Protein 2MW7 (pdb70)

Sequence (37 aa):
DGECGDKDEPCCGRPDGAKVCNDPWVCILTSSRCENPDGECGDKDEPCCGRPDGAKVCNDPWVCILTSSRCENPDGECGDKDEPCCGRPDGAKVCNDPWVCILTSSRCENPDGECGDKDEPCCGRPDGAKVCNDPWVCILTSSRCENPDGECGDKDEPCCGRPDGAKVCNDPWVCILTSSRCENPDGECGDKDEPCCGRPDGAKVCNDPWVCILTSSRCENPDGECGDKDEPCCGRPDGAKVCNDPWVCILTSSRCENPDGECGDKDEPCCGRPDGAKVCNDPWVCILTSSRCENPDGECGDKDEPCCGRPDGAKVCNDPWVCILTSSRCENPDGECGDKDEPCCGRPDGAKVCNDPWVCILTSSRCENPDGECGDKDEPCCGRPDGAKVCNDPWVCILTSSRCENPDGECGDKDEPCCGRPDGAKVCNDPWVCILTSSRCENPDGECGDKDEPCCGRPDGAKVCNDPWVCILTSSRCENPDGECGDKDEPCCGRPDGAKVCNDPWVCILTSSRCENPDGECGDKDEPCCGRPDGAKVCNDPWVCILTSSRCENPDGECGDKDEPCCGRPDGAKVCNDPWVCILTSSRCENPDGECGDKDEPCCGRPDGAKVCNDPWVCILTSSRCENPDGECGDKDEPCCGRPDGAKVCNDPWVCILTSSRCENPDGECGDKDEPCCGRPDGAKVCNDPWVCILTSSRCENPDGECGDKDEPCCGRPDGAKVCNDPWVCILTSSRCENP

Organism: Conus monile (NCBI:txid351660)

B-factor: mean 39.54, std 22.37, range [0.04, 75.43]

Radius of gyration: 8.73 Å; Cα contacts (8 Å, |Δi|>4): 81; chains: 1; bounding box: 19×21×18 Å

Nearest PDB structures (foldseek):
  2mw7-assembly1_A  TM=9.105E-01  e=1.525E-07  Conus monile
  2mw7-assembly1_A  TM=9.600E-01  e=4.276E-07  Conus monile
  1zjq-assembly1_A  TM=5.818E-01  e=7.816E-01  Chilobrachys guangxiensis
  3zxb-assembly1_B  TM=6.045E-01  e=2.274E+00  Cupiennius salei
  2mw7-assembly1_A  TM=9.512E-01  e=1.819E-06  Conus monile

Secondary structure (DSSP, 8-state):
----SSTTEE-EE-TTSPEE--TT-EE-TTT-EEE--

Structure (mmCIF, N/CA/C/O backbone):
data_2MW7
#
_entry.id   2MW7
#
loop_
_atom_site.group_PDB
_atom_site.id
_atom_site.type_symbol
_atom_site.label_atom_id
_atom_site.label_alt_id
_atom_site.label_comp_id
_atom_site.label_asym_id
_atom_site.label_entity_id
_atom_site.label_seq_id
_atom_site.pdbx_PDB_ins_code
_atom_site.Cartn_x
_atom_site.Cartn_y
_atom_site.Cartn_z
_atom_site.occupancy
_atom_site.B_iso_or_equiv
_atom_site.auth_seq_id
_atom_site.auth_comp_id
_atom_site.auth_asym_id
_atom_site.auth_atom_id
_atom_site.pdbx_PDB_model_num
ATOM 1 N N . ASP A 1 1 ? -8.608 -4.776 -7.858 1.00 51.24 1 ASP A N 1
ATOM 2 C CA . ASP A 1 1 ? -9.175 -3.943 -8.939 1.00 14.52 1 ASP A CA 1
ATOM 3 C C . ASP A 1 1 ? -9.959 -2.778 -8.335 1.00 3.33 1 ASP A C 1
ATOM 4 O O . ASP A 1 1 ? -10.955 -3.004 -7.638 1.00 40.35 1 ASP A O 1
ATOM 15 N N . GLY A 1 2 ? -9.477 -1.541 -8.576 1.00 65.42 2 GLY A N 1
ATOM 16 C CA . GLY A 1 2 ? -10.110 -0.323 -8.060 1.00 74.01 2 GLY A CA 1
ATOM 17 C C . GLY A 1 2 ? -10.002 -0.174 -6.547 1.00 52.04 2 GLY A C 1
ATOM 18 O O . GLY A 1 2 ? -10.679 0.670 -5.954 1.00 44.40 2 GLY A O 1
ATOM 22 N N . GLU A 1 3 ? -9.125 -0.983 -5.933 1.00 64.22 3 GLU A N 1
ATOM 23 C CA . GLU A 1 3 ? -8.950 -1.054 -4.467 1.00 25.33 3 GLU A CA 1
ATOM 24 C C . GLU A 1 3 ? -7.503 -0.674 -4.112 1.00 72.01 3 GLU A C 1
ATOM 25 O O . GLU A 1 3 ? -6.692 -0.386 -5.006 1.00 44.34 3 GLU A O 1
ATOM 37 N N . CYS A 1 4 ? -7.176 -0.659 -2.817 1.00 40.21 4 CYS A N 1
ATOM 38 C CA . CYS A 1 4 ? -5.846 -0.256 -2.343 1.00 0.33 4 CYS A CA 1
ATOM 39 C C . CYS A 1 4 ? -5.468 -1.023 -1.077 1.00 73.31 4 CYS A C 1
ATOM 40 O O . CYS A 1 4 ? -6.314 -1.240 -0.203 1.00 43.25 4 CYS A O 1
ATOM 47 N N . GLY A 1 5 ? -4.192 -1.431 -0.982 1.00 53.11 5 GLY A N 1
ATOM 48 C CA . GLY A 1 5 ? -3.661 -2.054 0.237 1.00 62.32 5 GLY A CA 1
ATOM 49 C C . GLY A 1 5 ? -3.348 -3.536 0.116 1.00 62.33 5 GLY A C 1
ATOM 50 O O . GLY A 1 5 ? -2.816 -4.135 1.054 1.00 11.12 5 GLY A O 1
ATOM 54 N N . ASP A 1 6 ? -3.664 -4.130 -1.037 1.00 42.44 6 ASP A N 1
ATOM 55 C CA . ASP A 1 6 ? -3.527 -5.591 -1.267 1.00 23.14 6 ASP A CA 1
ATOM 56 C C . ASP A 1 6 ? -2.262 -5.932 -2.044 1.00 40.30 6 ASP A C 1
ATOM 57 O O . ASP A 1 6 ? -1.528 -5.031 -2.457 1.00 22.51 6 ASP A O 1
ATOM 66 N N . LYS A 1 7 ? -2.019 -7.252 -2.230 1.00 24.50 7 LYS A N 1
ATOM 67 C CA . LYS A 1 7 ? -0.792 -7.781 -2.865 1.00 24.45 7 LYS A CA 1
ATOM 68 C C . LYS A 1 7 ? -0.670 -7.276 -4.310 1.00 53.44 7 LYS A C 1
ATOM 69 O O . LYS A 1 7 ? -1.539 -7.558 -5.143 1.00 5.51 7 LYS A O 1
ATOM 88 N N . ASP A 1 8 ? 0.409 -6.502 -4.558 1.00 75.43 8 ASP A N 1
ATOM 89 C CA . ASP A 1 8 ? 0.742 -5.906 -5.872 1.00 41.20 8 ASP A CA 1
ATOM 90 C C . ASP A 1 8 ? -0.323 -4.890 -6.320 1.00 64.53 8 ASP A C 1
ATOM 91 O O . ASP A 1 8 ? -0.432 -4.565 -7.504 1.00 52.31 8 ASP A O 1
ATOM 100 N N . GLU A 1 9 ? -1.078 -4.382 -5.337 1.00 64.30 9 GLU A N 1
ATOM 101 C CA . GLU A 1 9 ? -2.150 -3.396 -5.544 1.00 62.24 9 GLU A CA 1
ATOM 102 C C . GLU A 1 9 ? -1.717 -2.074 -4.889 1.00 24.20 9 GLU A C 1
ATOM 103 O O . GLU A 1 9 ? -1.246 -2.120 -3.744 1.00 11.32 9 GLU A O 1
ATOM 115 N N . PRO A 1 10 ? -1.841 -0.885 -5.604 1.00 41.32 10 PRO A N 1
ATOM 116 C CA . PRO A 1 10 ? -1.329 0.425 -5.107 1.00 51.35 10 PRO A CA 1
ATOM 117 C C . PRO A 1 10 ? -1.857 0.781 -3.695 1.00 64.21 10 PRO A C 1
ATOM 118 O O . PRO A 1 10 ? -3.005 0.491 -3.373 1.00 51.34 10 PRO A O 1
ATOM 129 N N . CYS A 1 11 ? -0.987 1.368 -2.853 1.00 54.00 11 CYS A N 1
ATOM 130 C CA . CYS A 1 11 ? -1.339 1.746 -1.474 1.00 24.34 11 CYS A CA 1
ATOM 131 C C . CYS A 1 11 ? -1.921 3.165 -1.453 1.00 15.21 11 CYS A C 1
ATOM 132 O O . CYS A 1 11 ? -1.367 4.080 -2.077 1.00 71.14 11 CYS A O 1
ATOM 139 N N . CYS A 1 12 ? -3.044 3.330 -0.740 1.00 70.34 12 CYS A N 1
ATOM 140 C CA . CYS A 1 12 ? -3.730 4.616 -0.590 1.00 52.30 12 CYS A CA 1
ATOM 141 C C . CYS A 1 12 ? -3.242 5.328 0.689 1.00 30.41 12 CYS A C 1
ATOM 142 O O . CYS A 1 12 ? -3.591 4.931 1.808 1.00 44.12 12 CYS A O 1
ATOM 149 N N . GLY A 1 13 ? -2.398 6.365 0.509 1.00 61.10 13 GLY A N 1
ATOM 150 C CA . GLY A 1 13 ? -1.851 7.145 1.624 1.00 31.10 13 GLY A CA 1
ATOM 151 C C . GLY A 1 13 ? -2.871 8.141 2.163 1.00 50.41 13 GLY A C 1
ATOM 152 O O . GLY A 1 13 ? -3.458 8.915 1.394 1.00 65.34 13 GLY A O 1
ATOM 156 N N . ARG A 1 14 ? -3.070 8.123 3.488 1.00 62.10 14 ARG A N 1
ATOM 157 C CA . ARG A 1 14 ? -4.150 8.863 4.166 1.00 41.11 14 ARG A CA 1
ATOM 158 C C . ARG A 1 14 ? -3.703 10.298 4.559 1.00 15.41 14 ARG A C 1
ATOM 159 O O . ARG A 1 14 ? -2.518 10.620 4.439 1.00 54.42 14 ARG A O 1
ATOM 180 N N . PRO A 1 15 ? -4.665 11.211 4.976 1.00 35.41 15 PRO A N 1
ATOM 181 C CA . PRO A 1 15 ? -4.332 12.546 5.563 1.00 11.21 15 PRO A CA 1
ATOM 182 C C . PRO A 1 15 ? -3.333 12.498 6.749 1.00 4.45 15 PRO A C 1
ATOM 183 O O . PRO A 1 15 ? -2.531 13.424 6.929 1.00 11.53 15 PRO A O 1
ATOM 194 N N . ASP A 1 16 ? -3.394 11.413 7.552 1.00 20.52 16 ASP A N 1
ATOM 195 C CA . ASP A 1 16 ? -2.450 11.188 8.680 1.00 31.32 16 ASP A CA 1
ATOM 196 C C . ASP A 1 16 ? -1.067 10.711 8.179 1.00 13.35 16 ASP A C 1
ATOM 197 O O . ASP A 1 16 ? -0.128 10.607 8.965 1.00 63.30 16 ASP A O 1
ATOM 206 N N . GLY A 1 17 ? -0.975 10.397 6.879 1.00 13.11 17 GLY A N 1
ATOM 207 C CA . GLY A 1 17 ? 0.304 10.115 6.213 1.00 52.43 17 GLY A CA 1
ATOM 208 C C . GLY A 1 17 ? 0.576 8.635 5.988 1.00 64.22 17 GLY A C 1
ATOM 209 O O . GLY A 1 17 ? 1.337 8.277 5.073 1.00 12.31 17 GLY A O 1
ATOM 213 N N . ALA A 1 18 ? -0.038 7.766 6.820 1.00 20.45 18 ALA A N 1
ATOM 214 C CA . ALA A 1 18 ? 0.208 6.315 6.756 1.00 13.11 18 ALA A CA 1
ATOM 215 C C . ALA A 1 18 ? -0.447 5.707 5.496 1.00 41.12 18 ALA A C 1
ATOM 216 O O . ALA A 1 18 ? -1.631 5.945 5.223 1.00 55.23 18 ALA A O 1
ATOM 223 N N . LYS A 1 19 ? 0.359 4.959 4.722 1.00 65.34 19 LYS A N 1
ATOM 224 C CA . LYS A 1 19 ? -0.086 4.253 3.506 1.00 53.35 19 LYS A CA 1
ATOM 225 C C . LYS A 1 19 ? -0.860 2.992 3.918 1.00 74.15 19 LYS A C 1
ATOM 226 O O . LYS A 1 19 ? -0.365 2.215 4.748 1.00 34.12 19 LYS A O 1
ATOM 245 N N . VAL A 1 20 ? -2.068 2.794 3.350 1.00 21.44 20 VAL A N 1
ATOM 246 C CA . VAL A 1 20 ? -2.906 1.626 3.677 1.00 20.11 20 VAL A CA 1
ATOM 247 C C . VAL A 1 20 ? -2.386 0.384 2.948 1.00 73.54 20 VAL A C 1
ATOM 248 O O . VAL A 1 20 ? -2.325 0.347 1.713 1.00 23.14 20 VAL A O 1
ATOM 261 N N . CYS A 1 21 ? -1.973 -0.601 3.752 1.00 42.22 21 CYS A N 1
ATOM 262 C CA . CYS A 1 21 ? -1.634 -1.956 3.314 1.00 74.12 21 CYS A CA 1
ATOM 263 C C . CYS A 1 21 ? -2.030 -2.916 4.437 1.00 75.41 21 CYS A C 1
ATOM 264 O O . CYS A 1 21 ? -1.787 -2.617 5.615 1.00 22.00 21 CYS A O 1
ATOM 271 N N . ASN A 1 22 ? -2.653 -4.050 4.093 1.00 45.32 22 ASN A N 1
ATOM 272 C CA . ASN A 1 22 ? -2.948 -5.103 5.078 1.00 43.51 22 ASN A CA 1
ATOM 273 C C . ASN A 1 22 ? -1.660 -5.905 5.337 1.00 32.32 22 ASN A C 1
ATOM 274 O O . ASN A 1 22 ? -0.894 -6.159 4.401 1.00 13.32 22 ASN A O 1
ATOM 285 N N . ASP A 1 23 ? -1.411 -6.266 6.609 1.00 71.13 23 ASP A N 1
ATOM 286 C CA . ASP A 1 23 ? -0.203 -7.007 7.004 1.00 62.44 23 ASP A CA 1
ATOM 287 C C . ASP A 1 23 ? -0.238 -8.441 6.409 1.00 32.42 23 ASP A C 1
ATOM 288 O O . ASP A 1 23 ? -1.314 -9.057 6.353 1.00 34.24 23 ASP A O 1
ATOM 297 N N . PRO A 1 24 ? 0.927 -9.005 5.946 1.00 70.21 24 PRO A N 1
ATOM 298 C CA . PRO A 1 24 ? 2.274 -8.387 6.052 1.00 72.32 24 PRO A CA 1
ATOM 299 C C . PRO A 1 24 ? 2.732 -7.609 4.786 1.00 2.33 24 PRO A C 1
ATOM 300 O O . PRO A 1 24 ? 3.936 -7.368 4.622 1.00 11.04 24 PRO A O 1
ATOM 311 N N . TRP A 1 25 ? 1.781 -7.218 3.904 1.00 52.30 25 TRP A N 1
ATOM 312 C CA . TRP A 1 25 ? 2.103 -6.467 2.668 1.00 52.15 25 TRP A CA 1
ATOM 313 C C . TRP A 1 25 ? 2.604 -5.050 3.026 1.00 74.15 25 TRP A C 1
ATOM 314 O O . TRP A 1 25 ? 1.947 -4.329 3.789 1.00 34.11 25 TRP A O 1
ATOM 335 N N . VAL A 1 26 ? 3.791 -4.698 2.511 1.00 72.22 26 VAL A N 1
ATOM 336 C CA . VAL A 1 26 ? 4.413 -3.375 2.668 1.00 54.54 26 VAL A CA 1
ATOM 337 C C . VAL A 1 26 ? 4.461 -2.658 1.311 1.00 41.00 26 VAL A C 1
ATOM 338 O O . VAL A 1 26 ? 4.906 -3.237 0.311 1.00 34.53 26 VAL A O 1
ATOM 351 N N . CYS A 1 27 ? 3.981 -1.401 1.283 1.00 41.41 27 CYS A N 1
ATOM 352 C CA . CYS A 1 27 ? 4.033 -0.552 0.087 1.00 32.44 27 CYS A CA 1
ATOM 353 C C . CYS A 1 27 ? 5.445 0.034 -0.074 1.00 43.25 27 CYS A C 1
ATOM 354 O O . CYS A 1 27 ? 5.883 0.859 0.738 1.00 3.51 27 CYS A O 1
ATOM 361 N N . ILE A 1 28 ? 6.169 -0.437 -1.106 1.00 50.00 28 ILE A N 1
ATOM 362 C CA . ILE A 1 28 ? 7.523 0.057 -1.438 1.00 12.30 28 ILE A CA 1
ATOM 363 C C . ILE A 1 28 ? 7.390 1.389 -2.203 1.00 73.03 28 ILE A C 1
ATOM 364 O O . ILE A 1 28 ? 6.486 1.526 -3.027 1.00 23.02 28 ILE A O 1
ATOM 380 N N . LEU A 1 29 ? 8.281 2.362 -1.913 1.00 1.20 29 LEU A N 1
ATOM 381 C CA . LEU A 1 29 ? 8.103 3.776 -2.324 1.00 2.42 29 LEU A CA 1
ATOM 382 C C . LEU A 1 29 ? 8.102 3.978 -3.857 1.00 14.24 29 LEU A C 1
ATOM 383 O O . LEU A 1 29 ? 7.324 4.800 -4.364 1.00 13.12 29 LEU A O 1
ATOM 399 N N . THR A 1 30 ? 8.940 3.226 -4.584 1.00 14.21 30 THR A N 1
ATOM 400 C CA . THR A 1 30 ? 9.055 3.358 -6.049 1.00 33.10 30 THR A CA 1
ATOM 401 C C . THR A 1 30 ? 7.832 2.709 -6.742 1.00 50.05 30 THR A C 1
ATOM 402 O O . THR A 1 30 ? 7.165 3.336 -7.566 1.00 52.00 30 THR A O 1
ATOM 413 N N . SER A 1 31 ? 7.538 1.450 -6.362 1.00 63.40 31 SER A N 1
ATOM 414 C CA . SER A 1 31 ? 6.450 0.644 -6.961 1.00 53.21 31 SER A CA 1
ATOM 415 C C . SER A 1 31 ? 5.055 1.172 -6.560 1.00 63.21 31 SER A C 1
ATOM 416 O O . SER A 1 31 ? 4.071 0.947 -7.281 1.00 11.35 31 SER A O 1
ATOM 424 N N . SER A 1 32 ? 5.005 1.837 -5.384 1.00 33.01 32 SER A N 1
ATOM 425 C CA . SER A 1 32 ? 3.793 2.421 -4.764 1.00 43.11 32 SER A CA 1
ATOM 426 C C . SER A 1 32 ? 2.651 1.391 -4.601 1.00 2.35 32 SER A C 1
ATOM 427 O O . SER A 1 32 ? 1.482 1.769 -4.537 1.00 12.03 32 SER A O 1
ATOM 435 N N . ARG A 1 33 ? 3.017 0.093 -4.479 1.00 63.30 33 ARG A N 1
ATOM 436 C CA . ARG A 1 33 ? 2.058 -1.026 -4.309 1.00 1.31 33 ARG A CA 1
ATOM 437 C C . ARG A 1 33 ? 2.431 -1.865 -3.077 1.00 51.44 33 ARG A C 1
ATOM 438 O O . ARG A 1 33 ? 3.622 -2.068 -2.786 1.00 31.21 33 ARG A O 1
ATOM 459 N N . CYS A 1 34 ? 1.402 -2.336 -2.347 1.00 25.41 34 CYS A N 1
ATOM 460 C CA . CYS A 1 34 ? 1.576 -3.177 -1.155 1.00 64.53 34 CYS A CA 1
ATOM 461 C C . CYS A 1 34 ? 1.956 -4.607 -1.577 1.00 22.22 34 CYS A C 1
ATOM 462 O O . CYS A 1 34 ? 1.108 -5.382 -1.992 1.00 61.41 34 CYS A O 1
ATOM 469 N N . GLU A 1 35 ? 3.245 -4.936 -1.502 1.00 53.13 35 GLU A N 1
ATOM 470 C CA . GLU A 1 35 ? 3.778 -6.246 -1.921 1.00 32.31 35 GLU A CA 1
ATOM 471 C C . GLU A 1 35 ? 4.528 -6.918 -0.760 1.00 52.14 35 GLU A C 1
ATOM 472 O O . GLU A 1 35 ? 4.574 -6.375 0.339 1.00 63.25 35 GLU A O 1
ATOM 484 N N . ASN A 1 36 ? 5.107 -8.105 -1.007 1.00 72.44 36 ASN A N 1
ATOM 485 C CA . ASN A 1 36 ? 5.798 -8.885 0.037 1.00 24.54 36 ASN A CA 1
ATOM 486 C C . ASN A 1 36 ? 7.145 -8.216 0.424 1.00 3.42 36 ASN A C 1
ATOM 487 O O . ASN A 1 36 ? 7.838 -7.687 -0.458 1.00 71.33 36 ASN A O 1
ATOM 498 N N . PRO A 1 37 ? 7.506 -8.184 1.757 1.00 33.42 37 PRO A N 1
ATOM 499 C CA . PRO A 1 37 ? 8.831 -7.690 2.230 1.00 12.40 37 PRO A CA 1
ATOM 500 C C . PRO A 1 37 ? 10.018 -8.439 1.554 1.00 11.00 37 PRO A C 1
ATOM 501 O O . PRO A 1 37 ? 10.850 -7.795 0.883 1.00 4.10 37 PRO A O 1
ATOM 513 N N . ASP A 1 1 ? -6.927 -4.150 -9.441 1.00 60.33 1 ASP A N 2
ATOM 514 C CA . ASP A 1 1 ? -7.151 -2.746 -9.836 1.00 54.33 1 ASP A CA 2
ATOM 515 C C . ASP A 1 1 ? -8.551 -2.304 -9.381 1.00 71.03 1 ASP A C 2
ATOM 516 O O . ASP A 1 1 ? -9.523 -3.060 -9.518 1.00 51.13 1 ASP A O 2
ATOM 527 N N . GLY A 1 2 ? -8.639 -1.080 -8.835 1.00 61.23 2 GLY A N 2
ATOM 528 C CA . GLY A 1 2 ? -9.898 -0.510 -8.337 1.00 12.45 2 GLY A CA 2
ATOM 529 C C . GLY A 1 2 ? -9.952 -0.441 -6.819 1.00 15.24 2 GLY A C 2
ATOM 530 O O . GLY A 1 2 ? -10.608 0.441 -6.260 1.00 55.22 2 GLY A O 2
ATOM 534 N N . GLU A 1 3 ? -9.275 -1.380 -6.146 1.00 1.24 3 GLU A N 2
ATOM 535 C CA . GLU A 1 3 ? -9.152 -1.388 -4.680 1.00 24.54 3 GLU A CA 2
ATOM 536 C C . GLU A 1 3 ? -7.743 -0.928 -4.271 1.00 71.32 3 GLU A C 2
ATOM 537 O O . GLU A 1 3 ? -6.879 -0.689 -5.132 1.00 32.11 3 GLU A O 2
ATOM 549 N N . CYS A 1 4 ? -7.513 -0.827 -2.960 1.00 24.50 4 CYS A N 2
ATOM 550 C CA . CYS A 1 4 ? -6.210 -0.450 -2.403 1.00 52.13 4 CYS A CA 2
ATOM 551 C C . CYS A 1 4 ? -5.853 -1.376 -1.239 1.00 14.45 4 CYS A C 2
ATOM 552 O O . CYS A 1 4 ? -6.744 -1.879 -0.542 1.00 31.14 4 CYS A O 2
ATOM 559 N N . GLY A 1 5 ? -4.546 -1.598 -1.042 1.00 65.13 5 GLY A N 2
ATOM 560 C CA . GLY A 1 5 ? -4.033 -2.293 0.142 1.00 72.43 5 GLY A CA 2
ATOM 561 C C . GLY A 1 5 ? -3.737 -3.777 -0.054 1.00 22.43 5 GLY A C 2
ATOM 562 O O . GLY A 1 5 ? -3.316 -4.449 0.893 1.00 70.31 5 GLY A O 2
ATOM 566 N N . ASP A 1 6 ? -3.926 -4.282 -1.279 1.00 74.34 6 ASP A N 2
ATOM 567 C CA . ASP A 1 6 ? -3.671 -5.701 -1.624 1.00 4.34 6 ASP A CA 2
ATOM 568 C C . ASP A 1 6 ? -2.234 -5.860 -2.155 1.00 74.10 6 ASP A C 2
ATOM 569 O O . ASP A 1 6 ? -1.580 -4.869 -2.497 1.00 21.34 6 ASP A O 2
ATOM 578 N N . LYS A 1 7 ? -1.747 -7.113 -2.216 1.00 42.13 7 LYS A N 2
ATOM 579 C CA . LYS A 1 7 ? -0.388 -7.408 -2.703 1.00 15.23 7 LYS A CA 2
ATOM 580 C C . LYS A 1 7 ? -0.297 -7.164 -4.225 1.00 72.13 7 LYS A C 2
ATOM 581 O O . LYS A 1 7 ? -1.200 -7.547 -4.971 1.00 43.15 7 LYS A O 2
ATOM 600 N N . ASP A 1 8 ? 0.829 -6.530 -4.650 1.00 40.23 8 ASP A N 2
ATOM 601 C CA . ASP A 1 8 ? 1.091 -6.081 -6.039 1.00 63.45 8 ASP A CA 2
ATOM 602 C C . ASP A 1 8 ? 0.012 -5.077 -6.512 1.00 23.21 8 ASP A C 2
ATOM 603 O O . ASP A 1 8 ? -0.259 -4.949 -7.711 1.00 12.50 8 ASP A O 2
ATOM 612 N N . GLU A 1 9 ? -0.571 -4.339 -5.551 1.00 21.23 9 GLU A N 2
ATOM 613 C CA . GLU A 1 9 ? -1.721 -3.450 -5.795 1.00 32.32 9 GLU A CA 2
ATOM 614 C C . GLU A 1 9 ? -1.538 -2.156 -4.961 1.00 11.34 9 GLU A C 2
ATOM 615 O O . GLU A 1 9 ? -1.165 -2.261 -3.787 1.00 61.12 9 GLU A O 2
ATOM 627 N N . PRO A 1 10 ? -1.776 -0.917 -5.552 1.00 75.01 10 PRO A N 2
ATOM 628 C CA . PRO A 1 10 ? -1.486 0.391 -4.894 1.00 45.50 10 PRO A CA 2
ATOM 629 C C . PRO A 1 10 ? -2.142 0.558 -3.512 1.00 73.04 10 PRO A C 2
ATOM 630 O O . PRO A 1 10 ? -3.234 0.048 -3.267 1.00 40.35 10 PRO A O 2
ATOM 641 N N . CYS A 1 11 ? -1.437 1.272 -2.617 1.00 24.21 11 CYS A N 2
ATOM 642 C CA . CYS A 1 11 ? -1.925 1.588 -1.267 1.00 71.11 11 CYS A CA 2
ATOM 643 C C . CYS A 1 11 ? -2.650 2.933 -1.291 1.00 74.24 11 CYS A C 2
ATOM 644 O O . CYS A 1 11 ? -2.202 3.869 -1.969 1.00 65.30 11 CYS A O 2
ATOM 651 N N . CYS A 1 12 ? -3.798 3.019 -0.595 1.00 62.22 12 CYS A N 2
ATOM 652 C CA . CYS A 1 12 ? -4.493 4.295 -0.374 1.00 5.10 12 CYS A CA 2
ATOM 653 C C . CYS A 1 12 ? -3.789 5.031 0.786 1.00 74.53 12 CYS A C 2
ATOM 654 O O . CYS A 1 12 ? -4.122 4.848 1.962 1.00 13.25 12 CYS A O 2
ATOM 661 N N . GLY A 1 13 ? -2.760 5.821 0.418 1.00 55.33 13 GLY A N 2
ATOM 662 C CA . GLY A 1 13 ? -1.886 6.489 1.376 1.00 34.21 13 GLY A CA 2
ATOM 663 C C . GLY A 1 13 ? -2.535 7.729 1.970 1.00 64.42 13 GLY A C 2
ATOM 664 O O . GLY A 1 13 ? -2.925 8.644 1.233 1.00 34.51 13 GLY A O 2
ATOM 668 N N . ARG A 1 14 ? -2.677 7.733 3.302 1.00 44.12 14 ARG A N 2
ATOM 669 C CA . ARG A 1 14 ? -3.329 8.810 4.058 1.00 52.20 14 ARG A CA 2
ATOM 670 C C . ARG A 1 14 ? -2.426 10.060 4.153 1.00 33.43 14 ARG A C 2
ATOM 671 O O . ARG A 1 14 ? -1.200 9.931 4.123 1.00 30.51 14 ARG A O 2
ATOM 692 N N . PRO A 1 15 ? -3.028 11.298 4.260 1.00 0.54 15 PRO A N 2
ATOM 693 C CA . PRO A 1 15 ? -2.256 12.570 4.352 1.00 5.44 15 PRO A CA 2
ATOM 694 C C . PRO A 1 15 ? -1.385 12.667 5.633 1.00 64.13 15 PRO A C 2
ATOM 695 O O . PRO A 1 15 ? -0.414 13.423 5.670 1.00 22.32 15 PRO A O 2
ATOM 706 N N . ASP A 1 16 ? -1.756 11.902 6.670 1.00 62.30 16 ASP A N 2
ATOM 707 C CA . ASP A 1 16 ? -0.975 11.782 7.922 1.00 20.02 16 ASP A CA 2
ATOM 708 C C . ASP A 1 16 ? 0.223 10.817 7.745 1.00 41.32 16 ASP A C 2
ATOM 709 O O . ASP A 1 16 ? 1.131 10.786 8.576 1.00 14.22 16 ASP A O 2
ATOM 718 N N . GLY A 1 17 ? 0.200 10.017 6.661 1.00 60.21 17 GLY A N 2
ATOM 719 C CA . GLY A 1 17 ? 1.331 9.158 6.281 1.00 13.32 17 GLY A CA 2
ATOM 720 C C . GLY A 1 17 ? 1.041 7.669 6.387 1.00 52.24 17 GLY A C 2
ATOM 721 O O . GLY A 1 17 ? 1.879 6.845 5.985 1.00 20.14 17 GLY A O 2
ATOM 725 N N . ALA A 1 18 ? -0.138 7.318 6.925 1.00 54.23 18 ALA A N 2
ATOM 726 C CA . ALA A 1 18 ? -0.528 5.912 7.115 1.00 30.44 18 ALA A CA 2
ATOM 727 C C . ALA A 1 18 ? -0.919 5.261 5.770 1.00 11.13 18 ALA A C 2
ATOM 728 O O . ALA A 1 18 ? -2.031 5.455 5.266 1.00 74.12 18 ALA A O 2
ATOM 735 N N . LYS A 1 19 ? 0.037 4.523 5.180 1.00 2.42 19 LYS A N 2
ATOM 736 C CA . LYS A 1 19 ? -0.176 3.756 3.943 1.00 41.52 19 LYS A CA 2
ATOM 737 C C . LYS A 1 19 ? -1.066 2.536 4.248 1.00 72.23 19 LYS A C 2
ATOM 738 O O . LYS A 1 19 ? -0.647 1.629 4.982 1.00 5.14 19 LYS A O 2
ATOM 757 N N . VAL A 1 20 ? -2.289 2.532 3.705 1.00 22.15 20 VAL A N 2
ATOM 758 C CA . VAL A 1 20 ? -3.274 1.473 3.970 1.00 30.22 20 VAL A CA 2
ATOM 759 C C . VAL A 1 20 ? -2.961 0.220 3.131 1.00 11.41 20 VAL A C 2
ATOM 760 O O . VAL A 1 20 ? -3.086 0.230 1.898 1.00 42.31 20 VAL A O 2
ATOM 773 N N . CYS A 1 21 ? -2.519 -0.833 3.838 1.00 1.03 21 CYS A N 2
ATOM 774 C CA . CYS A 1 21 ? -2.217 -2.154 3.275 1.00 32.14 21 CYS A CA 2
ATOM 775 C C . CYS A 1 21 ? -2.531 -3.231 4.328 1.00 32.15 21 CYS A C 2
ATOM 776 O O . CYS A 1 21 ? -2.438 -2.955 5.525 1.00 61.43 21 CYS A O 2
ATOM 783 N N . ASN A 1 22 ? -2.899 -4.449 3.893 1.00 74.40 22 ASN A N 2
ATOM 784 C CA . ASN A 1 22 ? -3.089 -5.590 4.811 1.00 41.44 22 ASN A CA 2
ATOM 785 C C . ASN A 1 22 ? -1.719 -6.253 5.070 1.00 51.40 22 ASN A C 2
ATOM 786 O O . ASN A 1 22 ? -0.905 -6.362 4.148 1.00 71.22 22 ASN A O 2
ATOM 797 N N . ASP A 1 23 ? -1.457 -6.644 6.330 1.00 44.32 23 ASP A N 2
ATOM 798 C CA . ASP A 1 23 ? -0.177 -7.270 6.734 1.00 32.23 23 ASP A CA 2
ATOM 799 C C . ASP A 1 23 ? -0.034 -8.689 6.110 1.00 71.33 23 ASP A C 2
ATOM 800 O O . ASP A 1 23 ? -1.041 -9.388 5.956 1.00 32.30 23 ASP A O 2
ATOM 809 N N . PRO A 1 24 ? 1.208 -9.155 5.746 1.00 41.13 24 PRO A N 2
ATOM 810 C CA . PRO A 1 24 ? 2.496 -8.433 5.974 1.00 2.01 24 PRO A CA 2
ATOM 811 C C . PRO A 1 24 ? 2.889 -7.439 4.851 1.00 4.14 24 PRO A C 2
ATOM 812 O O . PRO A 1 24 ? 4.004 -6.915 4.862 1.00 54.41 24 PRO A O 2
ATOM 823 N N . TRP A 1 25 ? 1.968 -7.166 3.914 1.00 32.34 25 TRP A N 2
ATOM 824 C CA . TRP A 1 25 ? 2.265 -6.395 2.692 1.00 30.14 25 TRP A CA 2
ATOM 825 C C . TRP A 1 25 ? 2.452 -4.895 3.015 1.00 30.04 25 TRP A C 2
ATOM 826 O O . TRP A 1 25 ? 1.527 -4.237 3.489 1.00 73.43 25 TRP A O 2
ATOM 847 N N . VAL A 1 26 ? 3.685 -4.403 2.818 1.00 11.43 26 VAL A N 2
ATOM 848 C CA . VAL A 1 26 ? 4.067 -2.998 3.018 1.00 33.15 26 VAL A CA 2
ATOM 849 C C . VAL A 1 26 ? 4.022 -2.250 1.674 1.00 20.11 26 VAL A C 2
ATOM 850 O O . VAL A 1 26 ? 4.543 -2.751 0.667 1.00 21.42 26 VAL A O 2
ATOM 863 N N . CYS A 1 27 ? 3.406 -1.049 1.665 1.00 3.04 27 CYS A N 2
ATOM 864 C CA . CYS A 1 27 ? 3.373 -0.177 0.480 1.00 53.42 27 CYS A CA 2
ATOM 865 C C . CYS A 1 27 ? 4.761 0.416 0.205 1.00 53.03 27 CYS A C 2
ATOM 866 O O . CYS A 1 27 ? 5.236 1.298 0.933 1.00 72.51 27 CYS A O 2
ATOM 873 N N . ILE A 1 28 ? 5.419 -0.120 -0.834 1.00 53.23 28 ILE A N 2
ATOM 874 C CA . ILE A 1 28 ? 6.727 0.347 -1.297 1.00 65.34 28 ILE A CA 2
ATOM 875 C C . ILE A 1 28 ? 6.509 1.617 -2.147 1.00 53.32 28 ILE A C 2
ATOM 876 O O . ILE A 1 28 ? 5.838 1.546 -3.168 1.00 54.42 28 ILE A O 2
ATOM 892 N N . LEU A 1 29 ? 7.078 2.755 -1.707 1.00 53.40 29 LEU A N 2
ATOM 893 C CA . LEU A 1 29 ? 6.820 4.099 -2.296 1.00 2.03 29 LEU A CA 2
ATOM 894 C C . LEU A 1 29 ? 7.264 4.194 -3.776 1.00 35.14 29 LEU A C 2
ATOM 895 O O . LEU A 1 29 ? 6.580 4.829 -4.585 1.00 4.14 29 LEU A O 2
ATOM 911 N N . THR A 1 30 ? 8.388 3.536 -4.114 1.00 23.23 30 THR A N 2
ATOM 912 C CA . THR A 1 30 ? 8.952 3.529 -5.483 1.00 71.23 30 THR A CA 2
ATOM 913 C C . THR A 1 30 ? 7.983 2.879 -6.495 1.00 64.53 30 THR A C 2
ATOM 914 O O . THR A 1 30 ? 7.854 3.350 -7.631 1.00 64.13 30 THR A O 2
ATOM 925 N N . SER A 1 31 ? 7.308 1.808 -6.063 1.00 64.13 31 SER A N 2
ATOM 926 C CA . SER A 1 31 ? 6.323 1.086 -6.887 1.00 31.03 31 SER A CA 2
ATOM 927 C C . SER A 1 31 ? 4.873 1.548 -6.576 1.00 24.44 31 SER A C 2
ATOM 928 O O . SER A 1 31 ? 3.930 1.127 -7.258 1.00 63.32 31 SER A O 2
ATOM 936 N N . SER A 1 32 ? 4.728 2.391 -5.514 1.00 24.42 32 SER A N 2
ATOM 937 C CA . SER A 1 32 ? 3.438 2.930 -4.983 1.00 22.55 32 SER A CA 2
ATOM 938 C C . SER A 1 32 ? 2.406 1.825 -4.621 1.00 52.14 32 SER A C 2
ATOM 939 O O . SER A 1 32 ? 1.210 2.108 -4.503 1.00 11.01 32 SER A O 2
ATOM 947 N N . ARG A 1 33 ? 2.878 0.577 -4.390 1.00 22.43 33 ARG A N 2
ATOM 948 C CA . ARG A 1 33 ? 1.989 -0.595 -4.193 1.00 73.22 33 ARG A CA 2
ATOM 949 C C . ARG A 1 33 ? 2.415 -1.436 -2.976 1.00 55.14 33 ARG A C 2
ATOM 950 O O . ARG A 1 33 ? 3.605 -1.500 -2.640 1.00 74.04 33 ARG A O 2
ATOM 971 N N . CYS A 1 34 ? 1.420 -2.069 -2.324 1.00 13.15 34 CYS A N 2
ATOM 972 C CA . CYS A 1 34 ? 1.654 -2.978 -1.193 1.00 0.43 34 CYS A CA 2
ATOM 973 C C . CYS A 1 34 ? 2.232 -4.310 -1.709 1.00 1.23 34 CYS A C 2
ATOM 974 O O . CYS A 1 34 ? 1.578 -5.000 -2.471 1.00 54.31 34 CYS A O 2
ATOM 981 N N . GLU A 1 35 ? 3.482 -4.621 -1.337 1.00 21.14 35 GLU A N 2
ATOM 982 C CA . GLU A 1 35 ? 4.157 -5.906 -1.650 1.00 61.11 35 GLU A CA 2
ATOM 983 C C . GLU A 1 35 ? 4.826 -6.444 -0.374 1.00 51.42 35 GLU A C 2
ATOM 984 O O . GLU A 1 35 ? 4.617 -5.890 0.693 1.00 15.34 35 GLU A O 2
ATOM 996 N N . ASN A 1 36 ? 5.643 -7.509 -0.490 1.00 63.30 36 ASN A N 2
ATOM 997 C CA . ASN A 1 36 ? 6.368 -8.093 0.669 1.00 32.21 36 ASN A CA 2
ATOM 998 C C . ASN A 1 36 ? 7.352 -7.063 1.299 1.00 33.12 36 ASN A C 2
ATOM 999 O O . ASN A 1 36 ? 7.855 -6.194 0.578 1.00 14.02 36 ASN A O 2
ATOM 1010 N N . PRO A 1 37 ? 7.593 -7.123 2.651 1.00 31.03 37 PRO A N 2
ATOM 1011 C CA . PRO A 1 37 ? 8.666 -6.345 3.327 1.00 25.31 37 PRO A CA 2
ATOM 1012 C C . PRO A 1 37 ? 10.046 -6.504 2.629 1.00 3.02 37 PRO A C 2
ATOM 1013 O O . PRO A 1 37 ? 10.604 -5.492 2.153 1.00 31.14 37 PRO A O 2
ATOM 1025 N N . ASP A 1 1 ? -8.348 -6.245 -7.418 1.00 25.20 1 ASP A N 3
ATOM 1026 C CA . ASP A 1 1 ? -8.283 -5.398 -8.621 1.00 72.02 1 ASP A CA 3
ATOM 1027 C C . ASP A 1 1 ? -9.350 -4.289 -8.526 1.00 33.14 1 ASP A C 3
ATOM 1028 O O . ASP A 1 1 ? -10.548 -4.551 -8.706 1.00 4.34 1 ASP A O 3
ATOM 1039 N N . GLY A 1 2 ? -8.907 -3.054 -8.213 1.00 23.11 2 GLY A N 3
ATOM 1040 C CA . GLY A 1 2 ? -9.799 -1.884 -8.169 1.00 31.21 2 GLY A CA 3
ATOM 1041 C C . GLY A 1 2 ? -9.798 -1.169 -6.822 1.00 51.12 2 GLY A C 3
ATOM 1042 O O . GLY A 1 2 ? -10.155 0.006 -6.756 1.00 74.45 2 GLY A O 3
ATOM 1046 N N . GLU A 1 3 ? -9.410 -1.873 -5.749 1.00 2.13 3 GLU A N 3
ATOM 1047 C CA . GLU A 1 3 ? -9.264 -1.276 -4.397 1.00 41.44 3 GLU A CA 3
ATOM 1048 C C . GLU A 1 3 ? -7.791 -0.912 -4.153 1.00 24.11 3 GLU A C 3
ATOM 1049 O O . GLU A 1 3 ? -7.009 -0.814 -5.105 1.00 31.31 3 GLU A O 3
ATOM 1061 N N . CYS A 1 4 ? -7.430 -0.626 -2.896 1.00 44.51 4 CYS A N 3
ATOM 1062 C CA . CYS A 1 4 ? -6.060 -0.239 -2.533 1.00 53.20 4 CYS A CA 3
ATOM 1063 C C . CYS A 1 4 ? -5.602 -0.989 -1.272 1.00 0.13 4 CYS A C 3
ATOM 1064 O O . CYS A 1 4 ? -6.353 -1.077 -0.296 1.00 11.42 4 CYS A O 3
ATOM 1071 N N . GLY A 1 5 ? -4.370 -1.528 -1.297 1.00 70.50 5 GLY A N 3
ATOM 1072 C CA . GLY A 1 5 ? -3.729 -2.075 -0.090 1.00 21.14 5 GLY A CA 3
ATOM 1073 C C . GLY A 1 5 ? -3.382 -3.559 -0.144 1.00 45.12 5 GLY A C 3
ATOM 1074 O O . GLY A 1 5 ? -2.828 -4.090 0.823 1.00 70.05 5 GLY A O 3
ATOM 1078 N N . ASP A 1 6 ? -3.666 -4.232 -1.264 1.00 1.32 6 ASP A N 3
ATOM 1079 C CA . ASP A 1 6 ? -3.402 -5.692 -1.404 1.00 4.41 6 ASP A CA 3
ATOM 1080 C C . ASP A 1 6 ? -2.020 -5.935 -2.024 1.00 22.20 6 ASP A C 3
ATOM 1081 O O . ASP A 1 6 ? -1.326 -4.986 -2.408 1.00 51.12 6 ASP A O 3
ATOM 1090 N N . LYS A 1 7 ? -1.630 -7.218 -2.098 1.00 50.01 7 LYS A N 3
ATOM 1091 C CA . LYS A 1 7 ? -0.348 -7.6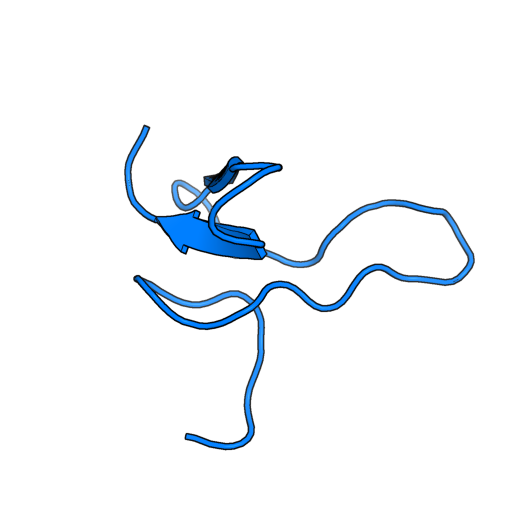40 -2.679 1.00 55.13 7 LYS A CA 3
ATOM 1092 C C . LYS A 1 7 ? -0.378 -7.367 -4.216 1.00 22.21 7 LYS A C 3
ATOM 1093 O O . LYS A 1 7 ? -1.281 -7.837 -4.917 1.00 54.20 7 LYS A O 3
ATOM 1112 N N . ASP A 1 8 ? 0.613 -6.567 -4.677 1.00 10.25 8 ASP A N 3
ATOM 1113 C CA . ASP A 1 8 ? 0.738 -6.043 -6.069 1.00 42.44 8 ASP A CA 3
ATOM 1114 C C . ASP A 1 8 ? -0.393 -5.045 -6.429 1.00 64.05 8 ASP A C 3
ATOM 1115 O O . ASP A 1 8 ? -0.626 -4.771 -7.610 1.00 23.44 8 ASP A O 3
ATOM 1124 N N . GLU A 1 9 ? -1.055 -4.480 -5.404 1.00 73.22 9 GLU A N 3
ATOM 1125 C CA . GLU A 1 9 ? -2.155 -3.501 -5.571 1.00 62.22 9 GLU A CA 3
ATOM 1126 C C . GLU A 1 9 ? -1.694 -2.125 -5.035 1.00 51.12 9 GLU A C 3
ATOM 1127 O O . GLU A 1 9 ? -1.151 -2.077 -3.922 1.00 2.31 9 GLU A O 3
ATOM 1139 N N . PRO A 1 10 ? -1.854 -0.996 -5.835 1.00 62.31 10 PRO A N 3
ATOM 1140 C CA . PRO A 1 10 ? -1.549 0.399 -5.393 1.00 1.50 10 PRO A CA 3
ATOM 1141 C C . PRO A 1 10 ? -2.059 0.705 -3.968 1.00 43.15 10 PRO A C 3
ATOM 1142 O O . PRO A 1 10 ? -3.225 0.466 -3.663 1.00 12.30 10 PRO A O 3
ATOM 1153 N N . CYS A 1 11 ? -1.158 1.193 -3.100 1.00 22.33 11 CYS A N 3
ATOM 1154 C CA . CYS A 1 11 ? -1.483 1.536 -1.711 1.00 31.44 11 CYS A CA 3
ATOM 1155 C C . CYS A 1 11 ? -2.058 2.957 -1.666 1.00 73.52 11 CYS A C 3
ATOM 1156 O O . CYS A 1 11 ? -1.487 3.882 -2.268 1.00 33.30 11 CYS A O 3
ATOM 1163 N N . CYS A 1 12 ? -3.203 3.129 -0.986 1.00 43.41 12 CYS A N 3
ATOM 1164 C CA . CYS A 1 12 ? -3.812 4.459 -0.788 1.00 1.04 12 CYS A CA 3
ATOM 1165 C C . CYS A 1 12 ? -3.102 5.181 0.373 1.00 73.32 12 CYS A C 3
ATOM 1166 O O . CYS A 1 12 ? -2.729 4.552 1.362 1.00 11.43 12 CYS A O 3
ATOM 1173 N N . GLY A 1 13 ? -2.860 6.491 0.221 1.00 31.44 13 GLY A N 3
ATOM 1174 C CA . GLY A 1 13 ? -2.095 7.256 1.200 1.00 1.01 13 GLY A CA 3
ATOM 1175 C C . GLY A 1 13 ? -2.989 7.965 2.205 1.00 65.32 13 GLY A C 3
ATOM 1176 O O . GLY A 1 13 ? -3.757 8.852 1.832 1.00 0.23 13 GLY A O 3
ATOM 1180 N N . ARG A 1 14 ? -2.888 7.552 3.474 1.00 24.13 14 ARG A N 3
ATOM 1181 C CA . ARG A 1 14 ? -3.598 8.173 4.606 1.00 61.21 14 ARG A CA 3
ATOM 1182 C C . ARG A 1 14 ? -3.179 9.658 4.787 1.00 60.32 14 ARG A C 3
ATOM 1183 O O . ARG A 1 14 ? -2.031 10.004 4.500 1.00 43.33 14 ARG A O 3
ATOM 1204 N N . PRO A 1 15 ? -4.100 10.556 5.283 1.00 11.14 15 PRO A N 3
ATOM 1205 C CA . PRO A 1 15 ? -3.811 12.013 5.437 1.00 34.02 15 PRO A CA 3
ATOM 1206 C C . PRO A 1 15 ? -2.744 12.346 6.519 1.00 42.23 15 PRO A C 3
ATOM 1207 O O . PRO A 1 15 ? -2.362 13.511 6.668 1.00 3.23 15 PRO A O 3
ATOM 1218 N N . ASP A 1 16 ? -2.273 11.326 7.271 1.00 74.44 16 ASP A N 3
ATOM 1219 C CA . ASP A 1 16 ? -1.153 11.470 8.246 1.00 22.22 16 ASP A CA 3
ATOM 1220 C C . ASP A 1 16 ? 0.189 10.998 7.645 1.00 70.33 16 ASP A C 3
ATOM 1221 O O . ASP A 1 16 ? 1.220 11.028 8.319 1.00 63.34 16 ASP A O 3
ATOM 1230 N N . GLY A 1 17 ? 0.162 10.586 6.368 1.00 42.43 17 GLY A N 3
ATOM 1231 C CA . GLY A 1 17 ? 1.368 10.181 5.636 1.00 31.50 17 GLY A CA 3
ATOM 1232 C C . GLY A 1 17 ? 1.632 8.680 5.665 1.00 44.24 17 GLY A C 3
ATOM 1233 O O . GLY A 1 17 ? 2.653 8.224 5.139 1.00 52.03 17 GLY A O 3
ATOM 1237 N N . ALA A 1 18 ? 0.707 7.906 6.270 1.00 33.35 18 ALA A N 3
ATOM 1238 C CA . ALA A 1 18 ? 0.857 6.442 6.405 1.00 32.41 18 ALA A CA 3
ATOM 1239 C C . ALA A 1 18 ? 0.288 5.730 5.164 1.00 52.12 18 ALA A C 3
ATOM 1240 O O . ALA A 1 18 ? -0.556 6.283 4.459 1.00 5.01 18 ALA A O 3
ATOM 1247 N N . LYS A 1 19 ? 0.765 4.510 4.885 1.00 21.34 19 LYS A N 3
ATOM 1248 C CA . LYS A 1 19 ? 0.364 3.740 3.691 1.00 12.33 19 LYS A CA 3
ATOM 1249 C C . LYS A 1 19 ? -0.657 2.663 4.083 1.00 12.01 19 LYS A C 3
ATOM 1250 O O . LYS A 1 19 ? -0.409 1.873 5.006 1.00 11.02 19 LYS A O 3
ATOM 1269 N N . VAL A 1 20 ? -1.802 2.639 3.381 1.00 55.02 20 VAL A N 3
ATOM 1270 C CA . VAL A 1 20 ? -2.846 1.623 3.583 1.00 31.41 20 VAL A CA 3
ATOM 1271 C C . VAL A 1 20 ? -2.422 0.330 2.881 1.00 12.42 20 VAL A C 3
ATOM 1272 O O . VAL A 1 20 ? -2.365 0.273 1.640 1.00 42.23 20 VAL A O 3
ATOM 1285 N N . CYS A 1 21 ? -2.091 -0.666 3.699 1.00 34.11 21 CYS A N 3
ATOM 1286 C CA . CYS A 1 21 ? -1.770 -2.023 3.265 1.00 71.14 21 CYS A CA 3
ATOM 1287 C C . CYS A 1 21 ? -2.358 -3.009 4.273 1.00 44.31 21 CYS A C 3
ATOM 1288 O O . CYS A 1 21 ? -2.331 -2.742 5.484 1.00 43.23 21 CYS A O 3
ATOM 1295 N N . ASN A 1 22 ? -2.895 -4.138 3.788 1.00 43.00 22 ASN A N 3
ATOM 1296 C CA . ASN A 1 22 ? -3.325 -5.227 4.667 1.00 73.15 22 ASN A CA 3
ATOM 1297 C C . ASN A 1 22 ? -2.065 -6.008 5.084 1.00 54.44 22 ASN A C 3
ATOM 1298 O O . ASN A 1 22 ? -1.172 -6.243 4.252 1.00 5.32 22 ASN A O 3
ATOM 1309 N N . ASP A 1 23 ? -1.969 -6.332 6.374 1.00 13.31 23 ASP A N 3
ATOM 1310 C CA . ASP A 1 23 ? -0.837 -7.091 6.937 1.00 23.31 23 ASP A CA 3
ATOM 1311 C C . ASP A 1 23 ? -0.805 -8.520 6.339 1.00 3.21 23 ASP A C 3
ATOM 1312 O O . ASP A 1 23 ? -1.868 -9.120 6.151 1.00 3.14 23 ASP A O 3
ATOM 1321 N N . PRO A 1 24 ? 0.398 -9.106 6.040 1.00 40.31 24 PRO A N 3
ATOM 1322 C CA . PRO A 1 24 ? 1.729 -8.526 6.348 1.00 54.42 24 PRO A CA 3
ATOM 1323 C C . PRO A 1 24 ? 2.414 -7.810 5.146 1.00 40.02 24 PRO A C 3
ATOM 1324 O O . PRO A 1 24 ? 3.646 -7.738 5.093 1.00 62.43 24 PRO A O 3
ATOM 1335 N N . TRP A 1 25 ? 1.622 -7.265 4.202 1.00 33.02 25 TRP A N 3
ATOM 1336 C CA . TRP A 1 25 ? 2.161 -6.580 3.001 1.00 43.04 25 TRP A CA 3
ATOM 1337 C C . TRP A 1 25 ? 2.465 -5.122 3.331 1.00 30.42 25 TRP A C 3
ATOM 1338 O O . TRP A 1 25 ? 1.737 -4.505 4.108 1.00 64.25 25 TRP A O 3
ATOM 1359 N N . VAL A 1 26 ? 3.550 -4.580 2.761 1.00 50.10 26 VAL A N 3
ATOM 1360 C CA . VAL A 1 26 ? 3.964 -3.176 2.969 1.00 54.10 26 VAL A CA 3
ATOM 1361 C C . VAL A 1 26 ? 4.131 -2.477 1.613 1.00 34.35 26 VAL A C 3
ATOM 1362 O O . VAL A 1 26 ? 4.613 -3.084 0.648 1.00 43.33 26 VAL A O 3
ATOM 1375 N N . CYS A 1 27 ? 3.706 -1.210 1.542 1.00 54.03 27 CYS A N 3
ATOM 1376 C CA . CYS A 1 27 ? 3.794 -0.394 0.327 1.00 73.13 27 CYS A CA 3
ATOM 1377 C C . CYS A 1 27 ? 5.194 0.186 0.146 1.00 71.02 27 CYS A C 3
ATOM 1378 O O . CYS A 1 27 ? 5.650 1.001 0.956 1.00 64.34 27 CYS A O 3
ATOM 1385 N N . ILE A 1 28 ? 5.851 -0.226 -0.944 1.00 52.03 28 ILE A N 3
ATOM 1386 C CA . ILE A 1 28 ? 7.141 0.331 -1.362 1.00 41.05 28 ILE A CA 3
ATOM 1387 C C . ILE A 1 28 ? 6.848 1.701 -1.996 1.00 70.02 28 ILE A C 3
ATOM 1388 O O . ILE A 1 28 ? 6.052 1.783 -2.925 1.00 50.10 28 ILE A O 3
ATOM 1404 N N . LEU A 1 29 ? 7.485 2.760 -1.469 1.00 53.55 29 LEU A N 3
ATOM 1405 C CA . LEU A 1 29 ? 7.194 4.161 -1.845 1.00 21.14 29 LEU A CA 3
ATOM 1406 C C . LEU A 1 29 ? 7.537 4.434 -3.333 1.00 35.40 29 LEU A C 3
ATOM 1407 O O . LEU A 1 29 ? 6.917 5.292 -3.972 1.00 42.33 29 LEU A O 3
ATOM 1423 N N . THR A 1 30 ? 8.532 3.691 -3.861 1.00 53.23 30 THR A N 3
ATOM 1424 C CA . THR A 1 30 ? 8.987 3.804 -5.263 1.00 65.44 30 THR A CA 3
ATOM 1425 C C . THR A 1 30 ? 7.933 3.231 -6.238 1.00 15.35 30 THR A C 3
ATOM 1426 O O . THR A 1 30 ? 7.737 3.756 -7.338 1.00 52.12 30 THR A O 3
ATOM 1437 N N . SER A 1 31 ? 7.260 2.143 -5.819 1.00 71.34 31 SER A N 3
ATOM 1438 C CA . SER A 1 31 ? 6.225 1.468 -6.627 1.00 2.31 31 SER A CA 3
ATOM 1439 C C . SER A 1 31 ? 4.822 2.027 -6.309 1.00 23.13 31 SER A C 3
ATOM 1440 O O . SER A 1 31 ? 3.894 1.880 -7.116 1.00 11.10 31 SER A O 3
ATOM 1448 N N . SER A 1 32 ? 4.701 2.654 -5.115 1.00 30.10 32 SER A N 3
ATOM 1449 C CA . SER A 1 32 ? 3.441 3.160 -4.526 1.00 52.03 32 SER A CA 3
ATOM 1450 C C . SER A 1 32 ? 2.350 2.058 -4.466 1.00 14.41 32 SER A C 3
ATOM 1451 O O . SER A 1 32 ? 1.155 2.327 -4.650 1.00 3.13 32 SER A O 3
ATOM 1459 N N . ARG A 1 33 ? 2.783 0.810 -4.158 1.00 22.11 33 ARG A N 3
ATOM 1460 C CA . ARG A 1 33 ? 1.881 -0.354 -4.038 1.00 24.51 33 ARG A CA 3
ATOM 1461 C C . ARG A 1 33 ? 2.359 -1.317 -2.937 1.00 71.45 33 ARG A C 3
ATOM 1462 O O . ARG A 1 33 ? 3.570 -1.460 -2.704 1.00 13.52 33 ARG A O 3
ATOM 1483 N N . CYS A 1 34 ? 1.388 -1.969 -2.264 1.00 72.34 34 CYS A N 3
ATOM 1484 C CA . CYS A 1 34 ? 1.661 -2.955 -1.207 1.00 5.30 34 CYS A CA 3
ATOM 1485 C C . CYS A 1 34 ? 2.122 -4.274 -1.839 1.00 2.34 34 CYS A C 3
ATOM 1486 O O . CYS A 1 34 ? 1.443 -4.817 -2.705 1.00 72.22 34 CYS A O 3
ATOM 1493 N N . GLU A 1 35 ? 3.311 -4.742 -1.444 1.00 52.22 35 GLU A N 3
ATOM 1494 C CA . GLU A 1 35 ? 3.931 -5.974 -1.966 1.00 72.44 35 GLU A CA 3
ATOM 1495 C C . GLU A 1 35 ? 4.475 -6.816 -0.795 1.00 63.11 35 GLU A C 3
ATOM 1496 O O . GLU A 1 35 ? 4.317 -6.434 0.377 1.00 62.51 35 GLU A O 3
ATOM 1508 N N . ASN A 1 36 ? 5.119 -7.963 -1.121 1.00 20.23 36 ASN A N 3
ATOM 1509 C CA . ASN A 1 36 ? 5.779 -8.831 -0.126 1.00 10.12 36 ASN A CA 3
ATOM 1510 C C . ASN A 1 36 ? 7.102 -8.172 0.348 1.00 42.10 36 ASN A C 3
ATOM 1511 O O . ASN A 1 36 ? 7.907 -7.755 -0.491 1.00 13.14 36 ASN A O 3
ATOM 1522 N N . PRO A 1 37 ? 7.322 -8.022 1.695 1.00 20.32 37 PRO A N 3
ATOM 1523 C CA . PRO A 1 37 ? 8.573 -7.439 2.253 1.00 33.00 37 PRO A CA 3
ATOM 1524 C C . PRO A 1 37 ? 9.801 -8.363 2.010 1.00 31.45 37 PRO A C 3
ATOM 1525 O O . PRO A 1 37 ? 9.976 -9.361 2.747 1.00 63.12 37 PRO A O 3
ATOM 1537 N N . ASP A 1 1 ? -7.502 -4.394 -8.789 1.00 25.51 1 ASP A N 4
ATOM 1538 C CA . ASP A 1 1 ? -8.081 -3.371 -9.688 1.00 71.33 1 ASP A CA 4
ATOM 1539 C C . ASP A 1 1 ? -9.117 -2.541 -8.918 1.00 12.44 1 ASP A C 4
ATOM 1540 O O . ASP A 1 1 ? -10.100 -3.095 -8.417 1.00 63.33 1 ASP A O 4
ATOM 1551 N N . GLY A 1 2 ? -8.862 -1.224 -8.786 1.00 20.45 2 GLY A N 4
ATOM 1552 C CA . GLY A 1 2 ? -9.797 -0.295 -8.126 1.00 43.32 2 GLY A CA 4
ATOM 1553 C C . GLY A 1 2 ? -9.664 -0.263 -6.605 1.00 23.34 2 GLY A C 4
ATOM 1554 O O . GLY A 1 2 ? -9.905 0.777 -5.974 1.00 14.12 2 GLY A O 4
ATOM 1558 N N . GLU A 1 3 ? -9.288 -1.407 -6.013 1.00 43.32 3 GLU A N 4
ATOM 1559 C CA . GLU A 1 3 ? -9.046 -1.534 -4.567 1.00 15.21 3 GLU A CA 4
ATOM 1560 C C . GLU A 1 3 ? -7.601 -1.122 -4.228 1.00 13.24 3 GLU A C 4
ATOM 1561 O O . GLU A 1 3 ? -6.807 -0.795 -5.125 1.00 71.33 3 GLU A O 4
ATOM 1573 N N . CYS A 1 4 ? -7.265 -1.145 -2.934 1.00 42.11 4 CYS A N 4
ATOM 1574 C CA . CYS A 1 4 ? -5.961 -0.691 -2.448 1.00 42.21 4 CYS A CA 4
ATOM 1575 C C . CYS A 1 4 ? -5.536 -1.487 -1.219 1.00 62.54 4 CYS A C 4
ATOM 1576 O O . CYS A 1 4 ? -6.386 -1.948 -0.443 1.00 51.31 4 CYS A O 4
ATOM 1583 N N . GLY A 1 5 ? -4.212 -1.638 -1.039 1.00 62.01 5 GLY A N 4
ATOM 1584 C CA . GLY A 1 5 ? -3.657 -2.204 0.190 1.00 71.03 5 GLY A CA 4
ATOM 1585 C C . GLY A 1 5 ? -3.258 -3.673 0.098 1.00 44.10 5 GLY A C 4
ATOM 1586 O O . GLY A 1 5 ? -2.650 -4.208 1.031 1.00 33.21 5 GLY A O 4
ATOM 1590 N N . ASP A 1 6 ? -3.581 -4.315 -1.023 1.00 73.03 6 ASP A N 4
ATOM 1591 C CA . ASP A 1 6 ? -3.341 -5.763 -1.235 1.00 61.14 6 ASP A CA 4
ATOM 1592 C C . ASP A 1 6 ? -2.008 -5.997 -1.963 1.00 60.22 6 ASP A C 4
ATOM 1593 O O . ASP A 1 6 ? -1.339 -5.039 -2.372 1.00 73.12 6 ASP A O 4
ATOM 1602 N N . LYS A 1 7 ? -1.641 -7.285 -2.123 1.00 33.33 7 LYS A N 4
ATOM 1603 C CA . LYS A 1 7 ? -0.379 -7.689 -2.777 1.00 25.43 7 LYS A CA 4
ATOM 1604 C C . LYS A 1 7 ? -0.437 -7.313 -4.279 1.00 30.50 7 LYS A C 4
ATOM 1605 O O . LYS A 1 7 ? -1.358 -7.735 -4.993 1.00 35.13 7 LYS A O 4
ATOM 1624 N N . ASP A 1 8 ? 0.559 -6.499 -4.715 1.00 31.35 8 ASP A N 4
ATOM 1625 C CA . ASP A 1 8 ? 0.664 -5.960 -6.097 1.00 40.33 8 ASP A CA 4
ATOM 1626 C C . ASP A 1 8 ? -0.526 -5.045 -6.413 1.00 71.22 8 ASP A C 4
ATOM 1627 O O . ASP A 1 8 ? -0.964 -4.931 -7.568 1.00 62.13 8 ASP A O 4
ATOM 1636 N N . GLU A 1 9 ? -1.028 -4.369 -5.373 1.00 44.42 9 GLU A N 4
ATOM 1637 C CA . GLU A 1 9 ? -2.172 -3.453 -5.472 1.00 10.21 9 GLU A CA 4
ATOM 1638 C C . GLU A 1 9 ? -1.753 -2.093 -4.887 1.00 31.33 9 GLU A C 4
ATOM 1639 O O . GLU A 1 9 ? -1.174 -2.079 -3.786 1.00 52.02 9 GLU A O 4
ATOM 1651 N N . PRO A 1 10 ? -2.011 -0.939 -5.606 1.00 54.31 10 PRO A N 4
ATOM 1652 C CA . PRO A 1 10 ? -1.608 0.422 -5.154 1.00 40.41 10 PRO A CA 4
ATOM 1653 C C . PRO A 1 10 ? -2.058 0.718 -3.710 1.00 1.14 10 PRO A C 4
ATOM 1654 O O . PRO A 1 10 ? -3.208 0.472 -3.364 1.00 21.42 10 PRO A O 4
ATOM 1665 N N . CYS A 1 11 ? -1.136 1.206 -2.865 1.00 74.40 11 CYS A N 4
ATOM 1666 C CA . CYS A 1 11 ? -1.452 1.550 -1.468 1.00 41.11 11 CYS A CA 4
ATOM 1667 C C . CYS A 1 11 ? -2.150 2.916 -1.414 1.00 33.52 11 CYS A C 4
ATOM 1668 O O . CYS A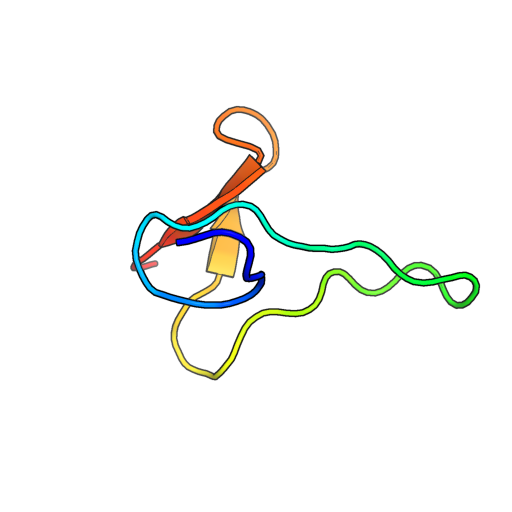 1 11 ? -1.646 3.899 -1.974 1.00 14.22 11 CYS A O 4
ATOM 1675 N N . CYS A 1 12 ? -3.319 2.965 -0.756 1.00 4.35 12 CYS A N 4
ATOM 1676 C CA . CYS A 1 12 ? -4.090 4.202 -0.569 1.00 42.13 12 CYS A CA 4
ATOM 1677 C C . CYS A 1 12 ? -3.480 5.012 0.590 1.00 11.11 12 CYS A C 4
ATOM 1678 O O . CYS A 1 12 ? -3.302 4.492 1.695 1.00 71.50 12 CYS A O 4
ATOM 1685 N N . GLY A 1 13 ? -3.137 6.276 0.305 1.00 65.33 13 GLY A N 4
ATOM 1686 C CA . GLY A 1 13 ? -2.431 7.132 1.249 1.00 13.24 13 GLY A CA 4
ATOM 1687 C C . GLY A 1 13 ? -3.351 7.773 2.292 1.00 3.04 13 GLY A C 4
ATOM 1688 O O . GLY A 1 13 ? -4.412 8.308 1.951 1.00 0.23 13 GLY A O 4
ATOM 1692 N N . ARG A 1 14 ? -2.938 7.688 3.561 1.00 30.25 14 ARG A N 4
ATOM 1693 C CA . ARG A 1 14 ? -3.553 8.403 4.686 1.00 14.44 14 ARG A CA 4
ATOM 1694 C C . ARG A 1 14 ? -3.196 9.903 4.651 1.00 40.21 14 ARG A C 4
ATOM 1695 O O . ARG A 1 14 ? -2.042 10.242 4.367 1.00 24.23 14 ARG A O 4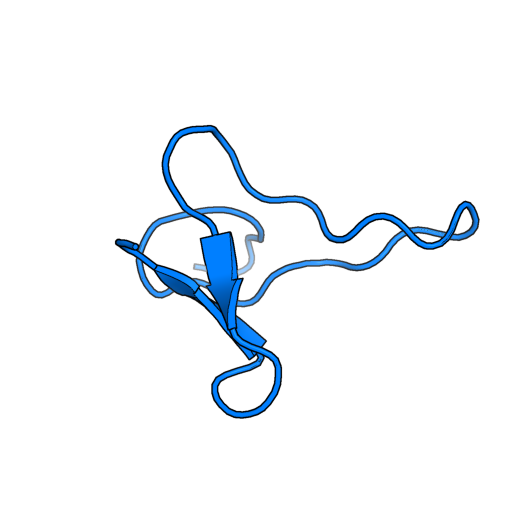
ATOM 1716 N N . PRO A 1 15 ? -4.177 10.815 4.951 1.00 24.34 15 PRO A N 4
ATOM 1717 C CA . PRO A 1 15 ? -3.908 12.264 5.181 1.00 63.14 15 PRO A CA 4
ATOM 1718 C C . PRO A 1 15 ? -2.804 12.538 6.236 1.00 15.23 15 PRO A C 4
ATOM 1719 O O . PRO A 1 15 ? -2.090 13.540 6.137 1.00 41.34 15 PRO A O 4
ATOM 1730 N N . ASP A 1 16 ? -2.684 11.642 7.242 1.00 74.40 16 ASP A N 4
ATOM 1731 C CA . ASP A 1 16 ? -1.628 11.738 8.280 1.00 41.22 16 ASP A CA 4
ATOM 1732 C C . ASP A 1 16 ? -0.236 11.400 7.697 1.00 54.15 16 ASP A C 4
ATOM 1733 O O . ASP A 1 16 ? 0.784 11.903 8.183 1.00 33.30 16 ASP A O 4
ATOM 1742 N N . GLY A 1 17 ? -0.212 10.566 6.638 1.00 4.20 17 GLY A N 4
ATOM 1743 C CA . GLY A 1 17 ? 1.025 10.242 5.909 1.00 44.11 17 GLY A CA 4
ATOM 1744 C C . GLY A 1 17 ? 1.364 8.756 5.882 1.00 72.24 17 GLY A C 4
ATOM 1745 O O . GLY A 1 17 ? 2.390 8.372 5.309 1.00 4.00 17 GLY A O 4
ATOM 1749 N N . ALA A 1 18 ? 0.515 7.910 6.494 1.00 50.34 18 ALA A N 4
ATOM 1750 C CA . ALA A 1 18 ? 0.690 6.440 6.478 1.00 31.34 18 ALA A CA 4
ATOM 1751 C C . ALA A 1 18 ? 0.250 5.856 5.119 1.00 55.04 18 ALA A C 4
ATOM 1752 O O . ALA A 1 18 ? -0.431 6.523 4.340 1.00 63.41 18 ALA A O 4
ATOM 1759 N N . LYS A 1 19 ? 0.670 4.621 4.836 1.00 64.12 19 LYS A N 4
ATOM 1760 C CA . LYS A 1 19 ? 0.267 3.872 3.630 1.00 42.14 19 LYS A CA 4
ATOM 1761 C C . LYS A 1 19 ? -0.589 2.678 4.061 1.00 21.34 19 LYS A C 4
ATOM 1762 O O . LYS A 1 19 ? -0.115 1.801 4.798 1.00 24.32 19 LYS A O 4
ATOM 1781 N N . VAL A 1 20 ? -1.858 2.663 3.610 1.00 2.42 20 VAL A N 4
ATOM 1782 C CA . VAL A 1 20 ? -2.845 1.641 3.999 1.00 21.21 20 VAL A CA 4
ATOM 1783 C C . VAL A 1 20 ? -2.578 0.347 3.222 1.00 12.20 20 VAL A C 4
ATOM 1784 O O . VAL A 1 20 ? -2.746 0.296 1.996 1.00 73.45 20 VAL A O 4
ATOM 1797 N N . CYS A 1 21 ? -2.117 -0.671 3.958 1.00 45.31 21 CYS A N 4
ATOM 1798 C CA . CYS A 1 21 ? -1.850 -2.015 3.442 1.00 34.11 21 CYS A CA 4
ATOM 1799 C C . CYS A 1 21 ? -2.327 -3.048 4.470 1.00 50.11 21 CYS A C 4
ATOM 1800 O O . CYS A 1 21 ? -2.134 -2.847 5.681 1.00 43.13 21 CYS A O 4
ATOM 1807 N N . ASN A 1 22 ? -2.965 -4.138 4.007 1.00 34.21 22 ASN A N 4
ATOM 1808 C CA . ASN A 1 22 ? -3.330 -5.259 4.888 1.00 74.54 22 ASN A CA 4
ATOM 1809 C C . ASN A 1 22 ? -2.083 -6.129 5.118 1.00 70.54 22 ASN A C 4
ATOM 1810 O O . ASN A 1 22 ? -1.266 -6.296 4.202 1.00 70.53 22 ASN A O 4
ATOM 1821 N N . ASP A 1 23 ? -1.929 -6.652 6.344 1.00 14.30 23 ASP A N 4
ATOM 1822 C CA . ASP A 1 23 ? -0.724 -7.402 6.752 1.00 40.54 23 ASP A CA 4
ATOM 1823 C C . ASP A 1 23 ? -0.625 -8.756 5.983 1.00 64.25 23 ASP A C 4
ATOM 1824 O O . ASP A 1 23 ? -1.657 -9.375 5.702 1.00 50.01 23 ASP A O 4
ATOM 1833 N N . PRO A 1 24 ? 0.616 -9.235 5.627 1.00 45.11 24 PRO A N 4
ATOM 1834 C CA . PRO A 1 24 ? 1.910 -8.596 5.997 1.00 4.41 24 PRO A CA 4
ATOM 1835 C C . PRO A 1 24 ? 2.460 -7.609 4.937 1.00 51.45 24 PRO A C 4
ATOM 1836 O O . PRO A 1 24 ? 3.621 -7.211 5.033 1.00 71.51 24 PRO A O 4
ATOM 1847 N N . TRP A 1 25 ? 1.620 -7.192 3.971 1.00 73.00 25 TRP A N 4
ATOM 1848 C CA . TRP A 1 25 ? 2.073 -6.406 2.803 1.00 20.22 25 TRP A CA 4
ATOM 1849 C C . TRP A 1 25 ? 2.508 -4.996 3.226 1.00 15.43 25 TRP A C 4
ATOM 1850 O O . TRP A 1 25 ? 1.811 -4.332 3.997 1.00 5.31 25 TRP A O 4
ATOM 1871 N N . VAL A 1 26 ? 3.684 -4.579 2.740 1.00 4.31 26 VAL A N 4
ATOM 1872 C CA . VAL A 1 26 ? 4.258 -3.248 2.986 1.00 31.25 26 VAL A CA 4
ATOM 1873 C C . VAL A 1 26 ? 4.352 -2.491 1.646 1.00 73.14 26 VAL A C 4
ATOM 1874 O O . VAL A 1 26 ? 4.872 -3.027 0.654 1.00 24.11 26 VAL A O 4
ATOM 1887 N N . CYS A 1 27 ? 3.790 -1.270 1.598 1.00 72.42 27 CYS A N 4
ATOM 1888 C CA . CYS A 1 27 ? 3.848 -0.428 0.403 1.00 25.52 27 CYS A CA 4
ATOM 1889 C C . CYS A 1 27 ? 5.233 0.185 0.234 1.00 61.24 27 CYS A C 4
ATOM 1890 O O . CYS A 1 27 ? 5.662 1.012 1.050 1.00 3.31 27 CYS A O 4
ATOM 1897 N N . ILE A 1 28 ? 5.922 -0.251 -0.823 1.00 74.12 28 ILE A N 4
ATOM 1898 C CA . ILE A 1 28 ? 7.198 0.324 -1.244 1.00 42.40 28 ILE A CA 4
ATOM 1899 C C . ILE A 1 28 ? 6.911 1.626 -2.006 1.00 61.31 28 ILE A C 4
ATOM 1900 O O . ILE A 1 28 ? 6.037 1.637 -2.872 1.00 53.13 28 ILE A O 4
ATOM 1916 N N . LEU A 1 29 ? 7.642 2.705 -1.658 1.00 23.41 29 LEU A N 4
ATOM 1917 C CA . LEU A 1 29 ? 7.399 4.069 -2.185 1.00 73.11 29 LEU A CA 4
ATOM 1918 C C . LEU A 1 29 ? 7.516 4.118 -3.727 1.00 4.42 29 LEU A C 4
ATOM 1919 O O . LEU A 1 29 ? 6.647 4.679 -4.405 1.00 50.43 29 LEU A O 4
ATOM 1935 N N . THR A 1 30 ? 8.592 3.493 -4.248 1.00 62.33 30 THR A N 4
ATOM 1936 C CA . THR A 1 30 ? 8.938 3.522 -5.680 1.00 42.22 30 THR A CA 4
ATOM 1937 C C . THR A 1 30 ? 7.886 2.773 -6.533 1.00 51.10 30 THR A C 4
ATOM 1938 O O . THR A 1 30 ? 7.439 3.285 -7.565 1.00 4.10 30 THR A O 4
ATOM 1949 N N . SER A 1 31 ? 7.479 1.573 -6.082 1.00 45.12 31 SER A N 4
ATOM 1950 C CA . SER A 1 31 ? 6.464 0.750 -6.777 1.00 71.33 31 SER A CA 4
ATOM 1951 C C . SER A 1 31 ? 5.032 1.232 -6.446 1.00 0.50 31 SER A C 4
ATOM 1952 O O . SER A 1 31 ? 4.072 0.855 -7.134 1.00 41.22 31 SER A O 4
ATOM 1960 N N . SER A 1 32 ? 4.918 2.060 -5.374 1.00 73.22 32 SER A N 4
ATOM 1961 C CA . SER A 1 32 ? 3.659 2.686 -4.894 1.00 21.23 32 SER A CA 4
ATOM 1962 C C . SER A 1 32 ? 2.534 1.657 -4.629 1.00 40.32 32 SER A C 4
ATOM 1963 O O . SER A 1 32 ? 1.346 1.997 -4.625 1.00 31.34 32 SER A O 4
ATOM 1971 N N . ARG A 1 33 ? 2.927 0.402 -4.360 1.00 51.40 33 ARG A N 4
ATOM 1972 C CA . ARG A 1 33 ? 1.994 -0.722 -4.169 1.00 4.43 33 ARG A CA 4
ATOM 1973 C C . ARG A 1 33 ? 2.369 -1.476 -2.897 1.00 61.54 33 ARG A C 4
ATOM 1974 O O . ARG A 1 33 ? 3.554 -1.522 -2.523 1.00 32.11 33 ARG A O 4
ATOM 1995 N N . CYS A 1 34 ? 1.362 -2.054 -2.228 1.00 63.33 34 CYS A N 4
ATOM 1996 C CA . CYS A 1 34 ? 1.586 -2.930 -1.081 1.00 65.32 34 CYS A CA 4
ATOM 1997 C C . CYS A 1 34 ? 2.174 -4.258 -1.579 1.00 64.14 34 CYS A C 4
ATOM 1998 O O . CYS A 1 34 ? 1.459 -5.148 -2.053 1.00 61.54 34 CYS A O 4
ATOM 2005 N N . GLU A 1 35 ? 3.504 -4.326 -1.550 1.00 42.02 35 GLU A N 4
ATOM 2006 C CA . GLU A 1 35 ? 4.280 -5.456 -2.062 1.00 3.13 35 GLU A CA 4
ATOM 2007 C C . GLU A 1 35 ? 4.685 -6.361 -0.877 1.00 32.25 35 GLU A C 4
ATOM 2008 O O . GLU A 1 35 ? 4.475 -5.994 0.285 1.00 5.25 35 GLU A O 4
ATOM 2020 N N . ASN A 1 36 ? 5.232 -7.552 -1.172 1.00 74.32 36 ASN A N 4
ATOM 2021 C CA . ASN A 1 36 ? 5.725 -8.482 -0.135 1.00 75.41 36 ASN A CA 4
ATOM 2022 C C . ASN A 1 36 ? 6.998 -7.909 0.538 1.00 24.31 36 ASN A C 4
ATOM 2023 O O . ASN A 1 36 ? 7.836 -7.317 -0.152 1.00 75.42 36 ASN A O 4
ATOM 2034 N N . PRO A 1 37 ? 7.140 -8.038 1.893 1.00 40.11 37 PRO A N 4
ATOM 2035 C CA . PRO A 1 37 ? 8.382 -7.652 2.616 1.00 1.10 37 PRO A CA 4
ATOM 2036 C C . PRO A 1 37 ? 9.610 -8.469 2.139 1.00 12.43 37 PRO A C 4
ATOM 2037 O O . PRO A 1 37 ? 10.630 -7.867 1.745 1.00 25.32 37 PRO A O 4
ATOM 2049 N N . ASP A 1 1 ? -8.372 -4.494 -7.979 1.00 14.13 1 ASP A N 5
ATOM 2050 C CA . ASP A 1 1 ? -8.134 -3.527 -9.079 1.00 71.21 1 ASP A CA 5
ATOM 2051 C C . ASP A 1 1 ? -8.925 -2.237 -8.808 1.00 62.21 1 ASP A C 5
ATOM 2052 O O . ASP A 1 1 ? -10.156 -2.230 -8.914 1.00 45.43 1 ASP A O 5
ATOM 2063 N N . GLY A 1 2 ? -8.211 -1.160 -8.425 1.00 54.34 2 GLY A N 5
ATOM 2064 C CA . GLY A 1 2 ? -8.835 0.133 -8.092 1.00 42.31 2 GLY A CA 5
ATOM 2065 C C . GLY A 1 2 ? -9.029 0.302 -6.594 1.00 24.33 2 GLY A C 5
ATOM 2066 O O . GLY A 1 2 ? -9.133 1.424 -6.086 1.00 52.12 2 GLY A O 5
ATOM 2070 N N . GLU A 1 3 ? -9.125 -0.840 -5.904 1.00 51.31 3 GLU A N 5
ATOM 2071 C CA . GLU A 1 3 ? -9.045 -0.946 -4.433 1.00 34.12 3 GLU A CA 5
ATOM 2072 C C . GLU A 1 3 ? -7.592 -0.679 -3.946 1.00 20.13 3 GLU A C 5
ATOM 2073 O O . GLU A 1 3 ? -6.750 -0.199 -4.720 1.00 43.33 3 GLU A O 5
ATOM 2085 N N . CYS A 1 4 ? -7.293 -0.970 -2.667 1.00 75.41 4 CYS A N 5
ATOM 2086 C CA . CYS A 1 4 ? -5.968 -0.687 -2.097 1.00 21.40 4 CYS A CA 5
ATOM 2087 C C . CYS A 1 4 ? -5.661 -1.606 -0.906 1.00 11.30 4 CYS A C 5
ATOM 2088 O O . CYS A 1 4 ? -6.488 -1.744 0.013 1.00 11.22 4 CYS A O 5
ATOM 2095 N N . GLY A 1 5 ? -4.477 -2.265 -0.941 1.00 22.04 5 GLY A N 5
ATOM 2096 C CA . GLY A 1 5 ? -3.903 -2.905 0.252 1.00 11.12 5 GLY A CA 5
ATOM 2097 C C . GLY A 1 5 ? -3.307 -4.298 0.046 1.00 21.15 5 GLY A C 5
ATOM 2098 O O . GLY A 1 5 ? -2.593 -4.779 0.934 1.00 60.21 5 GLY A O 5
ATOM 2102 N N . ASP A 1 6 ? -3.577 -4.953 -1.095 1.00 13.20 6 ASP A N 5
ATOM 2103 C CA . ASP A 1 6 ? -3.056 -6.323 -1.377 1.00 74.12 6 ASP A CA 5
ATOM 2104 C C . ASP A 1 6 ? -1.751 -6.297 -2.191 1.00 23.03 6 ASP A C 5
ATOM 2105 O O . ASP A 1 6 ? -1.271 -5.231 -2.589 1.00 35.02 6 ASP A O 5
ATOM 2114 N N . LYS A 1 7 ? -1.181 -7.504 -2.401 1.00 43.33 7 LYS A N 5
ATOM 2115 C CA . LYS A 1 7 ? 0.021 -7.717 -3.240 1.00 23.44 7 LYS A CA 5
ATOM 2116 C C . LYS A 1 7 ? -0.253 -7.251 -4.689 1.00 20.24 7 LYS A C 5
ATOM 2117 O O . LYS A 1 7 ? -1.291 -7.611 -5.271 1.00 31.12 7 LYS A O 5
ATOM 2136 N N . ASP A 1 8 ? 0.684 -6.446 -5.244 1.00 60.02 8 ASP A N 5
ATOM 2137 C CA . ASP A 1 8 ? 0.579 -5.829 -6.589 1.00 1.13 8 ASP A CA 5
ATOM 2138 C C . ASP A 1 8 ? -0.674 -4.953 -6.729 1.00 70.02 8 ASP A C 5
ATOM 2139 O O . ASP A 1 8 ? -1.196 -4.758 -7.835 1.00 30.11 8 ASP A O 5
ATOM 2148 N N . GLU A 1 9 ? -1.145 -4.414 -5.595 1.00 32.02 9 GLU A N 5
ATOM 2149 C CA . GLU A 1 9 ? -2.270 -3.467 -5.540 1.00 43.05 9 GLU A CA 5
ATOM 2150 C C . GLU A 1 9 ? -1.770 -2.146 -4.927 1.00 45.23 9 GLU A C 5
ATOM 2151 O O . GLU A 1 9 ? -1.169 -2.188 -3.846 1.00 2.32 9 GLU A O 5
ATOM 2163 N N . PRO A 1 10 ? -1.971 -0.968 -5.619 1.00 1.50 10 PRO A N 5
ATOM 2164 C CA . PRO A 1 10 ? -1.608 0.382 -5.091 1.00 41.25 10 PRO A CA 5
ATOM 2165 C C . PRO A 1 10 ? -2.128 0.619 -3.658 1.00 75.44 10 PRO A C 5
ATOM 2166 O O . PRO A 1 10 ? -3.233 0.190 -3.322 1.00 42.42 10 PRO A O 5
ATOM 2177 N N . CYS A 1 11 ? -1.317 1.276 -2.819 1.00 31.44 11 CYS A N 5
ATOM 2178 C CA . CYS A 1 11 ? -1.709 1.613 -1.442 1.00 3.24 11 CYS A CA 5
ATOM 2179 C C . CYS A 1 11 ? -2.428 2.969 -1.426 1.00 10.32 11 CYS A C 5
ATOM 2180 O O . CYS A 1 11 ? -1.999 3.913 -2.102 1.00 41.13 11 CYS A O 5
ATOM 2187 N N . CYS A 1 12 ? -3.531 3.053 -0.666 1.00 11.31 12 CYS A N 5
ATOM 2188 C CA . CYS A 1 12 ? -4.263 4.310 -0.449 1.00 30.10 12 CYS A CA 5
ATOM 2189 C C . CYS A 1 12 ? -3.608 5.064 0.724 1.00 40.15 12 CYS A C 5
ATOM 2190 O O . CYS A 1 12 ? -3.267 4.463 1.744 1.00 21.44 12 CYS A O 5
ATOM 2197 N N . GLY A 1 13 ? -3.391 6.373 0.546 1.00 65.54 13 GLY A N 5
ATOM 2198 C CA . GLY A 1 13 ? -2.685 7.190 1.529 1.00 22.24 13 GLY A CA 5
ATOM 2199 C C . GLY A 1 13 ? -3.632 7.925 2.465 1.00 44.34 13 GLY A C 5
ATOM 2200 O O . GLY A 1 13 ? -4.676 8.424 2.034 1.00 44.42 13 GLY A O 5
ATOM 2204 N N . ARG A 1 14 ? -3.271 7.949 3.753 1.00 32.21 14 ARG A N 5
ATOM 2205 C CA . ARG A 1 14 ? -3.927 8.761 4.783 1.00 12.43 14 ARG A CA 5
ATOM 2206 C C . ARG A 1 14 ? -3.315 10.184 4.763 1.00 12.43 14 ARG A C 5
ATOM 2207 O O . ARG A 1 14 ? -2.143 10.328 4.384 1.00 20.35 14 ARG A O 5
ATOM 2228 N N . PRO A 1 15 ? -4.087 11.250 5.155 1.00 11.44 15 PRO A N 5
ATOM 2229 C CA . PRO A 1 15 ? -3.571 12.650 5.226 1.00 53.15 15 PRO A CA 5
ATOM 2230 C C . PRO A 1 15 ? -2.295 12.812 6.097 1.00 42.44 15 PRO A C 5
ATOM 2231 O O . PRO A 1 15 ? -1.424 13.632 5.781 1.00 72.11 15 PRO A O 5
ATOM 2242 N N . ASP A 1 16 ? -2.194 12.027 7.190 1.00 3.13 16 ASP A N 5
ATOM 2243 C CA . ASP A 1 16 ? -1.026 12.073 8.114 1.00 2.32 16 ASP A CA 5
ATOM 2244 C C . ASP A 1 16 ? 0.207 11.345 7.521 1.00 73.22 16 ASP A C 5
ATOM 2245 O O . ASP A 1 16 ? 1.323 11.480 8.039 1.00 54.33 16 ASP A O 5
ATOM 2254 N N . GLY A 1 17 ? -0.016 10.564 6.453 1.00 3.43 17 GLY A N 5
ATOM 2255 C CA . GLY A 1 17 ? 1.070 9.934 5.686 1.00 44.22 17 GLY A CA 5
ATOM 2256 C C . GLY A 1 17 ? 1.176 8.429 5.864 1.00 31.54 17 GLY A C 5
ATOM 2257 O O . GLY A 1 17 ? 2.180 7.832 5.447 1.00 13.14 17 GLY A O 5
ATOM 2261 N N . ALA A 1 18 ? 0.151 7.807 6.471 1.00 72.21 18 ALA A N 5
ATOM 2262 C CA . ALA A 1 18 ? 0.105 6.339 6.653 1.00 32.52 18 ALA A CA 5
ATOM 2263 C C . ALA A 1 18 ? -0.293 5.638 5.331 1.00 55.53 18 ALA A C 5
ATOM 2264 O O . ALA A 1 18 ? -1.186 6.109 4.630 1.00 14.35 18 ALA A O 5
ATOM 2271 N N . LYS A 1 19 ? 0.398 4.541 4.984 1.00 34.24 19 LYS A N 5
ATOM 2272 C CA . LYS A 1 19 ? 0.080 3.727 3.790 1.00 21.24 19 LYS A CA 5
ATOM 2273 C C . LYS A 1 19 ? -0.812 2.538 4.196 1.00 51.13 19 LYS A C 5
ATOM 2274 O O . LYS A 1 19 ? -0.374 1.650 4.943 1.00 14.10 19 LYS A O 5
ATOM 2293 N N . VAL A 1 20 ? -2.059 2.537 3.697 1.00 71.34 20 VAL A N 5
ATOM 2294 C CA . VAL A 1 20 ? -3.063 1.512 4.026 1.00 60.44 20 VAL A CA 5
ATOM 2295 C C . VAL A 1 20 ? -2.811 0.234 3.197 1.00 65.01 20 VAL A C 5
ATOM 2296 O O . VAL A 1 20 ? -3.102 0.182 1.992 1.00 40.20 20 VAL A O 5
ATOM 2309 N N . CYS A 1 21 ? -2.205 -0.764 3.857 1.00 14.03 21 CYS A N 5
ATOM 2310 C CA . CYS A 1 21 ? -1.972 -2.113 3.314 1.00 33.41 21 CYS A CA 5
ATOM 2311 C C . CYS A 1 21 ? -2.264 -3.143 4.419 1.00 45.54 21 CYS A C 5
ATOM 2312 O O . CYS A 1 21 ? -1.928 -2.899 5.590 1.00 13.31 21 CYS A O 5
ATOM 2319 N N . ASN A 1 22 ? -2.895 -4.284 4.065 1.00 25.44 22 ASN A N 5
ATOM 2320 C CA . ASN A 1 22 ? -3.185 -5.362 5.040 1.00 4.33 22 ASN A CA 5
ATOM 2321 C C . ASN A 1 22 ? -1.913 -6.203 5.257 1.00 20.15 22 ASN A C 5
ATOM 2322 O O . ASN A 1 22 ? -1.145 -6.403 4.315 1.00 54.03 22 ASN A O 5
ATOM 2333 N N . ASP A 1 23 ? -1.694 -6.680 6.501 1.00 70.13 23 ASP A N 5
ATOM 2334 C CA . ASP A 1 23 ? -0.470 -7.417 6.882 1.00 44.21 23 ASP A CA 5
ATOM 2335 C C . ASP A 1 23 ? -0.384 -8.777 6.130 1.00 34.15 23 ASP A C 5
ATOM 2336 O O . ASP A 1 23 ? -1.405 -9.455 5.987 1.00 20.04 23 ASP A O 5
ATOM 2345 N N . PRO A 1 24 ? 0.827 -9.214 5.647 1.00 20.21 24 PRO A N 5
ATOM 2346 C CA . PRO A 1 24 ? 2.133 -8.553 5.903 1.00 25.20 24 PRO A CA 5
ATOM 2347 C C . PRO A 1 24 ? 2.573 -7.544 4.809 1.00 73.23 24 PRO A C 5
ATOM 2348 O O . PRO A 1 24 ? 3.738 -7.128 4.810 1.00 23.13 24 PRO A O 5
ATOM 2359 N N . TRP A 1 25 ? 1.650 -7.141 3.909 1.00 44.23 25 TRP A N 5
ATOM 2360 C CA . TRP A 1 25 ? 1.983 -6.270 2.761 1.00 14.41 25 TRP A CA 5
ATOM 2361 C C . TRP A 1 25 ? 2.372 -4.848 3.248 1.00 61.43 25 TRP A C 5
ATOM 2362 O O . TRP A 1 25 ? 1.647 -4.235 4.038 1.00 5.12 25 TRP A O 5
ATOM 2383 N N . VAL A 1 26 ? 3.557 -4.382 2.819 1.00 33.11 26 VAL A N 5
ATOM 2384 C CA . VAL A 1 26 ? 4.066 -3.021 3.066 1.00 31.13 26 VAL A CA 5
ATOM 2385 C C . VAL A 1 26 ? 4.123 -2.272 1.722 1.00 31.44 26 VAL A C 5
ATOM 2386 O O . VAL A 1 26 ? 4.687 -2.803 0.755 1.00 54.44 26 VAL A O 5
ATOM 2399 N N . CYS A 1 27 ? 3.552 -1.052 1.659 1.00 34.30 27 CYS A N 5
ATOM 2400 C CA . CYS A 1 27 ? 3.574 -0.237 0.432 1.00 73.31 27 CYS A CA 5
ATOM 2401 C C . CYS A 1 27 ? 4.982 0.314 0.175 1.00 4.44 27 CYS A C 5
ATOM 2402 O O . CYS A 1 27 ? 5.461 1.192 0.904 1.00 43.12 27 CYS A O 5
ATOM 2409 N N . ILE A 1 28 ? 5.642 -0.238 -0.847 1.00 13.31 28 ILE A N 5
ATOM 2410 C CA . ILE A 1 28 ? 6.935 0.256 -1.326 1.00 21.52 28 ILE A CA 5
ATOM 2411 C C . ILE A 1 28 ? 6.669 1.495 -2.207 1.00 22.31 28 ILE A C 5
ATOM 2412 O O . ILE A 1 28 ? 5.947 1.391 -3.201 1.00 53.34 28 ILE A O 5
ATOM 2428 N N . LEU A 1 29 ? 7.235 2.654 -1.817 1.00 33.34 29 LEU A N 5
ATOM 2429 C CA . LEU A 1 29 ? 6.914 3.969 -2.422 1.00 32.30 29 LEU A CA 5
ATOM 2430 C C . LEU A 1 29 ? 7.375 4.069 -3.894 1.00 23.02 29 LEU A C 5
ATOM 2431 O O . LEU A 1 29 ? 6.700 4.714 -4.712 1.00 35.23 29 LEU A O 5
ATOM 2447 N N . THR A 1 30 ? 8.511 3.428 -4.228 1.00 65.44 30 THR A N 5
ATOM 2448 C CA . THR A 1 30 ? 9.097 3.498 -5.582 1.00 63.23 30 THR A CA 5
ATOM 2449 C C . THR A 1 30 ? 8.319 2.600 -6.584 1.00 11.03 30 THR A C 5
ATOM 2450 O O . THR A 1 30 ? 8.334 2.856 -7.793 1.00 44.25 30 THR A O 5
ATOM 2461 N N . SER A 1 31 ? 7.642 1.547 -6.080 1.00 62.31 31 SER A N 5
ATOM 2462 C CA . SER A 1 31 ? 6.734 0.705 -6.899 1.00 52.41 31 SER A CA 5
ATOM 2463 C C . SER A 1 31 ? 5.270 1.186 -6.759 1.00 12.34 31 SER A C 5
ATOM 2464 O O . SER A 1 31 ? 4.403 0.785 -7.545 1.00 64.22 31 SER A O 5
ATOM 2472 N N . SER A 1 32 ? 5.036 2.042 -5.731 1.00 61.42 32 SER A N 5
ATOM 2473 C CA . SER A 1 32 ? 3.730 2.646 -5.376 1.00 64.12 32 SER A CA 5
ATOM 2474 C C . SER A 1 32 ? 2.614 1.592 -5.153 1.00 20.52 32 SER A C 5
ATOM 2475 O O . SER A 1 32 ? 1.437 1.852 -5.428 1.00 75.40 32 SER A O 5
ATOM 2483 N N . ARG A 1 33 ? 2.992 0.417 -4.614 1.00 10.43 33 ARG A N 5
ATOM 2484 C CA . ARG A 1 33 ? 2.055 -0.708 -4.373 1.00 44.31 33 ARG A CA 5
ATOM 2485 C C . ARG A 1 33 ? 2.423 -1.467 -3.087 1.00 44.40 33 ARG A C 5
ATOM 2486 O O . ARG A 1 33 ? 3.598 -1.496 -2.678 1.00 52.34 33 ARG A O 5
ATOM 2507 N N . CYS A 1 34 ? 1.395 -2.056 -2.442 1.00 1.55 34 CYS A N 5
ATOM 2508 C CA . CYS A 1 34 ? 1.579 -2.945 -1.290 1.00 24.22 34 CYS A CA 5
ATOM 2509 C C . CYS A 1 34 ? 2.222 -4.268 -1.765 1.00 61.50 34 CYS A C 5
ATOM 2510 O O . CYS A 1 34 ? 1.688 -4.944 -2.651 1.00 45.31 34 CYS A O 5
ATOM 2517 N N . GLU A 1 35 ? 3.388 -4.596 -1.199 1.00 13.55 35 GLU A N 5
ATOM 2518 C CA . GLU A 1 35 ? 4.222 -5.747 -1.605 1.00 30.24 35 GLU A CA 5
ATOM 2519 C C . GLU A 1 35 ? 4.659 -6.550 -0.380 1.00 55.05 35 GLU A C 5
ATOM 2520 O O . GLU A 1 35 ? 4.431 -6.135 0.750 1.00 74.20 35 GLU A O 5
ATOM 2532 N N . ASN A 1 36 ? 5.315 -7.697 -0.623 1.00 61.32 36 ASN A N 5
ATOM 2533 C CA . ASN A 1 36 ? 5.951 -8.492 0.438 1.00 72.23 36 ASN A CA 5
ATOM 2534 C C . ASN A 1 36 ? 7.268 -7.785 0.876 1.00 73.42 36 ASN A C 5
ATOM 2535 O O . ASN A 1 36 ? 8.084 -7.431 0.010 1.00 52.42 36 ASN A O 5
ATOM 2546 N N . PRO A 1 37 ? 7.461 -7.507 2.217 1.00 64.41 37 PRO A N 5
ATOM 2547 C CA . PRO A 1 37 ? 8.665 -6.798 2.738 1.00 60.14 37 PRO A CA 5
ATOM 2548 C C . PRO A 1 37 ? 9.980 -7.601 2.490 1.00 71.42 37 PRO A C 5
ATOM 2549 O O . PRO A 1 37 ? 10.241 -8.588 3.210 1.00 54.34 37 PRO A O 5
ATOM 2561 N N . ASP A 1 1 ? -7.351 -4.098 -9.693 1.00 10.44 1 ASP A N 6
ATOM 2562 C CA . ASP A 1 1 ? -6.880 -2.932 -10.466 1.00 62.32 1 ASP A CA 6
ATOM 2563 C C . ASP A 1 1 ? -7.510 -1.645 -9.900 1.00 10.35 1 ASP A C 6
ATOM 2564 O O . ASP A 1 1 ? -8.686 -1.357 -10.160 1.00 74.20 1 ASP A O 6
ATOM 2575 N N . GLY A 1 2 ? -6.741 -0.913 -9.065 1.00 4.04 2 GLY A N 6
ATOM 2576 C CA . GLY A 1 2 ? -7.134 0.414 -8.588 1.00 61.43 2 GLY A CA 6
ATOM 2577 C C . GLY A 1 2 ? -7.440 0.460 -7.097 1.00 23.20 2 GLY A C 6
ATOM 2578 O O . GLY A 1 2 ? -7.241 1.499 -6.457 1.00 42.21 2 GLY A O 6
ATOM 2582 N N . GLU A 1 3 ? -7.926 -0.665 -6.535 1.00 1.30 3 GLU A N 6
ATOM 2583 C CA . GLU A 1 3 ? -8.330 -0.736 -5.111 1.00 11.20 3 GLU A CA 6
ATOM 2584 C C . GLU A 1 3 ? -7.115 -1.031 -4.221 1.00 55.25 3 GLU A C 6
ATOM 2585 O O . GLU A 1 3 ? -6.207 -1.763 -4.620 1.00 52.12 3 GLU A O 6
ATOM 2597 N N . CYS A 1 4 ? -7.098 -0.450 -3.012 1.00 22.25 4 CYS A N 6
ATOM 2598 C CA . CYS A 1 4 ? -5.916 -0.462 -2.137 1.00 3.30 4 CYS A CA 6
ATOM 2599 C C . CYS A 1 4 ? -6.022 -1.510 -1.017 1.00 22.15 4 CYS A C 6
ATOM 2600 O O . CYS A 1 4 ? -7.117 -1.797 -0.521 1.00 1.14 4 CYS A O 6
ATOM 2607 N N . GLY A 1 5 ? -4.853 -2.049 -0.622 1.00 32.11 5 GLY A N 6
ATOM 2608 C CA . GLY A 1 5 ? -4.738 -2.983 0.502 1.00 25.31 5 GLY A CA 6
ATOM 2609 C C . GLY A 1 5 ? -4.338 -4.394 0.086 1.00 13.00 5 GLY A C 6
ATOM 2610 O O . GLY A 1 5 ? -4.004 -5.205 0.943 1.00 74.03 5 GLY A O 6
ATOM 2614 N N . ASP A 1 6 ? -4.375 -4.693 -1.225 1.00 42.33 6 ASP A N 6
ATOM 2615 C CA . ASP A 1 6 ? -3.974 -6.019 -1.766 1.00 63.34 6 ASP A CA 6
ATOM 2616 C C . ASP A 1 6 ? -2.523 -5.993 -2.271 1.00 41.40 6 ASP A C 6
ATOM 2617 O O . ASP A 1 6 ? -1.953 -4.932 -2.543 1.00 51.23 6 ASP A O 6
ATOM 2626 N N . LYS A 1 7 ? -1.950 -7.198 -2.410 1.00 32.31 7 LYS A N 6
ATOM 2627 C CA . LYS A 1 7 ? -0.589 -7.406 -2.920 1.00 23.53 7 LYS A CA 6
ATOM 2628 C C . LYS A 1 7 ? -0.580 -7.157 -4.452 1.00 12.42 7 LYS A C 6
ATOM 2629 O O . LYS A 1 7 ? -1.460 -7.651 -5.162 1.00 11.52 7 LYS A O 6
ATOM 2648 N N . ASP A 1 8 ? 0.425 -6.372 -4.917 1.00 45.35 8 ASP A N 6
ATOM 2649 C CA . ASP A 1 8 ? 0.544 -5.843 -6.305 1.00 2.31 8 ASP A CA 6
ATOM 2650 C C . ASP A 1 8 ? -0.633 -4.913 -6.681 1.00 21.23 8 ASP A C 6
ATOM 2651 O O . ASP A 1 8 ? -0.889 -4.650 -7.862 1.00 31.40 8 ASP A O 6
ATOM 2660 N N . GLU A 1 9 ? -1.311 -4.393 -5.655 1.00 63.34 9 GLU A N 6
ATOM 2661 C CA . GLU A 1 9 ? -2.357 -3.361 -5.775 1.00 71.22 9 GLU A CA 6
ATOM 2662 C C . GLU A 1 9 ? -1.910 -2.135 -4.965 1.00 60.04 9 GLU A C 6
ATOM 2663 O O . GLU A 1 9 ? -1.169 -2.309 -3.990 1.00 0.42 9 GLU A O 6
ATOM 2675 N N . PRO A 1 10 ? -2.354 -0.880 -5.344 1.00 10.52 10 PRO A N 6
ATOM 2676 C CA . PRO A 1 10 ? -1.907 0.386 -4.698 1.00 52.15 10 PRO A CA 6
ATOM 2677 C C . PRO A 1 10 ? -2.123 0.401 -3.174 1.00 32.35 10 PRO A C 6
ATOM 2678 O O . PRO A 1 10 ? -2.950 -0.336 -2.648 1.00 60.22 10 PRO A O 6
ATOM 2689 N N . CYS A 1 11 ? -1.313 1.186 -2.471 1.00 43.11 11 CYS A N 6
ATOM 2690 C CA . CYS A 1 11 ? -1.565 1.525 -1.074 1.00 44.45 11 CYS A CA 6
ATOM 2691 C C . CYS A 1 11 ? -2.181 2.928 -1.021 1.00 43.24 11 CYS A C 6
ATOM 2692 O O . CYS A 1 11 ? -1.588 3.874 -1.544 1.00 65.42 11 CYS A O 6
ATOM 2699 N N . CYS A 1 12 ? -3.380 3.058 -0.429 1.00 70.34 12 CYS A N 6
ATOM 2700 C CA . CYS A 1 12 ? -4.047 4.362 -0.279 1.00 21.31 12 CYS A CA 6
ATOM 2701 C C . CYS A 1 12 ? -3.508 5.051 0.980 1.00 62.02 12 CYS A C 6
ATOM 2702 O O . CYS A 1 12 ? -3.802 4.636 2.101 1.00 42.43 12 CYS A O 6
ATOM 2709 N N . GLY A 1 13 ? -2.688 6.091 0.777 1.00 72.45 13 GLY A N 6
ATOM 2710 C CA . GLY A 1 13 ? -2.061 6.795 1.877 1.00 24.00 13 GLY A CA 6
ATOM 2711 C C . GLY A 1 13 ? -3.025 7.760 2.553 1.00 4.43 13 GLY A C 6
ATOM 2712 O O . GLY A 1 13 ? -3.601 8.628 1.890 1.00 12.31 13 GLY A O 6
ATOM 2716 N N . ARG A 1 14 ? -3.223 7.572 3.871 1.00 21.30 14 ARG A N 6
ATOM 2717 C CA . ARG A 1 14 ? -3.975 8.495 4.748 1.00 42.11 14 ARG A CA 6
ATOM 2718 C C . ARG A 1 14 ? -3.341 9.920 4.693 1.00 25.12 14 ARG A C 6
ATOM 2719 O O . ARG A 1 14 ? -2.172 10.036 4.322 1.00 54.52 14 ARG A O 6
ATOM 2740 N N . PRO A 1 15 ? -4.112 11.021 5.016 1.00 33.03 15 PRO A N 6
ATOM 2741 C CA . PRO A 1 15 ? -3.617 12.438 4.942 1.00 44.53 15 PRO A CA 6
ATOM 2742 C C . PRO A 1 15 ? -2.179 12.684 5.483 1.00 75.14 15 PRO A C 6
ATOM 2743 O O . PRO A 1 15 ? -1.415 13.458 4.894 1.00 41.31 15 PRO A O 6
ATOM 2754 N N . ASP A 1 16 ? -1.829 12.007 6.598 1.00 3.44 16 ASP A N 6
ATOM 2755 C CA . ASP A 1 16 ? -0.498 12.112 7.248 1.00 30.04 16 ASP A CA 6
ATOM 2756 C C . ASP A 1 16 ? 0.594 11.396 6.415 1.00 62.01 16 ASP A C 6
ATOM 2757 O O . ASP A 1 16 ? 1.750 11.815 6.404 1.00 20.41 16 ASP A O 6
ATOM 2766 N N . GLY A 1 17 ? 0.189 10.329 5.709 1.00 10.43 17 GLY A N 6
ATOM 2767 C CA . GLY A 1 17 ? 1.088 9.531 4.862 1.00 4.31 17 GLY A CA 6
ATOM 2768 C C . GLY A 1 17 ? 1.141 8.058 5.253 1.00 12.52 17 GLY A C 6
ATOM 2769 O O . GLY A 1 17 ? 2.044 7.330 4.810 1.00 70.21 17 GLY A O 6
ATOM 2773 N N . ALA A 1 18 ? 0.171 7.611 6.079 1.00 34.15 18 ALA A N 6
ATOM 2774 C CA . ALA A 1 18 ? 0.063 6.198 6.508 1.00 24.22 18 ALA A CA 6
ATOM 2775 C C . ALA A 1 18 ? -0.601 5.334 5.409 1.00 65.31 18 ALA A C 6
ATOM 2776 O O . ALA A 1 18 ? -1.815 5.381 5.224 1.00 35.21 18 ALA A O 6
ATOM 2783 N N . LYS A 1 19 ? 0.217 4.560 4.690 1.00 2.24 19 LYS A N 6
ATOM 2784 C CA . LYS A 1 19 ? -0.223 3.735 3.547 1.00 22.41 19 LYS A CA 6
ATOM 2785 C C . LYS A 1 19 ? -1.056 2.531 4.035 1.00 60.02 19 LYS A C 6
ATOM 2786 O O . LYS A 1 19 ? -0.583 1.747 4.875 1.00 10.32 19 LYS A O 6
ATOM 2805 N N . VAL A 1 20 ? -2.292 2.401 3.526 1.00 55.11 20 VAL A N 6
ATOM 2806 C CA . VAL A 1 20 ? -3.195 1.297 3.895 1.00 21.51 20 VAL A CA 6
ATOM 2807 C C . VAL A 1 20 ? -2.810 0.013 3.137 1.00 53.54 20 VAL A C 6
ATOM 2808 O O . VAL A 1 20 ? -3.039 -0.111 1.925 1.00 54.34 20 VAL A O 6
ATOM 2821 N N . CYS A 1 21 ? -2.180 -0.901 3.882 1.00 5.10 21 CYS A N 6
ATOM 2822 C CA . CYS A 1 21 ? -1.798 -2.240 3.413 1.00 43.21 21 CYS A CA 6
ATOM 2823 C C . CYS A 1 21 ? -2.013 -3.243 4.550 1.00 72.33 21 CYS A C 6
ATOM 2824 O O . CYS A 1 21 ? -1.644 -2.965 5.703 1.00 61.04 21 CYS A O 6
ATOM 2831 N N . ASN A 1 22 ? -2.596 -4.406 4.232 1.00 64.44 22 ASN A N 6
ATOM 2832 C CA . ASN A 1 22 ? -2.824 -5.468 5.224 1.00 33.44 22 ASN A CA 6
ATOM 2833 C C . ASN A 1 22 ? -1.517 -6.260 5.444 1.00 40.30 22 ASN A C 6
ATOM 2834 O O . ASN A 1 22 ? -0.714 -6.411 4.519 1.00 23.10 22 ASN A O 6
ATOM 2845 N N . ASP A 1 23 ? -1.307 -6.732 6.676 1.00 1.34 23 ASP A N 6
ATOM 2846 C CA . ASP A 1 23 ? -0.068 -7.430 7.070 1.00 70.22 23 ASP A CA 6
ATOM 2847 C C . ASP A 1 23 ? 0.011 -8.837 6.398 1.00 42.51 23 ASP A C 6
ATOM 2848 O O . ASP A 1 23 ? -1.027 -9.478 6.200 1.00 72.43 23 ASP A O 6
ATOM 2857 N N . PRO A 1 24 ? 1.233 -9.350 6.014 1.00 5.03 24 PRO A N 6
ATOM 2858 C CA . PRO A 1 24 ? 2.540 -8.681 6.247 1.00 32.32 24 PRO A CA 6
ATOM 2859 C C . PRO A 1 24 ? 2.986 -7.755 5.088 1.00 62.15 24 PRO A C 6
ATOM 2860 O O . PRO A 1 24 ? 4.141 -7.319 5.056 1.00 0.44 24 PRO A O 6
ATOM 2871 N N . TRP A 1 25 ? 2.057 -7.447 4.164 1.00 52.23 25 TRP A N 6
ATOM 2872 C CA . TRP A 1 25 ? 2.353 -6.684 2.944 1.00 73.11 25 TRP A CA 6
ATOM 2873 C C . TRP A 1 25 ? 2.645 -5.205 3.280 1.00 4.12 25 TRP A C 6
ATOM 2874 O O . TRP A 1 25 ? 1.801 -4.510 3.863 1.00 34.00 25 TRP A O 6
ATOM 2895 N N . VAL A 1 26 ? 3.868 -4.756 2.952 1.00 70.11 26 VAL A N 6
ATOM 2896 C CA . VAL A 1 26 ? 4.312 -3.364 3.122 1.00 30.54 26 VAL A CA 6
ATOM 2897 C C . VAL A 1 26 ? 4.338 -2.675 1.748 1.00 42.20 26 VAL A C 6
ATOM 2898 O O . VAL A 1 26 ? 4.820 -3.262 0.771 1.00 50.22 26 VAL A O 6
ATOM 2911 N N . CYS A 1 27 ? 3.809 -1.441 1.678 1.00 72.13 27 CYS A N 6
ATOM 2912 C CA . CYS A 1 27 ? 3.822 -0.646 0.448 1.00 64.41 27 CYS A CA 6
ATOM 2913 C C . CYS A 1 27 ? 5.199 -0.006 0.220 1.00 30.22 27 CYS A C 6
ATOM 2914 O O . CYS A 1 27 ? 5.700 0.723 1.085 1.00 63.04 27 CYS A O 6
ATOM 2921 N N . ILE A 1 28 ? 5.804 -0.304 -0.934 1.00 21.20 28 ILE A N 6
ATOM 2922 C CA . ILE A 1 28 ? 7.021 0.376 -1.412 1.00 2.21 28 ILE A CA 6
ATOM 2923 C C . ILE A 1 28 ? 6.604 1.707 -2.059 1.00 34.13 28 ILE A C 6
ATOM 2924 O O . ILE A 1 28 ? 5.627 1.738 -2.799 1.00 11.51 28 ILE A O 6
ATOM 2940 N N . LEU A 1 29 ? 7.348 2.793 -1.773 1.00 12.05 29 LEU A N 6
ATOM 2941 C CA . LEU A 1 29 ? 6.992 4.156 -2.225 1.00 73.24 29 LEU A CA 6
ATOM 2942 C C . LEU A 1 29 ? 7.190 4.294 -3.748 1.00 43.00 29 LEU A C 6
ATOM 2943 O O . LEU A 1 29 ? 6.356 4.897 -4.433 1.00 23.34 29 LEU A O 6
ATOM 2959 N N . THR A 1 30 ? 8.286 3.693 -4.258 1.00 31.11 30 THR A N 6
ATOM 2960 C CA . THR A 1 30 ? 8.666 3.734 -5.687 1.00 54.14 30 THR A CA 6
ATOM 2961 C C . THR A 1 30 ? 7.557 3.141 -6.590 1.00 32.41 30 THR A C 6
ATOM 2962 O O . THR A 1 30 ? 7.297 3.647 -7.685 1.00 55.44 30 THR A O 6
ATOM 2973 N N . SER A 1 31 ? 6.898 2.088 -6.095 1.00 73.21 31 SER A N 6
ATOM 2974 C CA . SER A 1 31 ? 5.798 1.402 -6.802 1.00 11.04 31 SER A CA 6
ATOM 2975 C C . SER A 1 31 ? 4.422 1.959 -6.373 1.00 22.23 31 SER A C 6
ATOM 2976 O O . SER A 1 31 ? 3.449 1.868 -7.130 1.00 0.44 31 SER A O 6
ATOM 2984 N N . SER A 1 32 ? 4.377 2.507 -5.136 1.00 43.53 32 SER A N 6
ATOM 2985 C CA . SER A 1 32 ? 3.151 2.959 -4.431 1.00 2.02 32 SER A CA 6
ATOM 2986 C C . SER A 1 32 ? 2.080 1.843 -4.346 1.00 51.21 32 SER A C 6
ATOM 2987 O O . SER A 1 32 ? 0.878 2.123 -4.317 1.00 15.34 32 SER A O 6
ATOM 2995 N N . ARG A 1 33 ? 2.543 0.578 -4.255 1.00 50.40 33 ARG A N 6
ATOM 2996 C CA . ARG A 1 33 ? 1.671 -0.612 -4.150 1.00 12.41 33 ARG A CA 6
ATOM 2997 C C . ARG A 1 33 ? 2.041 -1.420 -2.891 1.00 63.22 33 ARG A C 6
ATOM 2998 O O . ARG A 1 33 ? 3.223 -1.480 -2.508 1.00 61.54 33 ARG A O 6
ATOM 3019 N N . CYS A 1 34 ? 1.030 -2.023 -2.247 1.00 72.42 34 CYS A N 6
ATOM 3020 C CA . CYS A 1 34 ? 1.239 -2.997 -1.167 1.00 73.13 34 CYS A CA 6
ATOM 3021 C C . CYS A 1 34 ? 1.839 -4.283 -1.766 1.00 1.24 34 CYS A C 6
ATOM 3022 O O . CYS A 1 34 ? 1.306 -4.806 -2.743 1.00 30.32 34 CYS A O 6
ATOM 3029 N N . GLU A 1 35 ? 2.963 -4.757 -1.213 1.00 11.44 35 GLU A N 6
ATOM 3030 C CA . GLU A 1 35 ? 3.667 -5.962 -1.702 1.00 15.44 35 GLU A CA 6
ATOM 3031 C C . GLU A 1 35 ? 4.516 -6.553 -0.563 1.00 22.25 35 GLU A C 6
ATOM 3032 O O . GLU A 1 35 ? 4.333 -6.167 0.581 1.00 74.54 35 GLU A O 6
ATOM 3044 N N . ASN A 1 36 ? 5.418 -7.511 -0.870 1.00 71.21 36 ASN A N 6
ATOM 3045 C CA . ASN A 1 36 ? 6.237 -8.206 0.156 1.00 1.11 36 ASN A CA 6
ATOM 3046 C C . ASN A 1 36 ? 7.113 -7.219 0.974 1.00 0.54 36 ASN A C 6
ATOM 3047 O O . ASN A 1 36 ? 7.431 -6.131 0.484 1.00 23.11 36 ASN A O 6
ATOM 3058 N N . PRO A 1 37 ? 7.491 -7.576 2.244 1.00 45.33 37 PRO A N 6
ATOM 3059 C CA . PRO A 1 37 ? 8.509 -6.824 3.009 1.00 13.42 37 PRO A CA 6
ATOM 3060 C C . PRO A 1 37 ? 9.908 -6.942 2.332 1.00 45.03 37 PRO A C 6
ATOM 3061 O O . PRO A 1 37 ? 10.482 -8.053 2.321 1.00 75.33 37 PRO A O 6
ATOM 3073 N N . ASP A 1 1 ? -11.665 -3.364 -9.431 1.00 31.21 1 ASP A N 7
ATOM 3074 C CA . ASP A 1 1 ? -10.471 -2.747 -10.066 1.00 21.42 1 ASP A CA 7
ATOM 3075 C C . ASP A 1 1 ? -10.262 -1.340 -9.488 1.00 11.42 1 ASP A C 7
ATOM 3076 O O . ASP A 1 1 ? -11.233 -0.589 -9.337 1.00 20.32 1 ASP A O 7
ATOM 3087 N N . GLY A 1 2 ? -9.001 -0.992 -9.156 1.00 10.34 2 GLY A N 7
ATOM 3088 C CA . GLY A 1 2 ? -8.668 0.338 -8.623 1.00 11.35 2 GLY A CA 7
ATOM 3089 C C . GLY A 1 2 ? -8.906 0.447 -7.122 1.00 54.43 2 GLY A C 7
ATOM 3090 O O . GLY A 1 2 ? -9.259 1.514 -6.608 1.00 73.12 2 GLY A O 7
ATOM 3094 N N . GLU A 1 3 ? -8.717 -0.679 -6.425 1.00 54.03 3 GLU A N 7
ATOM 3095 C CA . GLU A 1 3 ? -8.870 -0.783 -4.960 1.00 12.12 3 GLU A CA 7
ATOM 3096 C C . GLU A 1 3 ? -7.483 -0.890 -4.297 1.00 74.51 3 GLU A C 7
ATOM 3097 O O . GLU A 1 3 ? -6.512 -1.268 -4.956 1.00 1.12 3 GLU A O 7
ATOM 3109 N N . CYS A 1 4 ? -7.389 -0.578 -2.989 1.00 22.03 4 CYS A N 7
ATOM 3110 C CA . CYS A 1 4 ? -6.084 -0.445 -2.293 1.00 73.10 4 CYS A CA 7
ATOM 3111 C C . CYS A 1 4 ? -6.065 -1.199 -0.952 1.00 31.11 4 CYS A C 7
ATOM 3112 O O . CYS A 1 4 ? -7.025 -1.114 -0.168 1.00 53.41 4 CYS A O 7
ATOM 3119 N N . GLY A 1 5 ? -4.942 -1.900 -0.674 1.00 12.42 5 GLY A N 7
ATOM 3120 C CA . GLY A 1 5 ? -4.753 -2.605 0.605 1.00 2.22 5 GLY A CA 7
ATOM 3121 C C . GLY A 1 5 ? -4.348 -4.055 0.458 1.00 73.10 5 GLY A C 7
ATOM 3122 O O . GLY A 1 5 ? -4.244 -4.745 1.457 1.00 3.33 5 GLY A O 7
ATOM 3126 N N . ASP A 1 6 ? -4.116 -4.522 -0.782 1.00 21.00 6 ASP A N 7
ATOM 3127 C CA . ASP A 1 6 ? -3.669 -5.913 -1.057 1.00 43.00 6 ASP A CA 7
ATOM 3128 C C . ASP A 1 6 ? -2.305 -5.910 -1.768 1.00 32.35 6 ASP A C 7
ATOM 3129 O O . ASP A 1 6 ? -1.891 -4.882 -2.313 1.00 54.10 6 ASP A O 7
ATOM 3138 N N . LYS A 1 7 ? -1.617 -7.075 -1.769 1.00 32.31 7 LYS A N 7
ATOM 3139 C CA . LYS A 1 7 ? -0.328 -7.252 -2.477 1.00 24.31 7 LYS A CA 7
ATOM 3140 C C . LYS A 1 7 ? -0.519 -7.116 -4.002 1.00 12.31 7 LYS A C 7
ATOM 3141 O O . LYS A 1 7 ? -1.529 -7.568 -4.550 1.00 25.12 7 LYS A O 7
ATOM 3160 N N . ASP A 1 8 ? 0.472 -6.475 -4.652 1.00 0.20 8 ASP A N 7
ATOM 3161 C CA . ASP A 1 8 ? 0.481 -6.110 -6.085 1.00 34.11 8 ASP A CA 7
ATOM 3162 C C . ASP A 1 8 ? -0.742 -5.247 -6.472 1.00 52.31 8 ASP A C 7
ATOM 3163 O O . ASP A 1 8 ? -1.078 -5.130 -7.646 1.00 55.43 8 ASP A O 7
ATOM 3172 N N . GLU A 1 9 ? -1.380 -4.633 -5.456 1.00 31.44 9 GLU A N 7
ATOM 3173 C CA . GLU A 1 9 ? -2.438 -3.619 -5.629 1.00 11.41 9 GLU A CA 7
ATOM 3174 C C . GLU A 1 9 ? -1.897 -2.293 -5.069 1.00 44.02 9 GLU A C 7
ATOM 3175 O O . GLU A 1 9 ? -1.116 -2.330 -4.101 1.00 34.23 9 GLU A O 7
ATOM 3187 N N . PRO A 1 10 ? -2.290 -1.100 -5.660 1.00 25.34 10 PRO A N 7
ATOM 3188 C CA . PRO A 1 10 ? -1.776 0.229 -5.228 1.00 23.05 10 PRO A CA 7
ATOM 3189 C C . PRO A 1 10 ? -2.034 0.487 -3.731 1.00 24.41 10 PRO A C 7
ATOM 3190 O O . PRO A 1 10 ? -3.056 0.060 -3.195 1.00 64.41 10 PRO A O 7
ATOM 3201 N N . CYS A 1 11 ? -1.066 1.121 -3.055 1.00 74.10 11 CYS A N 7
ATOM 3202 C CA . CYS A 1 11 ? -1.219 1.505 -1.647 1.00 52.21 11 CYS A CA 7
ATOM 3203 C C . CYS A 1 11 ? -1.755 2.938 -1.588 1.00 2.31 11 CYS A C 7
ATOM 3204 O O . CYS A 1 11 ? -1.103 3.872 -2.070 1.00 2.32 11 CYS A O 7
ATOM 3211 N N . CYS A 1 12 ? -2.955 3.114 -1.013 1.00 3.40 12 CYS A N 7
ATOM 3212 C CA . CYS A 1 12 ? -3.601 4.436 -0.926 1.00 61.00 12 CYS A CA 7
ATOM 3213 C C . CYS A 1 12 ? -3.143 5.156 0.346 1.00 34.25 12 CYS A C 7
ATOM 3214 O O . CYS A 1 12 ? -3.124 4.569 1.431 1.00 54.30 12 CYS A O 7
ATOM 3221 N N . GLY A 1 13 ? -2.713 6.415 0.195 1.00 33.40 13 GLY A N 7
ATOM 3222 C CA . GLY A 1 13 ? -2.212 7.205 1.309 1.00 4.14 13 GLY A CA 7
ATOM 3223 C C . GLY A 1 13 ? -3.313 7.932 2.061 1.00 45.40 13 GLY A C 7
ATOM 3224 O O . GLY A 1 13 ? -4.295 8.382 1.458 1.00 73.42 13 GLY A O 7
ATOM 3228 N N . ARG A 1 14 ? -3.140 8.052 3.386 1.00 2.13 14 ARG A N 7
ATOM 3229 C CA . ARG A 1 14 ? -4.054 8.803 4.262 1.00 73.31 14 ARG A CA 7
ATOM 3230 C C . ARG A 1 14 ? -3.394 10.150 4.649 1.00 44.31 14 ARG A C 7
ATOM 3231 O O . ARG A 1 14 ? -2.162 10.247 4.615 1.00 44.20 14 ARG A O 7
ATOM 3252 N N . PRO A 1 15 ? -4.194 11.213 5.037 1.00 11.24 15 PRO A N 7
ATOM 3253 C CA . PRO A 1 15 ? -3.645 12.573 5.346 1.00 14.30 15 PRO A CA 7
ATOM 3254 C C . PRO A 1 15 ? -2.655 12.609 6.539 1.00 75.34 15 PRO A C 7
ATOM 3255 O O . PRO A 1 15 ? -1.862 13.550 6.652 1.00 34.41 15 PRO A O 7
ATOM 3266 N N . ASP A 1 16 ? -2.716 11.589 7.421 1.00 11.33 16 ASP A N 7
ATOM 3267 C CA . ASP A 1 16 ? -1.808 11.472 8.588 1.00 2.03 16 ASP A CA 7
ATOM 3268 C C . ASP A 1 16 ? -0.392 11.045 8.138 1.00 51.43 16 ASP A C 7
ATOM 3269 O O . ASP A 1 16 ? 0.600 11.304 8.835 1.00 51.43 16 ASP A O 7
ATOM 3278 N N . GLY A 1 17 ? -0.331 10.370 6.973 1.00 74.15 17 GLY A N 7
ATOM 3279 C CA . GLY A 1 17 ? 0.923 9.955 6.355 1.00 32.03 17 GLY A CA 7
ATOM 3280 C C . GLY A 1 17 ? 1.193 8.468 6.511 1.00 23.25 17 GLY A C 7
ATOM 3281 O O . GLY A 1 17 ? 2.341 8.055 6.716 1.00 74.12 17 GLY A O 7
ATOM 3285 N N . ALA A 1 18 ? 0.123 7.654 6.409 1.00 23.41 18 ALA A N 7
ATOM 3286 C CA . ALA A 1 18 ? 0.220 6.181 6.493 1.00 4.32 18 ALA A CA 7
ATOM 3287 C C . ALA A 1 18 ? -0.231 5.520 5.175 1.00 43.32 18 ALA A C 7
ATOM 3288 O O . ALA A 1 18 ? -1.188 5.972 4.533 1.00 31.33 18 ALA A O 7
ATOM 3295 N N . LYS A 1 19 ? 0.482 4.452 4.779 1.00 13.31 19 LYS A N 7
ATOM 3296 C CA . LYS A 1 19 ? 0.162 3.649 3.588 1.00 21.15 19 LYS A CA 7
ATOM 3297 C C . LYS A 1 19 ? -0.828 2.531 3.955 1.00 3.32 19 LYS A C 7
ATOM 3298 O O . LYS A 1 19 ? -0.536 1.716 4.842 1.00 61.35 19 LYS A O 7
ATOM 3317 N N . VAL A 1 20 ? -1.984 2.491 3.272 1.00 74.42 20 VAL A N 7
ATOM 3318 C CA . VAL A 1 20 ? -2.998 1.436 3.470 1.00 72.35 20 VAL A CA 7
ATOM 3319 C C . VAL A 1 20 ? -2.559 0.147 2.750 1.00 41.02 20 VAL A C 7
ATOM 3320 O O . VAL A 1 20 ? -2.650 0.032 1.519 1.00 44.02 20 VAL A O 7
ATOM 3333 N N . CYS A 1 21 ? -2.035 -0.785 3.558 1.00 42.11 21 CYS A N 7
ATOM 3334 C CA . CYS A 1 21 ? -1.607 -2.125 3.134 1.00 14.24 21 CYS A CA 7
ATOM 3335 C C . CYS A 1 21 ? -1.889 -3.097 4.286 1.00 42.41 21 CYS A C 7
ATOM 3336 O O . CYS A 1 21 ? -1.615 -2.765 5.447 1.00 24.41 21 CYS A O 7
ATOM 3343 N N . ASN A 1 22 ? -2.446 -4.266 3.974 1.00 2.11 22 ASN A N 7
ATOM 3344 C CA . ASN A 1 22 ? -2.759 -5.288 4.988 1.00 2.43 22 ASN A CA 7
ATOM 3345 C C . ASN A 1 22 ? -1.481 -6.063 5.363 1.00 22.22 22 ASN A C 7
ATOM 3346 O O . ASN A 1 22 ? -0.639 -6.313 4.501 1.00 2.24 22 ASN A O 7
ATOM 3357 N N . ASP A 1 23 ? -1.334 -6.410 6.652 1.00 14.13 23 ASP A N 7
ATOM 3358 C CA . ASP A 1 23 ? -0.174 -7.179 7.144 1.00 43.23 23 ASP A CA 7
ATOM 3359 C C . ASP A 1 23 ? -0.209 -8.618 6.564 1.00 73.25 23 ASP A C 7
ATOM 3360 O O . ASP A 1 23 ? -1.299 -9.177 6.396 1.00 62.02 23 ASP A O 7
ATOM 3369 N N . PRO A 1 24 ? 0.967 -9.250 6.234 1.00 13.14 24 PRO A N 7
ATOM 3370 C CA . PRO A 1 24 ? 2.324 -8.688 6.450 1.00 13.03 24 PRO A CA 7
ATOM 3371 C C . PRO A 1 24 ? 2.888 -7.909 5.231 1.00 60.30 24 PRO A C 7
ATOM 3372 O O . PRO A 1 24 ? 4.100 -7.690 5.147 1.00 3.24 24 PRO A O 7
ATOM 3383 N N . TRP A 1 25 ? 2.004 -7.475 4.316 1.00 43.51 25 TRP A N 7
ATOM 3384 C CA . TRP A 1 25 ? 2.399 -6.788 3.071 1.00 54.54 25 TRP A CA 7
ATOM 3385 C C . TRP A 1 25 ? 2.575 -5.276 3.347 1.00 4.20 25 TRP A C 7
ATOM 3386 O O . TRP A 1 25 ? 1.707 -4.649 3.964 1.00 4.24 25 TRP A O 7
ATOM 3407 N N . VAL A 1 26 ? 3.716 -4.712 2.913 1.00 12.25 26 VAL A N 7
ATOM 3408 C CA . VAL A 1 26 ? 4.067 -3.285 3.115 1.00 43.35 26 VAL A CA 7
ATOM 3409 C C . VAL A 1 26 ? 4.245 -2.599 1.746 1.00 2.51 26 VAL A C 7
ATOM 3410 O O . VAL A 1 26 ? 4.666 -3.248 0.781 1.00 53.03 26 VAL A O 7
ATOM 3423 N N . CYS A 1 27 ? 3.925 -1.290 1.662 1.00 34.42 27 CYS A N 7
ATOM 3424 C CA . CYS A 1 27 ? 4.038 -0.534 0.399 1.00 62.24 27 CYS A CA 7
ATOM 3425 C C . CYS A 1 27 ? 5.458 -0.009 0.191 1.00 44.22 27 CYS A C 7
ATOM 3426 O O . CYS A 1 27 ? 6.064 0.563 1.108 1.00 54.33 27 CYS A O 7
ATOM 3433 N N . ILE A 1 28 ? 5.977 -0.237 -1.022 1.00 14.01 28 ILE A N 7
ATOM 3434 C CA . ILE A 1 28 ? 7.227 0.356 -1.502 1.00 31.23 28 ILE A CA 7
ATOM 3435 C C . ILE A 1 28 ? 6.847 1.620 -2.299 1.00 11.12 28 ILE A C 7
ATOM 3436 O O . ILE A 1 28 ? 6.071 1.532 -3.258 1.00 44.21 28 ILE A O 7
ATOM 3452 N N . LEU A 1 29 ? 7.380 2.787 -1.883 1.00 63.31 29 LEU A N 7
ATOM 3453 C CA . LEU A 1 29 ? 7.005 4.107 -2.448 1.00 23.13 29 LEU A CA 7
ATOM 3454 C C . LEU A 1 29 ? 7.384 4.216 -3.947 1.00 70.43 29 LEU A C 7
ATOM 3455 O O . LEU A 1 29 ? 6.688 4.895 -4.716 1.00 1.23 29 LEU A O 7
ATOM 3471 N N . THR A 1 30 ? 8.488 3.543 -4.337 1.00 41.44 30 THR A N 7
ATOM 3472 C CA . THR A 1 30 ? 8.963 3.474 -5.730 1.00 44.11 30 THR A CA 7
ATOM 3473 C C . THR A 1 30 ? 7.909 2.813 -6.649 1.00 51.44 30 THR A C 7
ATOM 3474 O O . THR A 1 30 ? 7.655 3.282 -7.768 1.00 21.10 30 THR A O 7
ATOM 3485 N N . SER A 1 31 ? 7.288 1.733 -6.147 1.00 44.12 31 SER A N 7
ATOM 3486 C CA . SER A 1 31 ? 6.286 0.950 -6.895 1.00 15.43 31 SER A CA 7
ATOM 3487 C C . SER A 1 31 ? 4.856 1.481 -6.655 1.00 1.40 31 SER A C 7
ATOM 3488 O O . SER A 1 31 ? 3.928 1.118 -7.398 1.00 14.34 31 SER A O 7
ATOM 3496 N N . SER A 1 32 ? 4.696 2.319 -5.597 1.00 42.13 32 SER A N 7
ATOM 3497 C CA . SER A 1 32 ? 3.401 2.892 -5.144 1.00 10.13 32 SER A CA 7
ATOM 3498 C C . SER A 1 32 ? 2.332 1.797 -4.876 1.00 12.43 32 SER A C 7
ATOM 3499 O O . SER A 1 32 ? 1.128 2.074 -4.933 1.00 3.22 32 SER A O 7
ATOM 3507 N N . ARG A 1 33 ? 2.777 0.570 -4.535 1.00 53.33 33 ARG A N 7
ATOM 3508 C CA . ARG A 1 33 ? 1.880 -0.588 -4.329 1.00 32.52 33 ARG A CA 7
ATOM 3509 C C . ARG A 1 33 ? 2.340 -1.414 -3.119 1.00 11.12 33 ARG A C 7
ATOM 3510 O O . ARG A 1 33 ? 3.535 -1.424 -2.772 1.00 44.20 33 ARG A O 7
ATOM 3531 N N . CYS A 1 34 ? 1.378 -2.073 -2.456 1.00 74.53 34 CYS A N 7
ATOM 3532 C CA . CYS A 1 34 ? 1.659 -3.003 -1.353 1.00 43.51 34 CYS A CA 7
ATOM 3533 C C . CYS A 1 34 ? 2.276 -4.295 -1.919 1.00 20.33 34 CYS A C 7
ATOM 3534 O O . CYS A 1 34 ? 1.769 -4.826 -2.897 1.00 34.03 34 CYS A O 7
ATOM 3541 N N . GLU A 1 35 ? 3.375 -4.777 -1.312 1.00 73.23 35 GLU A N 7
ATOM 3542 C CA . GLU A 1 35 ? 4.121 -5.977 -1.772 1.00 25.54 35 GLU A CA 7
ATOM 3543 C C . GLU A 1 35 ? 4.677 -6.757 -0.564 1.00 2.10 35 GLU A C 7
ATOM 3544 O O . GLU A 1 35 ? 4.400 -6.411 0.584 1.00 3.04 35 GLU A O 7
ATOM 3556 N N . ASN A 1 36 ? 5.470 -7.821 -0.852 1.00 63.33 36 ASN A N 7
ATOM 3557 C CA . ASN A 1 36 ? 6.168 -8.624 0.178 1.00 22.23 36 ASN A CA 7
ATOM 3558 C C . ASN A 1 36 ? 7.325 -7.806 0.810 1.00 45.55 36 ASN A C 7
ATOM 3559 O O . ASN A 1 36 ? 8.020 -7.084 0.089 1.00 11.43 36 ASN A O 7
ATOM 3570 N N . PRO A 1 37 ? 7.518 -7.870 2.165 1.00 53.21 37 PRO A N 7
ATOM 3571 C CA . PRO A 1 37 ? 8.691 -7.252 2.824 1.00 3.22 37 PRO A CA 7
ATOM 3572 C C . PRO A 1 37 ? 10.017 -7.997 2.463 1.00 42.01 37 PRO A C 7
ATOM 3573 O O . PRO A 1 37 ? 10.798 -7.473 1.639 1.00 11.25 37 PRO A O 7
ATOM 3585 N N . ASP A 1 1 ? -8.721 -5.590 -8.309 1.00 45.42 1 ASP A N 8
ATOM 3586 C CA . ASP A 1 1 ? -7.991 -4.582 -9.116 1.00 63.10 1 ASP A CA 8
ATOM 3587 C C . ASP A 1 1 ? -8.604 -3.191 -8.902 1.00 23.03 1 ASP A C 8
ATOM 3588 O O . ASP A 1 1 ? -9.792 -3.085 -8.584 1.00 33.11 1 ASP A O 8
ATOM 3599 N N . GLY A 1 2 ? -7.781 -2.134 -9.070 1.00 75.31 2 GLY A N 8
ATOM 3600 C CA . GLY A 1 2 ? -8.256 -0.743 -8.987 1.00 44.41 2 GLY A CA 8
ATOM 3601 C C . GLY A 1 2 ? -8.721 -0.337 -7.591 1.00 1.43 2 GLY A C 8
ATOM 3602 O O . GLY A 1 2 ? -9.515 0.593 -7.439 1.00 53.44 2 GLY A O 8
ATOM 3606 N N . GLU A 1 3 ? -8.204 -1.033 -6.573 1.00 2.05 3 GLU A N 8
ATOM 3607 C CA . GLU A 1 3 ? -8.521 -0.799 -5.149 1.00 1.10 3 GLU A CA 8
ATOM 3608 C C . GLU A 1 3 ? -7.217 -0.446 -4.409 1.00 54.00 3 GLU A C 8
ATOM 3609 O O . GLU A 1 3 ? -6.223 -0.106 -5.067 1.00 55.11 3 GLU A O 8
ATOM 3621 N N . CYS A 1 4 ? -7.207 -0.459 -3.061 1.00 21.31 4 CYS A N 8
ATOM 3622 C CA . CYS A 1 4 ? -5.984 -0.109 -2.304 1.00 55.12 4 CYS A CA 8
ATOM 3623 C C . CYS A 1 4 ? -5.895 -0.871 -0.977 1.00 31.12 4 CYS A C 8
ATOM 3624 O O . CYS A 1 4 ? -6.908 -1.080 -0.302 1.00 74.10 4 CYS A O 8
ATOM 3631 N N . GLY A 1 5 ? -4.658 -1.271 -0.611 1.00 12.11 5 GLY A N 8
ATOM 3632 C CA . GLY A 1 5 ? -4.396 -1.958 0.660 1.00 21.31 5 GLY A CA 8
ATOM 3633 C C . GLY A 1 5 ? -4.507 -3.467 0.569 1.00 13.01 5 GLY A C 8
ATOM 3634 O O . GLY A 1 5 ? -4.914 -4.118 1.534 1.00 20.33 5 GLY A O 8
ATOM 3638 N N . ASP A 1 6 ? -4.144 -4.014 -0.605 1.00 14.02 6 ASP A N 8
ATOM 3639 C CA . ASP A 1 6 ? -4.170 -5.474 -0.889 1.00 25.24 6 ASP A CA 8
ATOM 3640 C C . ASP A 1 6 ? -2.842 -5.896 -1.561 1.00 4.42 6 ASP A C 8
ATOM 3641 O O . ASP A 1 6 ? -1.985 -5.047 -1.847 1.00 51.12 6 ASP A O 8
ATOM 3650 N N . LYS A 1 7 ? -2.692 -7.208 -1.837 1.00 63.34 7 LYS A N 8
ATOM 3651 C CA . LYS A 1 7 ? -1.446 -7.794 -2.396 1.00 74.03 7 LYS A CA 8
ATOM 3652 C C . LYS A 1 7 ? -1.285 -7.358 -3.874 1.00 64.32 7 LYS A C 8
ATOM 3653 O O . LYS A 1 7 ? -2.226 -7.508 -4.661 1.00 35.13 7 LYS A O 8
ATOM 3672 N N . ASP A 1 8 ? -0.088 -6.813 -4.218 1.00 55.40 8 ASP A N 8
ATOM 3673 C CA . ASP A 1 8 ? 0.246 -6.259 -5.564 1.00 0.54 8 ASP A CA 8
ATOM 3674 C C . ASP A 1 8 ? -0.669 -5.080 -5.968 1.00 23.45 8 ASP A C 8
ATOM 3675 O O . ASP A 1 8 ? -0.760 -4.742 -7.153 1.00 31.42 8 ASP A O 8
ATOM 3684 N N . GLU A 1 9 ? -1.324 -4.445 -4.981 1.00 14.10 9 GLU A N 8
ATOM 3685 C CA . GLU A 1 9 ? -2.347 -3.414 -5.221 1.00 10.42 9 GLU A CA 8
ATOM 3686 C C . GLU A 1 9 ? -1.876 -2.074 -4.626 1.00 14.32 9 GLU A C 8
ATOM 3687 O O . GLU A 1 9 ? -1.384 -2.073 -3.490 1.00 53.13 9 GLU A O 8
ATOM 3699 N N . PRO A 1 10 ? -1.978 -0.919 -5.398 1.00 41.22 10 PRO A N 8
ATOM 3700 C CA . PRO A 1 10 ? -1.500 0.423 -4.960 1.00 73.35 10 PRO A CA 8
ATOM 3701 C C . PRO A 1 10 ? -1.962 0.809 -3.545 1.00 1.34 10 PRO A C 8
ATOM 3702 O O . PRO A 1 10 ? -3.119 0.622 -3.203 1.00 62.53 10 PRO A O 8
ATOM 3713 N N . CYS A 1 11 ? -1.029 1.317 -2.727 1.00 61.03 11 CYS A N 8
ATOM 3714 C CA . CYS A 1 11 ? -1.323 1.766 -1.364 1.00 63.14 11 CYS A CA 8
ATOM 3715 C C . CYS A 1 11 ? -1.941 3.172 -1.407 1.00 41.23 11 CYS A C 8
ATOM 3716 O O . CYS A 1 11 ? -1.341 4.099 -1.974 1.00 24.54 11 CYS A O 8
ATOM 3723 N N . CYS A 1 12 ? -3.152 3.330 -0.835 1.00 23.52 12 CYS A N 8
ATOM 3724 C CA . CYS A 1 12 ? -3.795 4.649 -0.717 1.00 4.15 12 CYS A CA 8
ATOM 3725 C C . CYS A 1 12 ? -3.200 5.401 0.481 1.00 5.51 12 CYS A C 8
ATOM 3726 O O . CYS A 1 12 ? -3.053 4.839 1.568 1.00 1.55 12 CYS A O 8
ATOM 3733 N N . GLY A 1 13 ? -2.815 6.661 0.255 1.00 0.33 13 GLY A N 8
ATOM 3734 C CA . GLY A 1 13 ? -2.176 7.470 1.274 1.00 61.03 13 GLY A CA 8
ATOM 3735 C C . GLY A 1 13 ? -3.181 8.035 2.270 1.00 11.50 13 GLY A C 8
ATOM 3736 O O . GLY A 1 13 ? -4.119 8.735 1.881 1.00 32.04 13 GLY A O 8
ATOM 3740 N N . ARG A 1 14 ? -3.004 7.670 3.547 1.00 11.12 14 ARG A N 8
ATOM 3741 C CA . ARG A 1 14 ? -3.741 8.241 4.684 1.00 42.41 14 ARG A CA 8
ATOM 3742 C C . ARG A 1 14 ? -3.526 9.772 4.792 1.00 12.31 14 ARG A C 8
ATOM 3743 O O . ARG A 1 14 ? -2.427 10.257 4.493 1.00 64.53 14 ARG A O 8
ATOM 3764 N N . PRO A 1 15 ? -4.567 10.553 5.233 1.00 11.34 15 PRO A N 8
ATOM 3765 C CA . PRO A 1 15 ? -4.415 12.005 5.513 1.00 12.45 15 PRO A CA 8
ATOM 3766 C C . PRO A 1 15 ? -3.389 12.289 6.638 1.00 3.42 15 PRO A C 8
ATOM 3767 O O . PRO A 1 15 ? -2.772 13.360 6.671 1.00 3.11 15 PRO A O 8
ATOM 3778 N N . ASP A 1 16 ? -3.228 11.313 7.558 1.00 24.43 16 ASP A N 8
ATOM 3779 C CA . ASP A 1 16 ? -2.220 11.375 8.642 1.00 14.21 16 ASP A CA 8
ATOM 3780 C C . ASP A 1 16 ? -0.792 11.134 8.103 1.00 72.52 16 ASP A C 8
ATOM 3781 O O . ASP A 1 16 ? 0.186 11.572 8.716 1.00 14.05 16 ASP A O 8
ATOM 3790 N N . GLY A 1 17 ? -0.692 10.438 6.955 1.00 62.32 17 GLY A N 8
ATOM 3791 C CA . GLY A 1 17 ? 0.590 10.251 6.249 1.00 2.44 17 GLY A CA 8
ATOM 3792 C C . GLY A 1 17 ? 1.090 8.813 6.226 1.00 73.40 17 GLY A C 8
ATOM 3793 O O . GLY A 1 17 ? 2.246 8.572 5.857 1.00 63.42 17 GLY A O 8
ATOM 3797 N N . ALA A 1 18 ? 0.240 7.859 6.634 1.00 74.34 18 ALA A N 8
ATOM 3798 C CA . ALA A 1 18 ? 0.551 6.415 6.542 1.00 15.05 18 ALA A CA 8
ATOM 3799 C C . ALA A 1 18 ? 0.182 5.861 5.155 1.00 44.01 18 ALA A C 8
ATOM 3800 O O . ALA A 1 18 ? -0.551 6.497 4.396 1.00 54.14 18 ALA A O 8
ATOM 3807 N N . LYS A 1 19 ? 0.730 4.690 4.815 1.00 44.03 19 LYS A N 8
ATOM 3808 C CA . LYS A 1 19 ? 0.358 3.950 3.593 1.00 51.21 19 LYS A CA 8
ATOM 3809 C C . LYS A 1 19 ? -0.611 2.814 3.969 1.00 32.23 19 LYS A C 8
ATOM 3810 O O . LYS A 1 19 ? -0.302 2.010 4.860 1.00 13.12 19 LYS A O 8
ATOM 3829 N N . VAL A 1 20 ? -1.785 2.758 3.304 1.00 4.42 20 VAL A N 8
ATOM 3830 C CA . VAL A 1 20 ? -2.784 1.698 3.542 1.00 4.40 20 VAL A CA 8
ATOM 3831 C C . VAL A 1 20 ? -2.342 0.412 2.833 1.00 31.20 20 VAL A C 8
ATOM 3832 O O . VAL A 1 20 ? -2.337 0.341 1.596 1.00 61.44 20 VAL A O 8
ATOM 3845 N N . CYS A 1 21 ? -1.936 -0.571 3.645 1.00 62.25 21 CYS A N 8
ATOM 3846 C CA . CYS A 1 21 ? -1.516 -1.902 3.193 1.00 15.01 21 CYS A CA 8
ATOM 3847 C C . CYS A 1 21 ? -1.948 -2.949 4.227 1.00 65.33 21 CYS A C 8
ATOM 3848 O O . CYS A 1 21 ? -1.862 -2.711 5.436 1.00 63.02 21 CYS A O 8
ATOM 3855 N N . ASN A 1 22 ? -2.425 -4.098 3.738 1.00 64.14 22 ASN A N 8
ATOM 3856 C CA . ASN A 1 22 ? -2.788 -5.250 4.586 1.00 5.43 22 ASN A CA 8
ATOM 3857 C C . ASN A 1 22 ? -1.513 -6.006 5.010 1.00 1.11 22 ASN A C 8
ATOM 3858 O O . ASN A 1 22 ? -0.563 -6.089 4.234 1.00 62.23 22 ASN A O 8
ATOM 3869 N N . ASP A 1 23 ? -1.484 -6.532 6.250 1.00 61.14 23 ASP A N 8
ATOM 3870 C CA . ASP A 1 23 ? -0.290 -7.216 6.793 1.00 71.13 23 ASP A CA 8
ATOM 3871 C C . ASP A 1 23 ? -0.121 -8.608 6.123 1.00 33.12 23 ASP A C 8
ATOM 3872 O O . ASP A 1 23 ? -1.125 -9.249 5.796 1.00 21.12 23 ASP A O 8
ATOM 3881 N N . PRO A 1 24 ? 1.143 -9.096 5.880 1.00 3.10 24 PRO A N 8
ATOM 3882 C CA . PRO A 1 24 ? 2.408 -8.383 6.191 1.00 50.51 24 PRO A CA 8
ATOM 3883 C C . PRO A 1 24 ? 2.968 -7.578 4.990 1.00 3.43 24 PRO A C 8
ATOM 3884 O O . PRO A 1 24 ? 4.146 -7.215 4.981 1.00 61.21 24 PRO A O 8
ATOM 3895 N N . TRP A 1 25 ? 2.103 -7.280 4.006 1.00 60.31 25 TRP A N 8
ATOM 3896 C CA . TRP A 1 25 ? 2.494 -6.617 2.749 1.00 61.33 25 TRP A CA 8
ATOM 3897 C C . TRP A 1 25 ? 2.765 -5.117 3.000 1.00 44.10 25 TRP A C 8
ATOM 3898 O O . TRP A 1 25 ? 1.941 -4.423 3.607 1.00 31.32 25 TRP A O 8
ATOM 3919 N N . VAL A 1 26 ? 3.937 -4.646 2.559 1.00 51.20 26 VAL A N 8
ATOM 3920 C CA . VAL A 1 26 ? 4.397 -3.254 2.732 1.00 23.43 26 VAL A CA 8
ATOM 3921 C C . VAL A 1 26 ? 4.326 -2.516 1.385 1.00 73.01 26 VAL A C 8
ATOM 3922 O O . VAL A 1 26 ? 4.600 -3.121 0.345 1.00 12.20 26 VAL A O 8
ATOM 3935 N N . CYS A 1 27 ? 3.955 -1.217 1.402 1.00 41.15 27 CYS A N 8
ATOM 3936 C CA . CYS A 1 27 ? 3.989 -0.378 0.192 1.00 51.23 27 CYS A CA 8
ATOM 3937 C C . CYS A 1 27 ? 5.424 0.085 -0.087 1.00 20.24 27 CYS A C 8
ATOM 3938 O O . CYS A 1 27 ? 6.006 0.837 0.710 1.00 1.04 27 CYS A O 8
ATOM 3945 N N . ILE A 1 28 ? 5.994 -0.388 -1.203 1.00 45.30 28 ILE A N 8
ATOM 3946 C CA . ILE A 1 28 ? 7.300 0.070 -1.691 1.00 41.05 28 ILE A CA 8
ATOM 3947 C C . ILE A 1 28 ? 7.087 1.424 -2.395 1.00 11.34 28 ILE A C 8
ATOM 3948 O O . ILE A 1 28 ? 6.308 1.495 -3.336 1.00 23.21 28 ILE A O 8
ATOM 3964 N N . LEU A 1 29 ? 7.768 2.488 -1.916 1.00 42.00 29 LEU A N 8
ATOM 3965 C CA . LEU A 1 29 ? 7.552 3.881 -2.382 1.00 1.42 29 LEU A CA 8
ATOM 3966 C C . LEU A 1 29 ? 7.820 4.061 -3.901 1.00 52.43 29 LEU A C 8
ATOM 3967 O O . LEU A 1 29 ? 7.249 4.964 -4.525 1.00 22.44 29 LEU A O 8
ATOM 3983 N N . THR A 1 30 ? 8.685 3.203 -4.478 1.00 3.33 30 THR A N 8
ATOM 3984 C CA . THR A 1 30 ? 8.959 3.175 -5.925 1.00 51.31 30 THR A CA 8
ATOM 3985 C C . THR A 1 30 ? 7.721 2.681 -6.722 1.00 15.11 30 THR A C 8
ATOM 3986 O O . THR A 1 30 ? 7.268 3.335 -7.666 1.00 25.31 30 THR A O 8
ATOM 3997 N N . SER A 1 31 ? 7.169 1.533 -6.299 1.00 42.04 31 SER A N 8
ATOM 3998 C CA . SER A 1 31 ? 6.062 0.848 -7.001 1.00 62.04 31 SER A CA 8
ATOM 3999 C C . SER A 1 31 ? 4.684 1.393 -6.570 1.00 42.13 31 SER A C 8
ATOM 4000 O O . SER A 1 31 ? 3.667 1.114 -7.230 1.00 20.33 31 SER A O 8
ATOM 4008 N N . SER A 1 32 ? 4.678 2.146 -5.444 1.00 21.04 32 SER A N 8
ATOM 4009 C CA . SER A 1 32 ? 3.481 2.717 -4.803 1.00 44.54 32 SER A CA 8
ATOM 4010 C C . SER A 1 32 ? 2.399 1.648 -4.527 1.00 13.22 32 SER A C 8
ATOM 4011 O O . SER A 1 32 ? 1.213 1.964 -4.548 1.00 12.24 32 SER A O 8
ATOM 4019 N N . ARG A 1 33 ? 2.813 0.385 -4.239 1.00 42.34 33 ARG A N 8
ATOM 4020 C CA . ARG A 1 33 ? 1.865 -0.734 -4.022 1.00 33.33 33 ARG A CA 8
ATOM 4021 C C . ARG A 1 33 ? 2.353 -1.725 -2.956 1.00 72.45 33 ARG A C 8
ATOM 4022 O O . ARG A 1 33 ? 3.562 -1.906 -2.744 1.00 32.24 33 ARG A O 8
ATOM 4043 N N . CYS A 1 34 ? 1.372 -2.353 -2.281 1.00 70.02 34 CYS A N 8
ATOM 4044 C CA . CYS A 1 34 ? 1.599 -3.243 -1.142 1.00 12.51 34 CYS A CA 8
ATOM 4045 C C . CYS A 1 34 ? 2.030 -4.646 -1.614 1.00 31.23 34 CYS A C 8
ATOM 4046 O O . CYS A 1 34 ? 1.198 -5.481 -1.993 1.00 22.10 34 CYS A O 8
ATOM 4053 N N . GLU A 1 35 ? 3.349 -4.879 -1.620 1.00 12.43 35 GLU A N 8
ATOM 4054 C CA . GLU A 1 35 ? 3.958 -6.158 -2.037 1.00 13.20 35 GLU A CA 8
ATOM 4055 C C . GLU A 1 35 ? 4.697 -6.804 -0.853 1.00 11.22 35 GLU A C 8
ATOM 4056 O O . GLU A 1 35 ? 4.608 -6.311 0.273 1.00 21.25 35 GLU A O 8
ATOM 4068 N N . ASN A 1 36 ? 5.427 -7.915 -1.115 1.00 61.02 36 ASN A N 8
ATOM 4069 C CA . ASN A 1 36 ? 6.154 -8.663 -0.069 1.00 21.44 36 ASN A CA 8
ATOM 4070 C C . ASN A 1 36 ? 7.331 -7.822 0.494 1.00 62.03 36 ASN A C 8
ATOM 4071 O O . ASN A 1 36 ? 8.079 -7.218 -0.286 1.00 55.51 36 ASN A O 8
ATOM 4082 N N . PRO A 1 37 ? 7.482 -7.726 1.855 1.00 64.14 37 PRO A N 8
ATOM 4083 C CA . PRO A 1 37 ? 8.675 -7.106 2.486 1.00 75.11 37 PRO A CA 8
ATOM 4084 C C . PRO A 1 37 ? 9.963 -7.950 2.250 1.00 21.41 37 PRO A C 8
ATOM 4085 O O . PRO A 1 37 ? 9.960 -9.162 2.569 1.00 14.12 37 PRO A O 8
ATOM 4097 N N . ASP A 1 1 ? -10.197 -6.890 -6.859 1.00 71.22 1 ASP A N 9
ATOM 4098 C CA . ASP A 1 1 ? -10.038 -6.012 -8.035 1.00 40.13 1 ASP A CA 9
ATOM 4099 C C . ASP A 1 1 ? -10.451 -4.569 -7.693 1.00 72.30 1 ASP A C 9
ATOM 4100 O O . ASP A 1 1 ? -11.425 -4.352 -6.969 1.00 60.22 1 ASP A O 9
ATOM 4111 N N . GLY A 1 2 ? -9.656 -3.595 -8.173 1.00 42.33 2 GLY A N 9
ATOM 4112 C CA . GLY A 1 2 ? -10.014 -2.173 -8.125 1.00 43.23 2 GLY A CA 9
ATOM 4113 C C . GLY A 1 2 ? -10.013 -1.556 -6.724 1.00 74.34 2 GLY A C 9
ATOM 4114 O O . GLY A 1 2 ? -10.726 -0.577 -6.483 1.00 75.13 2 GLY A O 9
ATOM 4118 N N . GLU A 1 3 ? -9.210 -2.114 -5.804 1.00 34.21 3 GLU A N 9
ATOM 4119 C CA . GLU A 1 3 ? -9.080 -1.594 -4.421 1.00 24.33 3 GLU A CA 9
ATOM 4120 C C . GLU A 1 3 ? -7.688 -0.974 -4.214 1.00 72.52 3 GLU A C 9
ATOM 4121 O O . GLU A 1 3 ? -6.943 -0.773 -5.177 1.00 65.14 3 GLU A O 9
ATOM 4133 N N . CYS A 1 4 ? -7.356 -0.639 -2.958 1.00 55.20 4 CYS A N 9
ATOM 4134 C CA . CYS A 1 4 ? -6.024 -0.142 -2.578 1.00 61.35 4 CYS A CA 9
ATOM 4135 C C . CYS A 1 4 ? -5.536 -0.893 -1.332 1.00 32.50 4 CYS A C 9
ATOM 4136 O O . CYS A 1 4 ? -6.342 -1.271 -0.468 1.00 12.34 4 CYS A O 9
ATOM 4143 N N . GLY A 1 5 ? -4.216 -1.097 -1.239 1.00 11.25 5 GLY A N 9
ATOM 4144 C CA . GLY A 1 5 ? -3.596 -1.631 -0.027 1.00 60.42 5 GLY A CA 9
ATOM 4145 C C . GLY A 1 5 ? -3.383 -3.142 -0.020 1.00 52.44 5 GLY A C 9
ATOM 4146 O O . GLY A 1 5 ? -3.030 -3.709 1.019 1.00 14.40 5 GLY A O 9
ATOM 4150 N N . ASP A 1 6 ? -3.557 -3.799 -1.172 1.00 13.51 6 ASP A N 9
ATOM 4151 C CA . ASP A 1 6 ? -3.442 -5.277 -1.293 1.00 5.11 6 ASP A CA 9
ATOM 4152 C C . ASP A 1 6 ? -2.234 -5.660 -2.141 1.00 2.11 6 ASP A C 9
ATOM 4153 O O . ASP A 1 6 ? -1.511 -4.784 -2.617 1.00 42.24 6 ASP A O 9
ATOM 4162 N N . LYS A 1 7 ? -2.028 -6.984 -2.322 1.00 14.44 7 LYS A N 9
ATOM 4163 C CA . LYS A 1 7 ? -0.856 -7.535 -3.031 1.00 15.55 7 LYS A CA 9
ATOM 4164 C C . LYS A 1 7 ? -0.799 -7.027 -4.487 1.00 13.14 7 LYS A C 9
ATOM 4165 O O . LYS A 1 7 ? -1.732 -7.254 -5.265 1.00 53.43 7 LYS A O 9
ATOM 4184 N N . ASP A 1 8 ? 0.295 -6.306 -4.793 1.00 54.15 8 ASP A N 9
ATOM 4185 C CA . ASP A 1 8 ? 0.592 -5.724 -6.121 1.00 70.13 8 ASP A CA 9
ATOM 4186 C C . ASP A 1 8 ? -0.406 -4.606 -6.490 1.00 33.41 8 ASP A C 9
ATOM 4187 O O . ASP A 1 8 ? -0.542 -4.234 -7.664 1.00 60.02 8 ASP A O 9
ATOM 4196 N N . GLU A 1 9 ? -1.069 -4.062 -5.463 1.00 63.10 9 GLU A N 9
ATOM 4197 C CA . GLU A 1 9 ? -2.124 -3.040 -5.607 1.00 4.51 9 GLU A CA 9
ATOM 4198 C C . GLU A 1 9 ? -1.660 -1.758 -4.868 1.00 15.14 9 GLU A C 9
ATOM 4199 O O . GLU A 1 9 ? -1.226 -1.867 -3.714 1.00 51.40 9 GLU A O 9
ATOM 4211 N N . PRO A 1 10 ? -1.730 -0.538 -5.526 1.00 44.54 10 PRO A N 9
ATOM 4212 C CA . PRO A 1 10 ? -1.234 0.749 -4.946 1.00 44.10 10 PRO A CA 9
ATOM 4213 C C . PRO A 1 10 ? -1.815 1.052 -3.548 1.00 14.55 10 PRO A C 9
ATOM 4214 O O . PRO A 1 10 ? -3.003 0.817 -3.298 1.00 12.13 10 PRO A O 9
ATOM 4225 N N . CYS A 1 11 ? -0.953 1.551 -2.646 1.00 74.32 11 CYS A N 9
ATOM 4226 C CA . CYS A 1 11 ? -1.348 1.908 -1.274 1.00 13.34 11 CYS A CA 9
ATOM 4227 C C . CYS A 1 11 ? -2.042 3.279 -1.264 1.00 20.34 11 CYS A C 9
ATOM 4228 O O . CYS A 1 11 ? -1.506 4.251 -1.819 1.00 23.43 11 CYS A O 9
ATOM 4235 N N . CYS A 1 12 ? -3.238 3.340 -0.660 1.00 52.21 12 CYS A N 9
ATOM 4236 C CA . CYS A 1 12 ? -3.971 4.605 -0.441 1.00 3.32 12 CYS A CA 9
ATOM 4237 C C . CYS A 1 12 ? -3.385 5.328 0.786 1.00 40.30 12 CYS A C 9
ATOM 4238 O O . CYS A 1 12 ? -2.930 4.686 1.715 1.00 24.24 12 CYS A O 9
ATOM 4245 N N . GLY A 1 13 ? -3.365 6.664 0.760 1.00 31.20 13 GLY A N 9
ATOM 4246 C CA . GLY A 1 13 ? -2.715 7.467 1.796 1.00 60.31 13 GLY A CA 9
ATOM 4247 C C . GLY A 1 13 ? -3.707 8.062 2.778 1.00 33.31 13 GLY A C 9
ATOM 4248 O O . GLY A 1 13 ? -4.675 8.716 2.362 1.00 23.50 13 GLY A O 9
ATOM 4252 N N . ARG A 1 14 ? -3.495 7.803 4.079 1.00 22.51 14 ARG A N 9
ATOM 4253 C CA . ARG A 1 14 ? -4.222 8.472 5.173 1.00 5.12 14 ARG A CA 9
ATOM 4254 C C . ARG A 1 14 ? -3.856 9.979 5.202 1.00 22.41 14 ARG A C 9
ATOM 4255 O O . ARG A 1 14 ? -2.754 10.339 4.780 1.00 53.45 14 ARG A O 9
ATOM 4276 N N . PRO A 1 15 ? -4.772 10.875 5.705 1.00 61.13 15 PRO A N 9
ATOM 4277 C CA . PRO A 1 15 ? -4.507 12.343 5.785 1.00 44.02 15 PRO A CA 9
ATOM 4278 C C . PRO A 1 15 ? -3.262 12.688 6.643 1.00 11.55 15 PRO A C 9
ATOM 4279 O O . PRO A 1 15 ? -2.565 13.669 6.373 1.00 73.01 15 PRO A O 9
ATOM 4290 N N . ASP A 1 16 ? -3.000 11.850 7.667 1.00 51.33 16 ASP A N 9
ATOM 4291 C CA . ASP A 1 16 ? -1.799 11.956 8.528 1.00 21.32 16 ASP A CA 9
ATOM 4292 C C . ASP A 1 16 ? -0.524 11.495 7.777 1.00 10.03 16 ASP A C 9
ATOM 4293 O O . ASP A 1 16 ? 0.584 11.929 8.106 1.00 64.20 16 ASP A O 9
ATOM 4302 N N . GLY A 1 17 ? -0.696 10.590 6.793 1.00 44.20 17 GLY A N 9
ATOM 4303 C CA . GLY A 1 17 ? 0.405 10.155 5.919 1.00 73.25 17 GLY A CA 9
ATOM 4304 C C . GLY A 1 17 ? 0.699 8.660 5.957 1.00 13.01 17 GLY A C 9
ATOM 4305 O O . GLY A 1 17 ? 1.635 8.203 5.285 1.00 5.11 17 GLY A O 9
ATOM 4309 N N . ALA A 1 18 ? -0.084 7.894 6.743 1.00 20.10 18 ALA A N 9
ATOM 4310 C CA . ALA A 1 18 ? 0.092 6.429 6.855 1.00 25.00 18 ALA A CA 9
ATOM 4311 C C . ALA A 1 18 ? -0.343 5.715 5.555 1.00 42.32 18 ALA A C 9
ATOM 4312 O O . ALA A 1 18 ? -1.499 5.822 5.140 1.00 73.35 18 ALA A O 9
ATOM 4319 N N . LYS A 1 19 ? 0.605 5.012 4.912 1.00 53.34 19 LYS A N 9
ATOM 4320 C CA . LYS A 1 19 ? 0.341 4.210 3.701 1.00 40.31 19 LYS A CA 9
ATOM 4321 C C . LYS A 1 19 ? -0.477 2.965 4.091 1.00 55.10 19 LYS A C 9
ATOM 4322 O O . LYS A 1 19 ? 0.017 2.094 4.824 1.00 63.02 19 LYS A O 9
ATOM 4341 N N . VAL A 1 20 ? -1.709 2.901 3.599 1.00 61.41 20 VAL A N 9
ATOM 4342 C CA . VAL A 1 20 ? -2.666 1.836 3.916 1.00 21.04 20 VAL A CA 9
ATOM 4343 C C . VAL A 1 20 ? -2.326 0.568 3.120 1.00 51.54 20 VAL A C 9
ATOM 4344 O O . VAL A 1 20 ? -2.360 0.569 1.882 1.00 64.54 20 VAL A O 9
ATOM 4357 N N . CYS A 1 21 ? -1.968 -0.479 3.867 1.00 13.22 21 CYS A N 9
ATOM 4358 C CA . CYS A 1 21 ? -1.714 -1.821 3.339 1.00 51.25 21 CYS A CA 9
ATOM 4359 C C . CYS A 1 21 ? -2.122 -2.845 4.409 1.00 23.42 21 CYS A C 9
ATOM 4360 O O . CYS A 1 21 ? -1.905 -2.597 5.600 1.00 33.52 21 CYS A O 9
ATOM 4367 N N . ASN A 1 22 ? -2.729 -3.972 4.000 1.00 4.13 22 ASN A N 9
ATOM 4368 C CA . ASN A 1 22 ? -3.021 -5.084 4.924 1.00 10.33 22 ASN A CA 9
ATOM 4369 C C . ASN A 1 22 ? -1.752 -5.934 5.083 1.00 50.11 22 ASN A C 9
ATOM 4370 O O . ASN A 1 22 ? -1.049 -6.185 4.100 1.00 32.42 22 ASN A O 9
ATOM 4381 N N . ASP A 1 23 ? -1.451 -6.340 6.324 1.00 53.32 23 ASP A N 9
ATOM 4382 C CA . ASP A 1 23 ? -0.226 -7.089 6.651 1.00 25.13 23 ASP A CA 9
ATOM 4383 C C . ASP A 1 23 ? -0.250 -8.504 6.009 1.00 35.31 23 ASP A C 9
ATOM 4384 O O . ASP A 1 23 ? -1.314 -9.127 5.940 1.00 42.41 23 ASP A O 9
ATOM 4393 N N . PRO A 1 24 ? 0.918 -9.054 5.527 1.00 71.40 24 PRO A N 9
ATOM 4394 C CA . PRO A 1 24 ? 2.265 -8.446 5.660 1.00 72.25 24 PRO A CA 9
ATOM 4395 C C . PRO A 1 24 ? 2.703 -7.577 4.451 1.00 22.22 24 PRO A C 9
ATOM 4396 O O . PRO A 1 24 ? 3.898 -7.284 4.306 1.00 13.10 24 PRO A O 9
ATOM 4407 N N . TRP A 1 25 ? 1.742 -7.170 3.597 1.00 54.45 25 TRP A N 9
ATOM 4408 C CA . TRP A 1 25 ? 2.028 -6.340 2.404 1.00 41.40 25 TRP A CA 9
ATOM 4409 C C . TRP A 1 25 ? 2.426 -4.930 2.851 1.00 0.53 25 TRP A C 9
ATOM 4410 O O . TRP A 1 25 ? 1.679 -4.275 3.569 1.00 62.33 25 TRP A O 9
ATOM 4431 N N . VAL A 1 26 ? 3.639 -4.512 2.480 1.00 4.05 26 VAL A N 9
ATOM 4432 C CA . VAL A 1 26 ? 4.180 -3.175 2.773 1.00 22.11 26 VAL A CA 9
ATOM 4433 C C . VAL A 1 26 ? 4.213 -2.364 1.475 1.00 72.30 26 VAL A C 9
ATOM 4434 O O . VAL A 1 26 ? 4.630 -2.895 0.437 1.00 1.30 26 VAL A O 9
ATOM 4447 N N . CYS A 1 27 ? 3.767 -1.089 1.528 1.00 11.23 27 CYS A N 9
ATOM 4448 C CA . CYS A 1 27 ? 3.811 -0.199 0.361 1.00 71.11 27 CYS A CA 9
ATOM 4449 C C . CYS A 1 27 ? 5.268 0.165 0.044 1.00 3.52 27 CYS A C 9
ATOM 4450 O O . CYS A 1 27 ? 5.867 1.045 0.686 1.00 75.23 27 CYS A O 9
ATOM 4457 N N . ILE A 1 28 ? 5.829 -0.576 -0.921 1.00 73.53 28 ILE A N 9
ATOM 4458 C CA . ILE A 1 28 ? 7.191 -0.377 -1.408 1.00 64.33 28 ILE A CA 9
ATOM 4459 C C . ILE A 1 28 ? 7.169 0.841 -2.334 1.00 43.12 28 ILE A C 9
ATOM 4460 O O . ILE A 1 28 ? 6.575 0.776 -3.399 1.00 13.44 28 ILE A O 9
ATOM 4476 N N . LEU A 1 29 ? 7.806 1.953 -1.891 1.00 73.24 29 LEU A N 9
ATOM 4477 C CA . LEU A 1 29 ? 7.746 3.286 -2.559 1.00 22.03 29 LEU A CA 9
ATOM 4478 C C . LEU A 1 29 ? 8.266 3.213 -4.006 1.00 52.33 29 LEU A C 9
ATOM 4479 O O . LEU A 1 29 ? 7.798 3.950 -4.883 1.00 53.43 29 LEU A O 9
ATOM 4495 N N . THR A 1 30 ? 9.236 2.310 -4.219 1.00 52.01 30 THR A N 9
ATOM 4496 C CA . THR A 1 30 ? 9.858 2.048 -5.523 1.00 72.10 30 THR A CA 9
ATOM 4497 C C . THR A 1 30 ? 8.800 1.652 -6.575 1.00 22.11 30 THR A C 9
ATOM 4498 O O . THR A 1 30 ? 8.760 2.204 -7.681 1.00 23.12 30 THR A O 9
ATOM 4509 N N . SER A 1 31 ? 7.931 0.707 -6.194 1.00 20.34 31 SER A N 9
ATOM 4510 C CA . SER A 1 31 ? 6.838 0.209 -7.052 1.00 50.32 31 SER A CA 9
ATOM 4511 C C . SER A 1 31 ? 5.488 0.916 -6.738 1.00 31.12 31 SER A C 9
ATOM 4512 O O . SER A 1 31 ? 4.487 0.690 -7.438 1.00 5.13 31 SER A O 9
ATOM 4520 N N . SER A 1 32 ? 5.476 1.733 -5.656 1.00 31.14 32 SER A N 9
ATOM 4521 C CA . SER A 1 32 ? 4.305 2.507 -5.154 1.00 72.13 32 SER A CA 9
ATOM 4522 C C . SER A 1 32 ? 3.055 1.607 -4.914 1.00 30.31 32 SER A C 9
ATOM 4523 O O . SER A 1 32 ? 1.911 2.043 -5.114 1.00 71.10 32 SER A O 9
ATOM 4531 N N . ARG A 1 33 ? 3.294 0.369 -4.441 1.00 52.10 33 ARG A N 9
ATOM 4532 C CA . ARG A 1 33 ? 2.236 -0.649 -4.228 1.00 2.51 33 ARG A CA 9
ATOM 4533 C C . ARG A 1 33 ? 2.509 -1.459 -2.957 1.00 4.42 33 ARG A C 9
ATOM 4534 O O . ARG A 1 33 ? 3.671 -1.631 -2.562 1.00 53.34 33 ARG A O 9
ATOM 4555 N N . CYS A 1 34 ? 1.434 -1.951 -2.327 1.00 53.30 34 CYS A N 9
ATOM 4556 C CA . CYS A 1 34 ? 1.529 -2.869 -1.189 1.00 42.34 34 CYS A CA 9
ATOM 4557 C C . CYS A 1 34 ? 1.957 -4.258 -1.698 1.00 73.45 34 CYS A C 9
ATOM 4558 O O . CYS A 1 34 ? 1.158 -5.034 -2.224 1.00 75.24 34 CYS A O 9
ATOM 4565 N N . GLU A 1 35 ? 3.245 -4.523 -1.569 1.00 34.12 35 GLU A N 9
ATOM 4566 C CA . GLU A 1 35 ? 3.904 -5.719 -2.094 1.00 43.55 35 GLU A CA 9
ATOM 4567 C C . GLU A 1 35 ? 4.597 -6.453 -0.934 1.00 12.42 35 GLU A C 9
ATOM 4568 O O . GLU A 1 35 ? 4.752 -5.886 0.155 1.00 14.13 35 GLU A O 9
ATOM 4580 N N . ASN A 1 36 ? 4.986 -7.728 -1.155 1.00 32.30 36 ASN A N 9
ATOM 4581 C CA . ASN A 1 36 ? 5.709 -8.541 -0.151 1.00 14.41 36 ASN A CA 9
ATOM 4582 C C . ASN A 1 36 ? 7.045 -7.860 0.255 1.00 33.13 36 ASN A C 9
ATOM 4583 O O . ASN A 1 36 ? 7.647 -7.173 -0.577 1.00 4.33 36 ASN A O 9
ATOM 4594 N N . PRO A 1 37 ? 7.501 -8.020 1.540 1.00 62.02 37 PRO A N 9
ATOM 4595 C CA . PRO A 1 37 ? 8.849 -7.564 1.991 1.00 22.00 37 PRO A CA 9
ATOM 4596 C C . PRO A 1 37 ? 9.998 -8.179 1.136 1.00 11.25 37 PRO A C 9
ATOM 4597 O O . PRO A 1 37 ? 10.000 -9.412 0.926 1.00 32.42 37 PRO A O 9
ATOM 4609 N N . ASP A 1 1 ? -6.686 -3.179 -9.325 1.00 73.23 1 ASP A N 10
ATOM 4610 C CA . ASP A 1 1 ? -7.162 -1.848 -9.770 1.00 43.24 1 ASP A CA 10
ATOM 4611 C C . ASP A 1 1 ? -8.499 -1.531 -9.074 1.00 61.23 1 ASP A C 10
ATOM 4612 O O . ASP A 1 1 ? -9.208 -2.451 -8.642 1.00 13.13 1 ASP A O 10
ATOM 4623 N N . GLY A 1 2 ? -8.811 -0.229 -8.926 1.00 61.42 2 GLY A N 10
ATOM 4624 C CA . GLY A 1 2 ? -10.074 0.226 -8.329 1.00 23.44 2 GLY A CA 10
ATOM 4625 C C . GLY A 1 2 ? -10.034 0.301 -6.802 1.00 71.33 2 GLY A C 10
ATOM 4626 O O . GLY A 1 2 ? -10.739 1.120 -6.201 1.00 13.51 2 GLY A O 10
ATOM 4630 N N . GLU A 1 3 ? -9.221 -0.558 -6.178 1.00 20.34 3 GLU A N 10
ATOM 4631 C CA . GLU A 1 3 ? -9.078 -0.651 -4.710 1.00 60.44 3 GLU A CA 10
ATOM 4632 C C . GLU A 1 3 ? -7.612 -0.407 -4.307 1.00 35.23 3 GLU A C 10
ATOM 4633 O O . GLU A 1 3 ? -6.789 -0.013 -5.135 1.00 43.41 3 GLU A O 10
ATOM 4645 N N . CYS A 1 4 ? -7.283 -0.655 -3.035 1.00 35.50 4 CYS A N 10
ATOM 4646 C CA . CYS A 1 4 ? -5.944 -0.379 -2.508 1.00 64.53 4 CYS A CA 10
ATOM 4647 C C . CYS A 1 4 ? -5.618 -1.284 -1.319 1.00 41.42 4 CYS A C 10
ATOM 4648 O O . CYS A 1 4 ? -6.512 -1.689 -0.567 1.00 72.44 4 CYS A O 10
ATOM 4655 N N . GLY A 1 5 ? -4.325 -1.602 -1.159 1.00 35.30 5 GLY A N 10
ATOM 4656 C CA . GLY A 1 5 ? -3.811 -2.161 0.093 1.00 10.12 5 GLY A CA 10
ATOM 4657 C C . GLY A 1 5 ? -3.601 -3.670 0.115 1.00 72.14 5 GLY A C 10
ATOM 4658 O O . GLY A 1 5 ? -3.605 -4.270 1.191 1.00 62.41 5 GLY A O 10
ATOM 4662 N N . ASP A 1 6 ? -3.388 -4.283 -1.057 1.00 72.43 6 ASP A N 10
ATOM 4663 C CA . ASP A 1 6 ? -3.044 -5.728 -1.181 1.00 4.40 6 ASP A CA 10
ATOM 4664 C C . ASP A 1 6 ? -1.717 -5.879 -1.938 1.00 44.32 6 ASP A C 10
ATOM 4665 O O . ASP A 1 6 ? -1.173 -4.896 -2.452 1.00 45.13 6 ASP A O 10
ATOM 4674 N N . LYS A 1 7 ? -1.199 -7.113 -1.994 1.00 75.02 7 LYS A N 10
ATOM 4675 C CA . LYS A 1 7 ? 0.044 -7.436 -2.719 1.00 1.40 7 LYS A CA 10
ATOM 4676 C C . LYS A 1 7 ? -0.180 -7.198 -4.242 1.00 34.54 7 LYS A C 10
ATOM 4677 O O . LYS A 1 7 ? -1.119 -7.757 -4.811 1.00 32.21 7 LYS A O 10
ATOM 4696 N N . ASP A 1 8 ? 0.695 -6.363 -4.857 1.00 45.25 8 ASP A N 10
ATOM 4697 C CA . ASP A 1 8 ? 0.592 -5.883 -6.267 1.00 21.30 8 ASP A CA 10
ATOM 4698 C C . ASP A 1 8 ? -0.620 -4.959 -6.493 1.00 42.44 8 ASP A C 10
ATOM 4699 O O . ASP A 1 8 ? -1.029 -4.718 -7.643 1.00 13.30 8 ASP A O 10
ATOM 4708 N N . GLU A 1 9 ? -1.164 -4.412 -5.398 1.00 44.00 9 GLU A N 10
ATOM 4709 C CA . GLU A 1 9 ? -2.291 -3.469 -5.434 1.00 63.22 9 GLU A CA 10
ATOM 4710 C C . GLU A 1 9 ? -1.823 -2.124 -4.834 1.00 70.10 9 GLU A C 10
ATOM 4711 O O . GLU A 1 9 ? -1.412 -2.101 -3.661 1.00 22.14 9 GLU A O 10
ATOM 4723 N N . PRO A 1 10 ? -1.848 -0.993 -5.644 1.00 5.34 10 PRO A N 10
ATOM 4724 C CA . PRO A 1 10 ? -1.426 0.368 -5.211 1.00 63.35 10 PRO A CA 10
ATOM 4725 C C . PRO A 1 10 ? -1.978 0.767 -3.829 1.00 74.51 10 PRO A C 10
ATOM 4726 O O . PRO A 1 10 ? -3.187 0.743 -3.621 1.00 44.01 10 PRO A O 10
ATOM 4737 N N . CYS A 1 11 ? -1.075 1.135 -2.902 1.00 15.10 11 CYS A N 10
ATOM 4738 C CA . CYS A 1 11 ? -1.449 1.500 -1.530 1.00 0.41 11 CYS A CA 10
ATOM 4739 C C . CYS A 1 11 ? -2.059 2.910 -1.511 1.00 54.14 11 CYS A C 10
ATOM 4740 O O . CYS A 1 11 ? -1.485 3.843 -2.090 1.00 74.41 11 CYS A O 10
ATOM 4747 N N . CYS A 1 12 ? -3.228 3.055 -0.872 1.00 41.20 12 CYS A N 10
ATOM 4748 C CA . CYS A 1 12 ? -3.885 4.357 -0.677 1.00 73.30 12 CYS A CA 10
ATOM 4749 C C . CYS A 1 12 ? -3.295 5.028 0.579 1.00 23.42 12 CYS A C 10
ATOM 4750 O O . CYS A 1 12 ? -3.551 4.596 1.703 1.00 51.04 12 CYS A O 10
ATOM 4757 N N . GLY A 1 13 ? -2.453 6.052 0.363 1.00 13.35 13 GLY A N 10
ATOM 4758 C CA . GLY A 1 13 ? -1.814 6.781 1.453 1.00 51.24 13 GLY A CA 10
ATOM 4759 C C . GLY A 1 13 ? -2.775 7.778 2.089 1.00 54.21 13 GLY A C 10
ATOM 4760 O O . GLY A 1 13 ? -3.344 8.618 1.385 1.00 14.24 13 GLY A O 10
ATOM 4764 N N . ARG A 1 14 ? -2.987 7.646 3.406 1.00 32.35 14 ARG A N 10
ATOM 4765 C CA . ARG A 1 14 ? -3.843 8.555 4.193 1.00 63.23 14 ARG A CA 10
ATOM 4766 C C . ARG A 1 14 ? -3.162 9.936 4.360 1.00 24.02 14 ARG A C 10
ATOM 4767 O O . ARG A 1 14 ? -1.927 10.021 4.289 1.00 50.11 14 ARG A O 10
ATOM 4788 N N . PRO A 1 15 ? -3.956 11.036 4.602 1.00 61.35 15 PRO A N 10
ATOM 4789 C CA . PRO A 1 15 ? -3.407 12.413 4.730 1.00 43.14 15 PRO A CA 10
ATOM 4790 C C . PRO A 1 15 ? -2.411 12.569 5.903 1.00 64.35 15 PRO A C 10
ATOM 4791 O O . PRO A 1 15 ? -1.498 13.401 5.836 1.00 10.10 15 PRO A O 10
ATOM 4802 N N . ASP A 1 16 ? -2.592 11.745 6.962 1.00 71.43 16 ASP A N 10
ATOM 4803 C CA . ASP A 1 16 ? -1.707 11.757 8.145 1.00 3.02 16 ASP A CA 10
ATOM 4804 C C . ASP A 1 16 ? -0.341 11.125 7.790 1.00 3.32 16 ASP A C 10
ATOM 4805 O O . ASP A 1 16 ? 0.679 11.476 8.376 1.00 73.43 16 ASP A O 10
ATOM 4814 N N . GLY A 1 17 ? -0.352 10.199 6.807 1.00 21.24 17 GLY A N 10
ATOM 4815 C CA . GLY A 1 1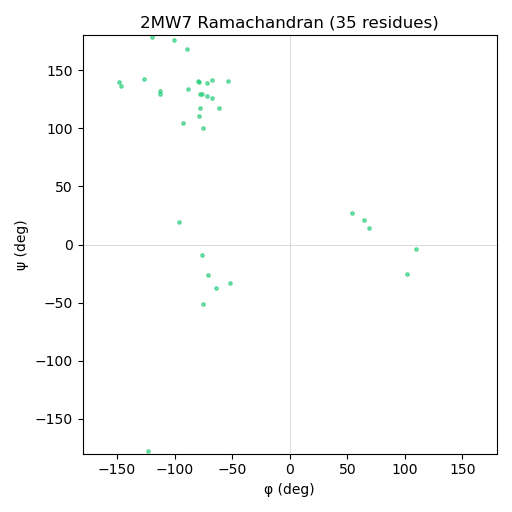7 ? 0.867 9.531 6.312 1.00 10.42 17 GLY A CA 10
ATOM 4816 C C . GLY A 1 17 ? 0.828 8.015 6.446 1.00 31.53 17 GLY A C 10
ATOM 4817 O O . GLY A 1 17 ? 1.799 7.340 6.084 1.00 4.21 17 GLY A O 10
ATOM 4821 N N . ALA A 1 18 ? -0.290 7.476 6.960 1.00 45.20 18 ALA A N 10
ATOM 4822 C CA . ALA A 1 18 ? -0.467 6.024 7.140 1.00 62.24 18 ALA A CA 10
ATOM 4823 C C . ALA A 1 18 ? -0.830 5.350 5.798 1.00 70.23 18 ALA A C 10
ATOM 4824 O O . ALA A 1 18 ? -1.933 5.542 5.282 1.00 21.13 18 ALA A O 10
ATOM 4831 N N . LYS A 1 19 ? 0.111 4.583 5.232 1.00 51.44 19 LYS A N 10
ATOM 4832 C CA . LYS A 1 19 ? -0.117 3.813 3.997 1.00 0.43 19 LYS A CA 10
ATOM 4833 C C . LYS A 1 19 ? -1.028 2.616 4.304 1.00 70.21 19 LYS A C 10
ATOM 4834 O O . LYS A 1 19 ? -0.676 1.765 5.134 1.00 53.30 19 LYS A O 10
ATOM 4853 N N . VAL A 1 20 ? -2.201 2.576 3.655 1.00 13.33 20 VAL A N 10
ATOM 4854 C CA . VAL A 1 20 ? -3.191 1.508 3.854 1.00 5.41 20 VAL A CA 10
ATOM 4855 C C . VAL A 1 20 ? -2.758 0.250 3.081 1.00 12.24 20 VAL A C 10
ATOM 4856 O O . VAL A 1 20 ? -2.757 0.239 1.842 1.00 51.43 20 VAL A O 10
ATOM 4869 N N . CYS A 1 21 ? -2.334 -0.763 3.850 1.00 44.44 21 CYS A N 10
ATOM 4870 C CA . CYS A 1 21 ? -1.943 -2.086 3.359 1.00 25.34 21 CYS A CA 10
ATOM 4871 C C . CYS A 1 21 ? -2.228 -3.113 4.464 1.00 13.31 21 CYS A C 10
ATOM 4872 O O . CYS A 1 21 ? -1.964 -2.834 5.644 1.00 33.01 21 CYS A O 10
ATOM 4879 N N . ASN A 1 22 ? -2.758 -4.291 4.095 1.00 15.02 22 ASN A N 10
ATOM 4880 C CA . ASN A 1 22 ? -2.957 -5.392 5.057 1.00 1.35 22 ASN A CA 10
ATOM 4881 C C . ASN A 1 22 ? -1.598 -6.087 5.277 1.00 44.42 22 ASN A C 10
ATOM 4882 O O . ASN A 1 22 ? -0.844 -6.291 4.314 1.00 50.45 22 ASN A O 10
ATOM 4893 N N . ASP A 1 23 ? -1.278 -6.401 6.543 1.00 0.20 23 ASP A N 10
ATOM 4894 C CA . ASP A 1 23 ? -0.001 -7.033 6.917 1.00 52.55 23 ASP A CA 10
ATOM 4895 C C . ASP A 1 23 ? 0.033 -8.501 6.406 1.00 71.24 23 ASP A C 10
ATOM 4896 O O . ASP A 1 23 ? -1.004 -9.167 6.402 1.00 3.13 23 ASP A O 10
ATOM 4905 N N . PRO A 1 24 ? 1.223 -9.043 5.970 1.00 43.41 24 PRO A N 10
ATOM 4906 C CA . PRO A 1 24 ? 2.544 -8.381 6.094 1.00 73.13 24 PRO A CA 10
ATOM 4907 C C . PRO A 1 24 ? 2.893 -7.436 4.924 1.00 61.31 24 PRO A C 10
ATOM 4908 O O . PRO A 1 24 ? 3.970 -6.841 4.934 1.00 31.43 24 PRO A O 10
ATOM 4919 N N . TRP A 1 25 ? 1.972 -7.277 3.947 1.00 11.31 25 TRP A N 10
ATOM 4920 C CA . TRP A 1 25 ? 2.240 -6.527 2.704 1.00 12.10 25 TRP A CA 10
ATOM 4921 C C . TRP A 1 25 ? 2.504 -5.047 3.026 1.00 34.55 25 TRP A C 10
ATOM 4922 O O . TRP A 1 25 ? 1.605 -4.342 3.477 1.00 54.21 25 TRP A O 10
ATOM 4943 N N . VAL A 1 26 ? 3.765 -4.627 2.862 1.00 22.32 26 VAL A N 10
ATOM 4944 C CA . VAL A 1 26 ? 4.207 -3.241 3.081 1.00 61.21 26 VAL A CA 10
ATOM 4945 C C . VAL A 1 26 ? 4.226 -2.487 1.738 1.00 23.22 26 VAL A C 10
ATOM 4946 O O . VAL A 1 26 ? 4.599 -3.064 0.715 1.00 52.11 26 VAL A O 10
ATOM 4959 N N . CYS A 1 27 ? 3.796 -1.213 1.736 1.00 1.41 27 CYS A N 10
ATOM 4960 C CA . CYS A 1 27 ? 3.811 -0.374 0.530 1.00 60.21 27 CYS A CA 10
ATOM 4961 C C . CYS A 1 27 ? 5.204 0.220 0.280 1.00 50.21 27 CYS A C 10
ATOM 4962 O O . CYS A 1 27 ? 5.732 0.967 1.110 1.00 54.23 27 CYS A O 10
ATOM 4969 N N . ILE A 1 28 ? 5.785 -0.146 -0.864 1.00 20.30 28 ILE A N 10
ATOM 4970 C CA . ILE A 1 28 ? 7.021 0.453 -1.382 1.00 60.33 28 ILE A CA 10
ATOM 4971 C C . ILE A 1 28 ? 6.606 1.571 -2.345 1.00 2.23 28 ILE A C 10
ATOM 4972 O O . ILE A 1 28 ? 5.965 1.282 -3.351 1.00 12.14 28 ILE A O 10
ATOM 4988 N N . LEU A 1 29 ? 6.982 2.828 -2.033 1.00 32.22 29 LEU A N 10
ATOM 4989 C CA . LEU A 1 29 ? 6.561 4.026 -2.803 1.00 4.33 29 LEU A CA 10
ATOM 4990 C C . LEU A 1 29 ? 7.173 4.045 -4.219 1.00 4.13 29 LEU A C 10
ATOM 4991 O O . LEU A 1 29 ? 6.617 4.689 -5.114 1.00 63.32 29 LEU A O 10
ATOM 5007 N N . THR A 1 30 ? 8.302 3.325 -4.409 1.00 43.13 30 THR A N 10
ATOM 5008 C CA . THR A 1 30 ? 8.970 3.188 -5.716 1.00 21.32 30 THR A CA 10
ATOM 5009 C C . THR A 1 30 ? 8.029 2.486 -6.724 1.00 21.12 30 THR A C 10
ATOM 5010 O O . THR A 1 30 ? 7.929 2.890 -7.888 1.00 53.13 30 THR A O 10
ATOM 5021 N N . SER A 1 31 ? 7.342 1.435 -6.245 1.00 51.42 31 SER A N 10
ATOM 5022 C CA . SER A 1 31 ? 6.315 0.698 -7.017 1.00 52.11 31 SER A CA 10
ATOM 5023 C C . SER A 1 31 ? 4.892 1.221 -6.692 1.00 24.45 31 SER A C 10
ATOM 5024 O O . SER A 1 31 ? 3.919 0.842 -7.358 1.00 71.12 31 SER A O 10
ATOM 5032 N N . SER A 1 32 ? 4.800 2.060 -5.630 1.00 30.21 32 SER A N 10
ATOM 5033 C CA . SER A 1 32 ? 3.555 2.667 -5.098 1.00 71.33 32 SER A CA 10
ATOM 5034 C C . SER A 1 32 ? 2.460 1.621 -4.753 1.00 71.14 32 SER A C 10
ATOM 5035 O O . SER A 1 32 ? 1.274 1.960 -4.685 1.00 12.23 32 SER A O 10
ATOM 5043 N N . ARG A 1 33 ? 2.889 0.381 -4.446 1.00 21.05 33 ARG A N 10
ATOM 5044 C CA . ARG A 1 33 ? 1.992 -0.769 -4.185 1.00 11.24 33 ARG A CA 10
ATOM 5045 C C . ARG A 1 33 ? 2.414 -1.479 -2.890 1.00 55.02 33 ARG A C 10
ATOM 5046 O O . ARG A 1 33 ? 3.595 -1.443 -2.509 1.00 54.25 33 ARG A O 10
ATOM 5067 N N . CYS A 1 34 ? 1.439 -2.105 -2.212 1.00 74.51 34 CYS A N 10
ATOM 5068 C CA . CYS A 1 34 ? 1.716 -3.000 -1.082 1.00 44.03 34 CYS A CA 10
ATOM 5069 C C . CYS A 1 34 ? 2.290 -4.308 -1.652 1.00 54.20 34 CYS A C 10
ATOM 5070 O O . CYS A 1 34 ? 1.845 -4.764 -2.717 1.00 10.34 34 CYS A O 10
ATOM 5077 N N . GLU A 1 35 ? 3.286 -4.895 -0.976 1.00 23.24 35 GLU A N 10
ATOM 5078 C CA . GLU A 1 35 ? 4.069 -6.012 -1.528 1.00 64.20 35 GLU A CA 10
ATOM 5079 C C . GLU A 1 35 ? 4.752 -6.793 -0.388 1.00 32.35 35 GLU A C 10
ATOM 5080 O O . GLU A 1 35 ? 4.815 -6.303 0.746 1.00 62.44 35 GLU A O 10
ATOM 5092 N N . ASN A 1 36 ? 5.259 -8.009 -0.698 1.00 5.04 36 ASN A N 10
ATOM 5093 C CA . ASN A 1 36 ? 5.981 -8.863 0.264 1.00 35.34 36 ASN A CA 10
ATOM 5094 C C . ASN A 1 36 ? 7.270 -8.162 0.780 1.00 4.25 36 ASN A C 10
ATOM 5095 O O . ASN A 1 36 ? 8.042 -7.653 -0.029 1.00 72.22 36 ASN A O 10
ATOM 5106 N N . PRO A 1 37 ? 7.471 -8.064 2.136 1.00 44.02 37 PRO A N 10
ATOM 5107 C CA . PRO A 1 37 ? 8.754 -7.603 2.732 1.00 24.13 37 PRO A CA 10
ATOM 5108 C C . PRO A 1 37 ? 9.946 -8.523 2.330 1.00 22.45 37 PRO A C 10
ATOM 5109 O O . PRO A 1 37 ? 10.071 -9.635 2.891 1.00 23.35 37 PRO A O 10
ATOM 5121 N N . ASP A 1 1 ? -9.314 -6.989 -5.825 1.00 64.54 1 ASP A N 11
ATOM 5122 C CA . ASP A 1 1 ? -8.867 -6.470 -7.131 1.00 35.44 1 ASP A CA 11
ATOM 5123 C C . ASP A 1 1 ? -9.688 -5.224 -7.478 1.00 51.12 1 ASP A C 11
ATOM 5124 O O . ASP A 1 1 ? -10.911 -5.308 -7.658 1.00 74.31 1 ASP A O 11
ATOM 5135 N N . GLY A 1 2 ? -9.013 -4.062 -7.511 1.00 50.35 2 GLY A N 11
ATOM 5136 C CA . GLY A 1 2 ? -9.637 -2.787 -7.891 1.00 13.44 2 GLY A CA 11
ATOM 5137 C C . GLY A 1 2 ? -9.569 -1.756 -6.780 1.00 23.32 2 GLY A C 11
ATOM 5138 O O . GLY A 1 2 ? -9.437 -0.559 -7.054 1.00 65.42 2 GLY A O 11
ATOM 5142 N N . GLU A 1 3 ? -9.641 -2.211 -5.512 1.00 44.34 3 GLU A N 11
ATOM 5143 C CA . GLU A 1 3 ? -9.437 -1.335 -4.340 1.00 23.33 3 GLU A CA 11
ATOM 5144 C C . GLU A 1 3 ? -7.972 -1.408 -3.904 1.00 23.10 3 GLU A C 11
ATOM 5145 O O . GLU A 1 3 ? -7.285 -2.383 -4.191 1.00 35.03 3 GLU A O 11
ATOM 5157 N N . CYS A 1 4 ? -7.537 -0.399 -3.147 1.00 13.11 4 CYS A N 11
ATOM 5158 C CA . CYS A 1 4 ? -6.122 -0.184 -2.804 1.00 42.01 4 CYS A CA 11
ATOM 5159 C C . CYS A 1 4 ? -5.720 -0.987 -1.553 1.00 62.32 4 CYS A C 11
ATOM 5160 O O . CYS A 1 4 ? -6.538 -1.184 -0.645 1.00 20.11 4 CYS A O 11
ATOM 5167 N N . GLY A 1 5 ? -4.452 -1.464 -1.523 1.00 61.13 5 GLY A N 11
ATOM 5168 C CA . GLY A 1 5 ? -3.858 -2.035 -0.300 1.00 74.21 5 GLY A CA 11
ATOM 5169 C C . GLY A 1 5 ? -3.462 -3.514 -0.383 1.00 21.22 5 GLY A C 11
ATOM 5170 O O . GLY A 1 5 ? -2.881 -4.050 0.570 1.00 11.04 5 GLY A O 11
ATOM 5174 N N . ASP A 1 6 ? -3.760 -4.186 -1.498 1.00 74.01 6 ASP A N 11
ATOM 5175 C CA . ASP A 1 6 ? -3.475 -5.633 -1.655 1.00 15.13 6 ASP A CA 11
ATOM 5176 C C . ASP A 1 6 ? -2.124 -5.879 -2.347 1.00 2.33 6 ASP A C 11
ATOM 5177 O O . ASP A 1 6 ? -1.419 -4.930 -2.712 1.00 23.23 6 ASP A O 11
ATOM 5186 N N . LYS A 1 7 ? -1.773 -7.164 -2.515 1.00 43.41 7 LYS A N 11
ATOM 5187 C CA . LYS A 1 7 ? -0.457 -7.571 -3.046 1.00 74.21 7 LYS A CA 11
ATOM 5188 C C . LYS A 1 7 ? -0.368 -7.229 -4.553 1.00 21.41 7 LYS A C 11
ATOM 5189 O O . LYS A 1 7 ? -1.243 -7.615 -5.332 1.00 44.01 7 LYS A O 11
ATOM 5208 N N . ASP A 1 8 ? 0.706 -6.488 -4.919 1.00 72.43 8 ASP A N 11
ATOM 5209 C CA . ASP A 1 8 ? 0.938 -5.897 -6.267 1.00 64.42 8 ASP A CA 11
ATOM 5210 C C . ASP A 1 8 ? -0.170 -4.901 -6.670 1.00 52.24 8 ASP A C 11
ATOM 5211 O O . ASP A 1 8 ? -0.301 -4.538 -7.845 1.00 14.10 8 ASP A O 11
ATOM 5220 N N . GLU A 1 9 ? -0.933 -4.423 -5.683 1.00 30.33 9 GLU A N 11
ATOM 5221 C CA . GLU A 1 9 ? -2.040 -3.484 -5.895 1.00 65.42 9 GLU A CA 11
ATOM 5222 C C . GLU A 1 9 ? -1.629 -2.108 -5.339 1.00 22.01 9 GLU A C 11
ATOM 5223 O O . GLU A 1 9 ? -1.127 -2.057 -4.204 1.00 32.10 9 GLU A O 11
ATOM 5235 N N . PRO A 1 10 ? -1.799 -0.993 -6.135 1.00 60.42 10 PRO A N 11
ATOM 5236 C CA . PRO A 1 10 ? -1.540 0.405 -5.689 1.00 72.30 10 PRO A CA 11
ATOM 5237 C C . PRO A 1 10 ? -2.097 0.699 -4.284 1.00 51.13 10 PRO A C 11
ATOM 5238 O O . PRO A 1 10 ? -3.289 0.535 -4.048 1.00 44.51 10 PRO A O 11
ATOM 5249 N N . CYS A 1 11 ? -1.209 1.082 -3.353 1.00 71.24 11 CYS A N 11
ATOM 5250 C CA . CYS A 1 11 ? -1.592 1.459 -1.987 1.00 44.23 11 CYS A CA 11
ATOM 5251 C C . CYS A 1 11 ? -2.185 2.875 -1.989 1.00 3.45 11 CYS A C 11
ATOM 5252 O O . CYS A 1 11 ? -1.783 3.735 -2.794 1.00 4.40 11 CYS A O 11
ATOM 5259 N N . CYS A 1 12 ? -3.140 3.104 -1.094 1.00 45.11 12 CYS A N 11
ATOM 5260 C CA . CYS A 1 12 ? -3.688 4.438 -0.816 1.00 31.21 12 CYS A CA 11
ATOM 5261 C C . CYS A 1 12 ? -3.018 4.956 0.462 1.00 51.44 12 CYS A C 11
ATOM 5262 O O . CYS A 1 12 ? -2.653 4.171 1.330 1.00 53.35 12 CYS A O 11
ATOM 5269 N N . GLY A 1 13 ? -2.803 6.268 0.548 1.00 42.54 13 GLY A N 11
ATOM 5270 C CA . GLY A 1 13 ? -2.092 6.872 1.668 1.00 64.51 13 GLY A CA 11
ATOM 5271 C C . GLY A 1 13 ? -2.981 7.757 2.528 1.00 13.53 13 GLY A C 11
ATOM 5272 O O . GLY A 1 13 ? -3.798 8.527 2.006 1.00 25.33 13 GLY A O 11
ATOM 5276 N N . ARG A 1 14 ? -2.815 7.643 3.850 1.00 31.41 14 ARG A N 11
ATOM 5277 C CA . ARG A 1 14 ? -3.413 8.551 4.828 1.00 53.51 14 ARG A CA 11
ATOM 5278 C C . ARG A 1 14 ? -2.697 9.922 4.764 1.00 43.12 14 ARG A C 11
ATOM 5279 O O . ARG A 1 14 ? -1.493 9.963 4.478 1.00 42.51 14 ARG A O 11
ATOM 5300 N N . PRO A 1 15 ? -3.415 11.063 5.017 1.00 4.42 15 PRO A N 11
ATOM 5301 C CA . PRO A 1 15 ? -2.788 12.412 5.035 1.00 21.24 15 PRO A CA 11
ATOM 5302 C C . PRO A 1 15 ? -1.758 12.565 6.188 1.00 60.32 15 PRO A C 11
ATOM 5303 O O . PRO A 1 15 ? -0.817 13.361 6.097 1.00 61.40 15 PRO A O 11
ATOM 5314 N N . ASP A 1 16 ? -1.949 11.772 7.260 1.00 41.53 16 ASP A N 11
ATOM 5315 C CA . ASP A 1 16 ? -1.017 11.694 8.413 1.00 5.30 16 ASP A CA 11
ATOM 5316 C C . ASP A 1 16 ? 0.258 10.887 8.067 1.00 43.41 16 ASP A C 11
ATOM 5317 O O . ASP A 1 16 ? 1.200 10.837 8.859 1.00 14.03 16 ASP A O 11
ATOM 5326 N N . GLY A 1 17 ? 0.262 10.236 6.888 1.00 64.10 17 GLY A N 11
ATOM 5327 C CA . GLY A 1 17 ? 1.470 9.629 6.322 1.00 55.45 17 GLY A CA 11
ATOM 5328 C C . GLY A 1 17 ? 1.516 8.109 6.397 1.00 61.24 17 GLY A C 11
ATOM 5329 O O . GLY A 1 17 ? 2.484 7.501 5.910 1.00 74.42 17 GLY A O 11
ATOM 5333 N N . ALA A 1 18 ? 0.481 7.485 6.978 1.00 2.14 18 ALA A N 11
ATOM 5334 C CA . ALA A 1 18 ? 0.411 6.014 7.110 1.00 65.41 18 ALA A CA 11
ATOM 5335 C C . ALA A 1 18 ? -0.031 5.358 5.784 1.00 24.45 18 ALA A C 11
ATOM 5336 O O . ALA A 1 18 ? -1.014 5.774 5.175 1.00 71.24 18 ALA A O 11
ATOM 5343 N N . LYS A 1 19 ? 0.716 4.341 5.331 1.00 54.51 19 LYS A N 11
ATOM 5344 C CA . LYS A 1 19 ? 0.436 3.629 4.065 1.00 53.53 19 LYS A CA 11
ATOM 5345 C C . LYS A 1 19 ? -0.608 2.525 4.312 1.00 33.50 19 LYS A C 11
ATOM 5346 O O . LYS A 1 19 ? -0.394 1.653 5.152 1.00 31.22 19 LYS A O 11
ATOM 5365 N N . VAL A 1 20 ? -1.735 2.594 3.587 1.00 61.15 20 VAL A N 11
ATOM 5366 C CA . VAL A 1 20 ? -2.857 1.650 3.745 1.00 3.45 20 VAL A CA 11
ATOM 5367 C C . VAL A 1 20 ? -2.602 0.386 2.908 1.00 32.15 20 VAL A C 11
ATOM 5368 O O . VAL A 1 20 ? -2.643 0.426 1.662 1.00 34.21 20 VAL A O 11
ATOM 5381 N N . CYS A 1 21 ? -2.315 -0.709 3.614 1.00 51.13 21 CYS A N 11
ATOM 5382 C CA . CYS A 1 21 ? -2.139 -2.038 3.032 1.00 50.33 21 CYS A CA 11
ATOM 5383 C C . CYS A 1 21 ? -2.638 -3.078 4.044 1.00 1.25 21 CYS A C 11
ATOM 5384 O O . CYS A 1 21 ? -2.539 -2.847 5.258 1.00 20.12 21 CYS A O 11
ATOM 5391 N N . ASN A 1 22 ? -3.152 -4.226 3.560 1.00 33.12 22 ASN A N 11
ATOM 5392 C CA . ASN A 1 22 ? -3.588 -5.312 4.451 1.00 44.21 22 ASN A CA 11
ATOM 5393 C C . ASN A 1 22 ? -2.326 -6.042 4.944 1.00 34.44 22 ASN A C 11
ATOM 5394 O O . ASN A 1 22 ? -1.445 -6.379 4.141 1.00 13.44 22 ASN A O 11
ATOM 5405 N N . ASP A 1 23 ? -2.213 -6.200 6.278 1.00 42.41 23 ASP A N 11
ATOM 5406 C CA . ASP A 1 23 ? -0.997 -6.745 6.917 1.00 43.13 23 ASP A CA 11
ATOM 5407 C C . ASP A 1 23 ? -0.762 -8.209 6.452 1.00 62.01 23 ASP A C 11
ATOM 5408 O O . ASP A 1 23 ? -1.733 -8.953 6.286 1.00 33.24 23 ASP A O 11
ATOM 5417 N N . PRO A 1 24 ? 0.518 -8.650 6.225 1.00 55.32 24 PRO A N 11
ATOM 5418 C CA . PRO A 1 24 ? 1.749 -7.887 6.515 1.00 43.22 24 PRO A CA 11
ATOM 5419 C C . PRO A 1 24 ? 2.338 -7.142 5.292 1.00 22.23 24 PRO A C 11
ATOM 5420 O O . PRO A 1 24 ? 3.473 -6.664 5.363 1.00 72.33 24 PRO A O 11
ATOM 5431 N N . TRP A 1 25 ? 1.566 -7.040 4.189 1.00 51.32 25 TRP A N 11
ATOM 5432 C CA . TRP A 1 25 ? 2.039 -6.400 2.941 1.00 1.24 25 TRP A CA 11
ATOM 5433 C C . TRP A 1 25 ? 2.314 -4.900 3.188 1.00 4.35 25 TRP A C 11
ATOM 5434 O O . TRP A 1 25 ? 1.486 -4.219 3.792 1.00 2.43 25 TRP A O 11
ATOM 5455 N N . VAL A 1 26 ? 3.502 -4.420 2.772 1.00 55.45 26 VAL A N 11
ATOM 5456 C CA . VAL A 1 26 ? 3.934 -3.020 2.940 1.00 65.14 26 VAL A CA 11
ATOM 5457 C C . VAL A 1 26 ? 3.943 -2.302 1.586 1.00 43.23 26 VAL A C 11
ATOM 5458 O O . VAL A 1 26 ? 4.288 -2.904 0.568 1.00 53.43 26 VAL A O 11
ATOM 5471 N N . CYS A 1 27 ? 3.552 -1.018 1.571 1.00 4.01 27 CYS A N 11
ATOM 5472 C CA . CYS A 1 27 ? 3.598 -0.195 0.354 1.00 75.43 27 CYS A CA 11
ATOM 5473 C C . CYS A 1 27 ? 5.000 0.388 0.152 1.00 41.13 27 CYS A C 11
ATOM 5474 O O . CYS A 1 27 ? 5.456 1.222 0.948 1.00 34.21 27 CYS A O 11
ATOM 5481 N N . ILE A 1 28 ? 5.681 -0.080 -0.904 1.00 50.22 28 ILE A N 11
ATOM 5482 C CA . ILE A 1 28 ? 6.982 0.460 -1.321 1.00 3.45 28 ILE A CA 11
ATOM 5483 C C . ILE A 1 28 ? 6.714 1.774 -2.069 1.00 51.31 28 ILE A C 11
ATOM 5484 O O . ILE A 1 28 ? 6.000 1.765 -3.057 1.00 23.21 28 ILE A O 11
ATOM 5500 N N . LEU A 1 29 ? 7.296 2.882 -1.579 1.00 24.21 29 LEU A N 11
ATOM 5501 C CA . LEU A 1 29 ? 7.003 4.253 -2.073 1.00 33.12 29 LEU A CA 11
ATOM 5502 C C . LEU A 1 29 ? 7.448 4.464 -3.540 1.00 64.05 29 LEU A C 11
ATOM 5503 O O . LEU A 1 29 ? 6.868 5.298 -4.236 1.00 63.30 29 LEU A O 11
ATOM 5519 N N . THR A 1 30 ? 8.464 3.703 -3.989 1.00 53.34 30 THR A N 11
ATOM 5520 C CA . THR A 1 30 ? 8.930 3.724 -5.393 1.00 72.14 30 THR A CA 11
ATOM 5521 C C . THR A 1 30 ? 7.819 3.237 -6.349 1.00 24.43 30 THR A C 11
ATOM 5522 O O . THR A 1 30 ? 7.456 3.925 -7.310 1.00 44.41 30 THR A O 11
ATOM 5533 N N . SER A 1 31 ? 7.260 2.072 -6.023 1.00 14.23 31 SER A N 11
ATOM 5534 C CA . SER A 1 31 ? 6.249 1.393 -6.841 1.00 41.41 31 SER A CA 11
ATOM 5535 C C . SER A 1 31 ? 4.820 1.869 -6.491 1.00 63.02 31 SER A C 11
ATOM 5536 O O . SER A 1 31 ? 3.879 1.646 -7.262 1.00 54.32 31 SER A O 11
ATOM 5544 N N . SER A 1 32 ? 4.696 2.493 -5.301 1.00 73.22 32 SER A N 11
ATOM 5545 C CA . SER A 1 32 ? 3.425 2.944 -4.688 1.00 43.13 32 SER A CA 11
ATOM 5546 C C . SER A 1 32 ? 2.366 1.806 -4.608 1.00 43.25 32 SER A C 11
ATOM 5547 O O . SER A 1 32 ? 1.164 2.061 -4.657 1.00 11.11 32 SER A O 11
ATOM 5555 N N . ARG A 1 33 ? 2.841 0.546 -4.440 1.00 23.43 33 ARG A N 11
ATOM 5556 C CA . ARG A 1 33 ? 1.972 -0.650 -4.319 1.00 51.13 33 ARG A CA 11
ATOM 5557 C C . ARG A 1 33 ? 2.399 -1.495 -3.106 1.00 42.42 33 ARG A C 11
ATOM 5558 O O . ARG A 1 33 ? 3.580 -1.494 -2.715 1.00 44.41 33 ARG A O 11
ATOM 5579 N N . CYS A 1 34 ? 1.425 -2.207 -2.518 1.00 13.35 34 CYS A N 11
ATOM 5580 C CA . CYS A 1 34 ? 1.662 -3.083 -1.362 1.00 31.22 34 CYS A CA 11
ATOM 5581 C C . CYS A 1 34 ? 2.219 -4.439 -1.831 1.00 72.44 34 CYS A C 11
ATOM 5582 O O . CYS A 1 34 ? 1.541 -5.185 -2.526 1.00 71.03 34 CYS A O 11
ATOM 5589 N N . GLU A 1 35 ? 3.479 -4.717 -1.481 1.00 64.21 35 GLU A N 11
ATOM 5590 C CA . GLU A 1 35 ? 4.177 -5.977 -1.793 1.00 11.33 35 GLU A CA 11
ATOM 5591 C C . GLU A 1 35 ? 4.680 -6.624 -0.496 1.00 22.13 35 GLU A C 11
ATOM 5592 O O . GLU A 1 35 ? 4.303 -6.194 0.597 1.00 21.51 35 GLU A O 11
ATOM 5604 N N . ASN A 1 36 ? 5.524 -7.661 -0.627 1.00 3.43 36 ASN A N 11
ATOM 5605 C CA . ASN A 1 36 ? 6.172 -8.319 0.526 1.00 23.44 36 ASN A CA 11
ATOM 5606 C C . ASN A 1 36 ? 7.108 -7.329 1.279 1.00 75.12 36 ASN A C 11
ATOM 5607 O O . ASN A 1 36 ? 7.622 -6.388 0.659 1.00 14.53 36 ASN A O 11
ATOM 5618 N N . PRO A 1 37 ? 7.300 -7.487 2.630 1.00 14.52 37 PRO A N 11
ATOM 5619 C CA . PRO A 1 37 ? 8.328 -6.724 3.386 1.00 22.21 37 PRO A CA 11
ATOM 5620 C C . PRO A 1 37 ? 9.758 -7.259 3.083 1.00 34.34 37 PRO A C 11
ATOM 5621 O O . PRO A 1 37 ? 10.419 -6.715 2.181 1.00 32.21 37 PRO A O 11
ATOM 5633 N N . ASP A 1 1 ? -7.317 -3.616 -9.503 1.00 1.52 1 ASP A N 12
ATOM 5634 C CA . ASP A 1 1 ? -7.779 -2.338 -10.092 1.00 13.31 1 ASP A CA 12
ATOM 5635 C C . ASP A 1 1 ? -9.075 -1.877 -9.411 1.00 43.34 1 ASP A C 12
ATOM 5636 O O . ASP A 1 1 ? -10.090 -2.579 -9.462 1.00 55.33 1 ASP A O 12
ATOM 5647 N N . GLY A 1 2 ? -9.023 -0.702 -8.753 1.00 24.15 2 GLY A N 12
ATOM 5648 C CA . GLY A 1 2 ? -10.199 -0.081 -8.139 1.00 11.31 2 GLY A CA 12
ATOM 5649 C C . GLY A 1 2 ? -10.148 -0.110 -6.623 1.00 72.21 2 GLY A C 12
ATOM 5650 O O . GLY A 1 2 ? -10.655 0.801 -5.964 1.00 71.42 2 GLY A O 12
ATOM 5654 N N . GLU A 1 3 ? -9.526 -1.156 -6.069 1.00 55.42 3 GLU A N 12
ATOM 5655 C CA . GLU A 1 3 ? -9.274 -1.282 -4.618 1.00 11.02 3 GLU A CA 12
ATOM 5656 C C . GLU A 1 3 ? -7.831 -0.833 -4.311 1.00 63.51 3 GLU A C 12
ATOM 5657 O O . GLU A 1 3 ? -7.115 -0.378 -5.214 1.00 25.22 3 GLU A O 12
ATOM 5669 N N . CYS A 1 4 ? -7.403 -0.974 -3.046 1.00 45.41 4 CYS A N 12
ATOM 5670 C CA . CYS A 1 4 ? -6.062 -0.562 -2.617 1.00 1.21 4 CYS A CA 12
ATOM 5671 C C . CYS A 1 4 ? -5.600 -1.377 -1.407 1.00 22.43 4 CYS A C 12
ATOM 5672 O O . CYS A 1 4 ? -6.413 -1.747 -0.543 1.00 52.14 4 CYS A O 12
ATOM 5679 N N . GLY A 1 5 ? -4.284 -1.647 -1.346 1.00 32.23 5 GLY A N 12
ATOM 5680 C CA . GLY A 1 5 ? -3.651 -2.187 -0.138 1.00 52.35 5 GLY A CA 12
ATOM 5681 C C . GLY A 1 5 ? -3.340 -3.677 -0.173 1.00 54.02 5 GLY A C 12
ATOM 5682 O O . GLY A 1 5 ? -2.852 -4.225 0.826 1.00 51.01 5 GLY A O 12
ATOM 5686 N N . ASP A 1 6 ? -3.584 -4.331 -1.313 1.00 62.20 6 ASP A N 12
ATOM 5687 C CA . ASP A 1 6 ? -3.356 -5.783 -1.462 1.00 41.11 6 ASP A CA 12
ATOM 5688 C C . ASP A 1 6 ? -1.948 -6.055 -2.001 1.00 61.52 6 ASP A C 12
ATOM 5689 O O . ASP A 1 6 ? -1.235 -5.130 -2.414 1.00 30.03 6 ASP A O 12
ATOM 5698 N N . LYS A 1 7 ? -1.561 -7.335 -1.988 1.00 75.11 7 LYS A N 12
ATOM 5699 C CA . LYS A 1 7 ? -0.236 -7.781 -2.439 1.00 31.51 7 LYS A CA 12
ATOM 5700 C C . LYS A 1 7 ? -0.154 -7.617 -3.979 1.00 42.31 7 LYS A C 12
ATOM 5701 O O . LYS A 1 7 ? -1.020 -8.122 -4.696 1.00 70.02 7 LYS A O 12
ATOM 5720 N N . ASP A 1 8 ? 0.884 -6.879 -4.440 1.00 55.04 8 ASP A N 12
ATOM 5721 C CA . ASP A 1 8 ? 1.089 -6.477 -5.857 1.00 53.40 8 ASP A CA 12
ATOM 5722 C C . ASP A 1 8 ? -0.057 -5.570 -6.370 1.00 10.42 8 ASP A C 12
ATOM 5723 O O . ASP A 1 8 ? -0.349 -5.531 -7.573 1.00 75.14 8 ASP A O 12
ATOM 5732 N N . GLU A 1 9 ? -0.666 -4.811 -5.442 1.00 2.35 9 GLU A N 12
ATOM 5733 C CA . GLU A 1 9 ? -1.793 -3.889 -5.731 1.00 61.43 9 GLU A CA 12
ATOM 5734 C C . GLU A 1 9 ? -1.435 -2.490 -5.183 1.00 15.35 9 GLU A C 12
ATOM 5735 O O . GLU A 1 9 ? -0.838 -2.418 -4.100 1.00 31.21 9 GLU A O 12
ATOM 5747 N N . PRO A 1 10 ? -1.787 -1.361 -5.908 1.00 42.15 10 PRO A N 12
ATOM 5748 C CA . PRO A 1 10 ? -1.480 0.020 -5.456 1.00 74.41 10 PRO A CA 12
ATOM 5749 C C . PRO A 1 10 ? -2.025 0.317 -4.043 1.00 11.24 10 PRO A C 12
ATOM 5750 O O . PRO A 1 10 ? -3.175 0.003 -3.739 1.00 52.14 10 PRO A O 12
ATOM 5761 N N . CYS A 1 11 ? -1.166 0.893 -3.188 1.00 33.41 11 CYS A N 12
ATOM 5762 C CA . CYS A 1 11 ? -1.528 1.289 -1.824 1.00 5.50 11 CYS A CA 12
ATOM 5763 C C . CYS A 1 11 ? -2.217 2.659 -1.855 1.00 64.03 11 CYS A C 12
ATOM 5764 O O . CYS A 1 11 ? -1.847 3.530 -2.656 1.00 52.31 11 CYS A O 12
ATOM 5771 N N . CYS A 1 12 ? -3.239 2.830 -1.006 1.00 2.42 12 CYS A N 12
ATOM 5772 C CA . CYS A 1 12 ? -3.878 4.130 -0.769 1.00 21.25 12 CYS A CA 12
ATOM 5773 C C . CYS A 1 12 ? -3.185 4.791 0.435 1.00 75.15 12 CYS A C 12
ATOM 5774 O O . CYS A 1 12 ? -3.038 4.172 1.484 1.00 75.23 12 CYS A O 12
ATOM 5781 N N . GLY A 1 13 ? -2.721 6.030 0.261 1.00 11.34 13 GLY A N 12
ATOM 5782 C CA . GLY A 1 13 ? -1.962 6.737 1.288 1.00 14.01 13 GLY A CA 12
ATOM 5783 C C . GLY A 1 13 ? -2.850 7.612 2.160 1.00 11.45 13 GLY A C 12
ATOM 5784 O O . GLY A 1 13 ? -3.621 8.424 1.638 1.00 61.54 13 GLY A O 12
ATOM 5788 N N . ARG A 1 14 ? -2.759 7.425 3.487 1.00 72.33 14 ARG A N 12
ATOM 5789 C CA . ARG A 1 14 ? -3.395 8.295 4.489 1.00 4.34 14 ARG A CA 12
ATOM 5790 C C . ARG A 1 14 ? -2.730 9.690 4.473 1.00 53.23 14 ARG A C 12
ATOM 5791 O O . ARG A 1 14 ? -1.517 9.771 4.257 1.00 41.33 14 ARG A O 12
ATOM 5812 N N . PRO A 1 15 ? -3.507 10.803 4.692 1.00 54.53 15 PRO A N 12
ATOM 5813 C CA . PRO A 1 15 ? -2.951 12.189 4.724 1.00 40.24 15 PRO A CA 12
ATOM 5814 C C . PRO A 1 15 ? -1.862 12.386 5.808 1.00 2.23 15 PRO A C 12
ATOM 5815 O O . PRO A 1 15 ? -0.998 13.249 5.677 1.00 34.22 15 PRO A O 12
ATOM 5826 N N . ASP A 1 16 ? -1.911 11.554 6.858 1.00 50.15 16 ASP A N 12
ATOM 5827 C CA . ASP A 1 16 ? -0.922 11.555 7.961 1.00 72.13 16 ASP A CA 12
ATOM 5828 C C . ASP A 1 16 ? 0.390 10.832 7.569 1.00 24.22 16 ASP A C 12
ATOM 5829 O O . ASP A 1 16 ? 1.366 10.865 8.328 1.00 2.11 16 ASP A O 12
ATOM 5838 N N . GLY A 1 17 ? 0.394 10.165 6.403 1.00 31.43 17 GLY A N 12
ATOM 5839 C CA . GLY A 1 17 ? 1.614 9.579 5.825 1.00 21.42 17 GLY A CA 12
ATOM 5840 C C . GLY A 1 17 ? 1.622 8.057 5.802 1.00 54.31 17 GLY A C 12
ATOM 5841 O O . GLY A 1 17 ? 2.498 7.457 5.165 1.00 20.42 17 GLY A O 12
ATOM 5845 N N . ALA A 1 18 ? 0.646 7.422 6.479 1.00 33.35 18 ALA A N 12
ATOM 5846 C CA . ALA A 1 1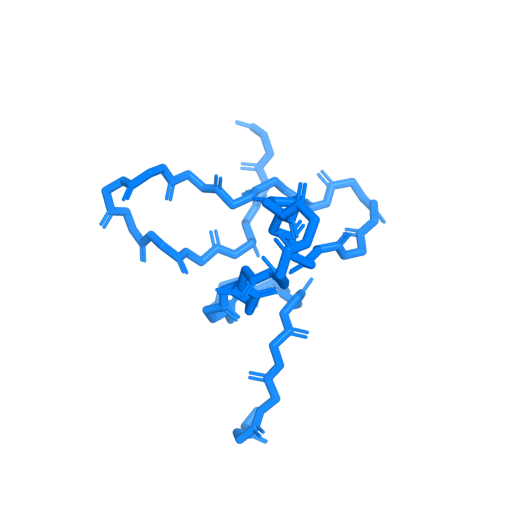8 ? 0.601 5.951 6.611 1.00 31.04 18 ALA A CA 12
ATOM 5847 C C . ALA A 1 18 ? 0.165 5.297 5.288 1.00 72.33 18 ALA A C 12
ATOM 5848 O O . ALA A 1 18 ? -0.592 5.889 4.522 1.00 75.30 18 ALA A O 12
ATOM 5855 N N . LYS A 1 19 ? 0.650 4.080 5.025 1.00 51.02 19 LYS A N 12
ATOM 5856 C CA . LYS A 1 19 ? 0.301 3.308 3.819 1.00 34.31 19 LYS A CA 12
ATOM 5857 C C . LYS A 1 19 ? -0.760 2.271 4.185 1.00 42.22 19 LYS A C 12
ATOM 5858 O O . LYS A 1 19 ? -0.495 1.384 5.010 1.00 61.30 19 LYS A O 12
ATOM 5877 N N . VAL A 1 20 ? -1.954 2.386 3.581 1.00 5.42 20 VAL A N 12
ATOM 5878 C CA . VAL A 1 20 ? -3.060 1.440 3.815 1.00 61.12 20 VAL A CA 12
ATOM 5879 C C . VAL A 1 20 ? -2.787 0.161 3.022 1.00 33.30 20 VAL A C 12
ATOM 5880 O O . VAL A 1 20 ? -3.030 0.095 1.812 1.00 21.41 20 VAL A O 12
ATOM 5893 N N . CYS A 1 21 ? -2.181 -0.794 3.724 1.00 74.32 21 CYS A N 12
ATOM 5894 C CA . CYS A 1 21 ? -1.917 -2.145 3.240 1.00 35.04 21 CYS A CA 12
ATOM 5895 C C . CYS A 1 21 ? -2.459 -3.132 4.281 1.00 43.33 21 CYS A C 12
ATOM 5896 O O . CYS A 1 21 ? -2.367 -2.863 5.489 1.00 51.41 21 CYS A O 12
ATOM 5903 N N . ASN A 1 22 ? -3.046 -4.248 3.831 1.00 42.12 22 ASN A N 12
ATOM 5904 C CA . ASN A 1 22 ? -3.479 -5.315 4.745 1.00 11.33 22 ASN A CA 12
ATOM 5905 C C . ASN A 1 22 ? -2.243 -6.143 5.147 1.00 35.44 22 ASN A C 12
ATOM 5906 O O . ASN A 1 22 ? -1.390 -6.443 4.302 1.00 52.13 22 ASN A O 12
ATOM 5917 N N . ASP A 1 23 ? -2.144 -6.456 6.451 1.00 74.43 23 ASP A N 12
ATOM 5918 C CA . ASP A 1 23 ? -0.975 -7.139 7.054 1.00 64.31 23 ASP A CA 12
ATOM 5919 C C . ASP A 1 23 ? -0.743 -8.536 6.409 1.00 34.23 23 ASP A C 12
ATOM 5920 O O . ASP A 1 23 ? -1.720 -9.216 6.092 1.00 34.14 23 ASP A O 12
ATOM 5929 N N . PRO A 1 24 ? 0.546 -8.995 6.207 1.00 15.15 24 PRO A N 12
ATOM 5930 C CA . PRO A 1 24 ? 1.781 -8.269 6.593 1.00 42.11 24 PRO A CA 12
ATOM 5931 C C . PRO A 1 24 ? 2.428 -7.468 5.430 1.00 54.31 24 PRO A C 12
ATOM 5932 O O . PRO A 1 24 ? 3.637 -7.206 5.461 1.00 20.33 24 PRO A O 12
ATOM 5943 N N . TRP A 1 25 ? 1.625 -7.060 4.425 1.00 34.15 25 TRP A N 12
ATOM 5944 C CA . TRP A 1 25 ? 2.145 -6.381 3.213 1.00 54.33 25 TRP A CA 12
ATOM 5945 C C . TRP A 1 25 ? 2.469 -4.917 3.523 1.00 44.15 25 TRP A C 12
ATOM 5946 O O . TRP A 1 25 ? 1.759 -4.279 4.305 1.00 10.02 25 TRP A O 12
ATOM 5967 N N . VAL A 1 26 ? 3.562 -4.413 2.934 1.00 75.32 26 VAL A N 12
ATOM 5968 C CA . VAL A 1 26 ? 4.035 -3.027 3.112 1.00 61.15 26 VAL A CA 12
ATOM 5969 C C . VAL A 1 26 ? 4.179 -2.360 1.733 1.00 25.42 26 VAL A C 12
ATOM 5970 O O . VAL A 1 26 ? 4.648 -2.996 0.781 1.00 13.53 26 VAL A O 12
ATOM 5983 N N . CYS A 1 27 ? 3.737 -1.099 1.620 1.00 34.41 27 CYS A N 12
ATOM 5984 C CA . CYS A 1 27 ? 3.809 -0.347 0.363 1.00 43.04 27 CYS A CA 12
ATOM 5985 C C . CYS A 1 27 ? 5.195 0.269 0.175 1.00 61.33 27 CYS A C 12
ATOM 5986 O O . CYS A 1 27 ? 5.687 0.999 1.046 1.00 13.44 27 CYS A O 12
ATOM 5993 N N . ILE A 1 28 ? 5.820 -0.060 -0.963 1.00 24.02 28 ILE A N 12
ATOM 5994 C CA . ILE A 1 28 ? 7.051 0.586 -1.417 1.00 2.10 28 ILE A CA 12
ATOM 5995 C C . ILE A 1 28 ? 6.642 1.925 -2.049 1.00 42.31 28 ILE A C 12
ATOM 5996 O O . ILE A 1 28 ? 5.817 1.945 -2.970 1.00 64.20 28 ILE A O 12
ATOM 6012 N N . LEU A 1 29 ? 7.223 3.018 -1.529 1.00 62.45 29 LEU A N 12
ATOM 6013 C CA . LEU A 1 29 ? 6.750 4.400 -1.768 1.00 21.45 29 LEU A CA 12
ATOM 6014 C C . LEU A 1 29 ? 6.813 4.778 -3.263 1.00 72.02 29 LEU A C 12
ATOM 6015 O O . LEU A 1 29 ? 5.864 5.353 -3.812 1.00 62.21 29 LEU A O 12
ATOM 6031 N N . THR A 1 30 ? 7.937 4.419 -3.905 1.00 40.20 30 THR A N 12
ATOM 6032 C CA . THR A 1 30 ? 8.245 4.786 -5.301 1.00 23.35 30 THR A CA 12
ATOM 6033 C C . THR A 1 30 ? 7.310 4.060 -6.295 1.00 52.20 30 THR A C 12
ATOM 6034 O O . THR A 1 30 ? 6.857 4.649 -7.283 1.00 25.45 30 THR A O 12
ATOM 6045 N N . SER A 1 31 ? 7.014 2.786 -6.002 1.00 12.21 31 SER A N 12
ATOM 6046 C CA . SER A 1 31 ? 6.130 1.950 -6.839 1.00 71.43 31 SER A CA 12
ATOM 6047 C C . SER A 1 31 ? 4.644 2.180 -6.488 1.00 63.14 31 SER A C 12
ATOM 6048 O O . SER A 1 31 ? 3.756 1.786 -7.257 1.00 60.33 31 SER A O 12
ATOM 6056 N N . SER A 1 32 ? 4.406 2.806 -5.307 1.00 55.43 32 SER A N 12
ATOM 6057 C CA . SER A 1 32 ? 3.071 3.117 -4.756 1.00 44.30 32 SER A CA 12
ATOM 6058 C C . SER A 1 32 ? 2.167 1.866 -4.670 1.00 34.13 32 SER A C 12
ATOM 6059 O O . SER A 1 32 ? 0.953 1.961 -4.864 1.00 52.22 32 SER A O 12
ATOM 6067 N N . ARG A 1 33 ? 2.768 0.703 -4.331 1.00 0.13 33 ARG A N 12
ATOM 6068 C CA . ARG A 1 33 ? 2.055 -0.592 -4.268 1.00 25.51 33 ARG A CA 12
ATOM 6069 C C . ARG A 1 33 ? 2.427 -1.357 -2.989 1.00 40.52 33 ARG A C 12
ATOM 6070 O O . ARG A 1 33 ? 3.595 -1.359 -2.580 1.00 64.34 33 ARG A O 12
ATOM 6091 N N . CYS A 1 34 ? 1.428 -2.001 -2.358 1.00 74.13 34 CYS A N 12
ATOM 6092 C CA . CYS A 1 34 ? 1.663 -2.929 -1.246 1.00 25.03 34 CYS A CA 12
ATOM 6093 C C . CYS A 1 34 ? 2.201 -4.255 -1.806 1.00 34.22 34 CYS A C 12
ATOM 6094 O O . CYS A 1 34 ? 1.618 -4.823 -2.731 1.00 73.42 34 CYS A O 12
ATOM 6101 N N . GLU A 1 35 ? 3.319 -4.714 -1.257 1.00 14.32 35 GLU A N 12
ATOM 6102 C CA . GLU A 1 35 ? 4.024 -5.921 -1.709 1.00 22.35 35 GLU A CA 12
ATOM 6103 C C . GLU A 1 35 ? 4.678 -6.589 -0.482 1.00 23.14 35 GLU A C 12
ATOM 6104 O O . GLU A 1 35 ? 4.678 -6.010 0.612 1.00 23.44 35 GLU A O 12
ATOM 6116 N N . ASN A 1 36 ? 5.199 -7.819 -0.655 1.00 10.41 36 ASN A N 12
ATOM 6117 C CA . ASN A 1 36 ? 5.844 -8.577 0.434 1.00 12.54 36 ASN A CA 12
ATOM 6118 C C . ASN A 1 36 ? 7.141 -7.864 0.921 1.00 20.22 36 ASN A C 12
ATOM 6119 O O . ASN A 1 36 ? 7.919 -7.386 0.084 1.00 20.12 36 ASN A O 12
ATOM 6130 N N . PRO A 1 37 ? 7.363 -7.733 2.275 1.00 13.13 37 PRO A N 12
ATOM 6131 C CA . PRO A 1 37 ? 8.622 -7.175 2.832 1.00 40.15 37 PRO A CA 12
ATOM 6132 C C . PRO A 1 37 ? 9.856 -8.085 2.512 1.00 41.50 37 PRO A C 12
ATOM 6133 O O . PRO A 1 37 ? 10.068 -9.105 3.200 1.00 55.11 37 PRO A O 12
ATOM 6145 N N . ASP A 1 1 ? -9.011 -5.263 -8.108 1.00 52.32 1 ASP A N 13
ATOM 6146 C CA . ASP A 1 1 ? -8.542 -4.000 -8.705 1.00 34.44 1 ASP A CA 13
ATOM 6147 C C . ASP A 1 1 ? -9.371 -2.826 -8.175 1.00 23.03 1 ASP A C 13
ATOM 6148 O O . ASP A 1 1 ? -10.588 -2.949 -7.985 1.00 55.23 1 ASP A O 13
ATOM 6159 N N . GLY A 1 2 ? -8.693 -1.693 -7.917 1.00 40.25 2 GLY A N 13
ATOM 6160 C CA . GLY A 1 2 ? -9.348 -0.469 -7.431 1.00 14.44 2 GLY A CA 13
ATOM 6161 C C . GLY A 1 2 ? -9.303 -0.331 -5.914 1.00 2.25 2 GLY A C 13
ATOM 6162 O O . GLY A 1 2 ? -9.393 0.786 -5.392 1.00 73.04 2 GLY A O 13
ATOM 6166 N N . GLU A 1 3 ? -9.186 -1.470 -5.203 1.00 51.23 3 GLU A N 13
ATOM 6167 C CA . GLU A 1 3 ? -8.999 -1.483 -3.742 1.00 14.24 3 GLU A CA 13
ATOM 6168 C C . GLU A 1 3 ? -7.501 -1.319 -3.422 1.00 0.04 3 GLU A C 13
ATOM 6169 O O . GLU A 1 3 ? -6.654 -1.304 -4.333 1.00 30.35 3 GLU A O 13
ATOM 6181 N N . CYS A 1 4 ? -7.174 -1.209 -2.133 1.00 22.41 4 CYS A N 13
ATOM 6182 C CA . CYS A 1 4 ? -5.807 -0.913 -1.683 1.00 3.23 4 CYS A CA 13
ATOM 6183 C C . CYS A 1 4 ? -5.349 -1.919 -0.624 1.00 52.13 4 CYS A C 13
ATOM 6184 O O . CYS A 1 4 ? -6.165 -2.416 0.168 1.00 50.25 4 CYS A O 13
ATOM 6191 N N . GLY A 1 5 ? -4.039 -2.206 -0.610 1.00 31.22 5 GLY A N 13
ATOM 6192 C CA . GLY A 1 5 ? -3.421 -2.970 0.474 1.00 52.32 5 GLY A CA 13
ATOM 6193 C C . GLY A 1 5 ? -2.970 -4.366 0.081 1.00 65.43 5 GLY A C 13
ATOM 6194 O O . GLY A 1 5 ? -2.274 -5.025 0.858 1.00 55.23 5 GLY A O 13
ATOM 6198 N N . ASP A 1 6 ? -3.360 -4.813 -1.113 1.00 13.24 6 ASP A N 13
ATOM 6199 C CA . ASP A 1 6 ? -3.053 -6.170 -1.613 1.00 73.40 6 ASP A CA 13
ATOM 6200 C C . ASP A 1 6 ? -1.767 -6.165 -2.457 1.00 34.21 6 ASP A C 13
ATOM 6201 O O . ASP A 1 6 ? -1.250 -5.093 -2.793 1.00 61.41 6 ASP A O 13
ATOM 6210 N N . LYS A 1 7 ? -1.251 -7.368 -2.783 1.00 50.32 7 LYS A N 13
ATOM 6211 C CA . LYS A 1 7 ? 0.017 -7.530 -3.531 1.00 64.41 7 LYS A CA 13
ATOM 6212 C C . LYS A 1 7 ? -0.137 -6.969 -4.971 1.00 11.43 7 LYS A C 13
ATOM 6213 O O . LYS A 1 7 ? -1.004 -7.413 -5.722 1.00 65.43 7 LYS A O 13
ATOM 6232 N N . ASP A 1 8 ? 0.747 -6.001 -5.315 1.00 71.54 8 ASP A N 13
ATOM 6233 C CA . ASP A 1 8 ? 0.734 -5.235 -6.583 1.00 73.32 8 ASP A CA 13
ATOM 6234 C C . ASP A 1 8 ? -0.512 -4.344 -6.758 1.00 3.41 8 ASP A C 13
ATOM 6235 O O . ASP A 1 8 ? -0.790 -3.848 -7.860 1.00 71.53 8 ASP A O 13
ATOM 6244 N N . GLU A 1 9 ? -1.222 -4.094 -5.649 1.00 41.54 9 GLU A N 13
ATOM 6245 C CA . GLU A 1 9 ? -2.321 -3.117 -5.587 1.00 31.21 9 GLU A CA 13
ATOM 6246 C C . GLU A 1 9 ? -1.815 -1.868 -4.844 1.00 4.11 9 GLU A C 13
ATOM 6247 O O . GLU A 1 9 ? -1.142 -2.010 -3.812 1.00 53.31 9 GLU A O 13
ATOM 6259 N N . PRO A 1 10 ? -2.134 -0.625 -5.350 1.00 14.45 10 PRO A N 13
ATOM 6260 C CA . PRO A 1 10 ? -1.632 0.650 -4.761 1.00 50.21 10 PRO A CA 13
ATOM 6261 C C . PRO A 1 10 ? -2.052 0.814 -3.288 1.00 51.40 10 PRO A C 13
ATOM 6262 O O . PRO A 1 10 ? -3.190 0.501 -2.935 1.00 13.01 10 PRO A O 13
ATOM 6273 N N . CYS A 1 11 ? -1.121 1.271 -2.433 1.00 54.20 11 CYS A N 13
ATOM 6274 C CA . CYS A 1 11 ? -1.411 1.510 -1.010 1.00 52.04 11 CYS A CA 13
ATOM 6275 C C . CYS A 1 11 ? -2.186 2.825 -0.866 1.00 54.15 11 CYS A C 13
ATOM 6276 O O . CYS A 1 11 ? -1.811 3.844 -1.469 1.00 62.15 11 CYS A O 13
ATOM 6283 N N . CYS A 1 12 ? -3.273 2.794 -0.077 1.00 71.12 12 CYS A N 13
ATOM 6284 C CA . CYS A 1 12 ? -4.151 3.956 0.117 1.00 73.22 12 CYS A CA 13
ATOM 6285 C C . CYS A 1 12 ? -3.497 4.933 1.107 1.00 22.22 12 CYS A C 13
ATOM 6286 O O . CYS A 1 12 ? -3.387 4.657 2.314 1.00 61.23 12 CYS A O 13
ATOM 6293 N N . GLY A 1 13 ? -3.018 6.052 0.549 1.00 23.04 13 GLY A N 13
ATOM 6294 C CA . GLY A 1 13 ? -2.349 7.087 1.309 1.00 33.34 13 GLY A CA 13
ATOM 6295 C C . GLY A 1 13 ? -3.333 7.985 2.047 1.00 31.34 13 GLY A C 13
ATOM 6296 O O . GLY A 1 13 ? -4.068 8.761 1.420 1.00 60.52 13 GLY A O 13
ATOM 6300 N N . ARG A 1 14 ? -3.368 7.830 3.377 1.00 3.50 14 ARG A N 13
ATOM 6301 C CA . ARG A 1 14 ? -4.159 8.671 4.283 1.00 3.21 14 ARG A CA 13
ATOM 6302 C C . ARG A 1 14 ? -3.583 10.111 4.319 1.00 52.53 14 ARG A C 13
ATOM 6303 O O . ARG A 1 14 ? -2.366 10.267 4.223 1.00 53.11 14 ARG A O 13
ATOM 6324 N N . PRO A 1 15 ? -4.455 11.169 4.453 1.00 71.01 15 PRO A N 13
ATOM 6325 C CA . PRO A 1 15 ? -4.054 12.615 4.419 1.00 71.11 15 PRO A CA 13
ATOM 6326 C C . PRO A 1 15 ? -2.833 12.984 5.313 1.00 72.41 15 PRO A C 13
ATOM 6327 O O . PRO A 1 15 ? -1.997 13.805 4.922 1.00 4.13 15 PRO A O 13
ATOM 6338 N N . ASP A 1 16 ? -2.730 12.347 6.489 1.00 43.20 16 ASP A N 13
ATOM 6339 C CA . ASP A 1 16 ? -1.649 12.614 7.483 1.00 11.32 16 ASP A CA 13
ATOM 6340 C C . ASP A 1 16 ? -0.265 12.132 6.977 1.00 53.23 16 ASP A C 13
ATOM 6341 O O . ASP A 1 16 ? 0.777 12.552 7.492 1.00 34.25 16 ASP A O 13
ATOM 6350 N N . GLY A 1 17 ? -0.278 11.215 5.993 1.00 13.34 17 GLY A N 13
ATOM 6351 C CA . GLY A 1 17 ? 0.942 10.714 5.343 1.00 21.04 17 GLY A CA 13
ATOM 6352 C C . GLY A 1 17 ? 1.135 9.208 5.493 1.00 12.42 17 GLY A C 13
ATOM 6353 O O . GLY A 1 17 ? 2.161 8.666 5.052 1.00 63.34 17 GLY A O 13
ATOM 6357 N N . ALA A 1 18 ? 0.141 8.526 6.088 1.00 0.20 18 ALA A N 13
ATOM 6358 C CA . ALA A 1 18 ? 0.207 7.074 6.351 1.00 31.31 18 ALA A CA 13
ATOM 6359 C C . ALA A 1 18 ? -0.058 6.251 5.075 1.00 72.44 18 ALA A C 13
ATOM 6360 O O . ALA A 1 18 ? -0.997 6.533 4.335 1.00 73.10 18 ALA A O 13
ATOM 6367 N N . LYS A 1 19 ? 0.811 5.261 4.804 1.00 51.30 19 LYS A N 13
ATOM 6368 C CA . LYS A 1 19 ? 0.607 4.267 3.733 1.00 14.53 19 LYS A CA 13
ATOM 6369 C C . LYS A 1 19 ? -0.094 3.051 4.341 1.00 23.31 19 LYS A C 13
ATOM 6370 O O . LYS A 1 19 ? 0.473 2.398 5.222 1.00 70.41 19 LYS A O 13
ATOM 6389 N N . VAL A 1 20 ? -1.333 2.782 3.921 1.00 21.24 20 VAL A N 13
ATOM 6390 C CA . VAL A 1 20 ? -2.131 1.663 4.463 1.00 33.30 20 VAL A CA 13
ATOM 6391 C C . VAL A 1 20 ? -2.080 0.451 3.523 1.00 65.25 20 VAL A C 13
ATOM 6392 O O . VAL A 1 20 ? -2.396 0.562 2.327 1.00 64.33 20 VAL A O 13
ATOM 6405 N N . CYS A 1 21 ? -1.666 -0.693 4.086 1.00 62.43 21 CYS A N 13
ATOM 6406 C CA . CYS A 1 21 ? -1.721 -2.000 3.431 1.00 32.43 21 CYS A CA 13
ATOM 6407 C C . CYS A 1 21 ? -2.219 -3.047 4.434 1.00 43.25 21 CYS A C 13
ATOM 6408 O O . CYS A 1 21 ? -1.983 -2.909 5.641 1.00 45.14 21 CYS A O 13
ATOM 6415 N N . ASN A 1 22 ? -2.921 -4.084 3.937 1.00 0.40 22 ASN A N 13
ATOM 6416 C CA . ASN A 1 22 ? -3.313 -5.241 4.760 1.00 52.34 22 ASN A CA 13
ATOM 6417 C C . ASN A 1 22 ? -2.151 -6.250 4.797 1.00 5.10 22 ASN A C 13
ATOM 6418 O O . ASN A 1 22 ? -1.461 -6.441 3.790 1.00 24.14 22 ASN A O 13
ATOM 6429 N N . ASP A 1 23 ? -1.932 -6.863 5.974 1.00 53.44 23 ASP A N 13
ATOM 6430 C CA . ASP A 1 23 ? -0.802 -7.784 6.220 1.00 63.44 23 ASP A CA 13
ATOM 6431 C C . ASP A 1 23 ? -0.959 -9.088 5.380 1.00 25.43 23 ASP A C 13
ATOM 6432 O O . ASP A 1 23 ? -2.089 -9.515 5.119 1.00 72.15 23 ASP A O 13
ATOM 6441 N N . PRO A 1 24 ? 0.163 -9.746 4.934 1.00 11.31 24 PRO A N 13
ATOM 6442 C CA . PRO A 1 24 ? 1.565 -9.367 5.253 1.00 4.44 24 PRO A CA 13
ATOM 6443 C C . PRO A 1 24 ? 2.209 -8.410 4.216 1.00 64.51 24 PRO A C 13
ATOM 6444 O O . PRO A 1 24 ? 3.443 -8.347 4.104 1.00 3.42 24 PRO A O 13
ATOM 6455 N N . TRP A 1 25 ? 1.375 -7.662 3.475 1.00 34.22 25 TRP A N 13
ATOM 6456 C CA . TRP A 1 25 ? 1.845 -6.746 2.421 1.00 32.11 25 TRP A CA 13
ATOM 6457 C C . TRP A 1 25 ? 2.227 -5.384 3.030 1.00 0.13 25 TRP A C 13
ATOM 6458 O O . TRP A 1 25 ? 1.550 -4.892 3.942 1.00 50.54 25 TRP A O 13
ATOM 6479 N N . VAL A 1 26 ? 3.328 -4.806 2.527 1.00 2.01 26 VAL A N 13
ATOM 6480 C CA . VAL A 1 26 ? 3.854 -3.494 2.938 1.00 50.10 26 VAL A CA 13
ATOM 6481 C C . VAL A 1 26 ? 4.031 -2.612 1.690 1.00 71.53 26 VAL A C 13
ATOM 6482 O O . VAL A 1 26 ? 4.475 -3.104 0.641 1.00 2.14 26 VAL A O 13
ATOM 6495 N N . CYS A 1 27 ? 3.655 -1.323 1.787 1.00 72.25 27 CYS A N 13
ATOM 6496 C CA . CYS A 1 27 ? 3.737 -0.387 0.650 1.00 45.40 27 CYS A CA 13
ATOM 6497 C C . CYS A 1 27 ? 5.193 0.001 0.371 1.00 73.34 27 CYS A C 13
ATOM 6498 O O . CYS A 1 27 ? 5.838 0.684 1.183 1.00 41.13 27 CYS A O 13
ATOM 6505 N N . ILE A 1 28 ? 5.714 -0.489 -0.757 1.00 11.15 28 ILE A N 13
ATOM 6506 C CA . ILE A 1 28 ? 7.017 -0.095 -1.274 1.00 53.45 28 ILE A CA 13
ATOM 6507 C C . ILE A 1 28 ? 6.850 1.260 -1.981 1.00 23.15 28 ILE A C 13
ATOM 6508 O O . ILE A 1 28 ? 6.161 1.344 -2.995 1.00 54.51 28 ILE A O 13
ATOM 6524 N N . LEU A 1 29 ? 7.488 2.300 -1.419 1.00 44.43 29 LEU A N 13
ATOM 6525 C CA . LEU A 1 29 ? 7.307 3.713 -1.831 1.00 42.31 29 LEU A CA 13
ATOM 6526 C C . LEU A 1 29 ? 7.784 3.965 -3.276 1.00 41.35 29 LEU A C 13
ATOM 6527 O O . LEU A 1 29 ? 7.303 4.889 -3.937 1.00 12.10 29 LEU A O 13
ATOM 6543 N N . THR A 1 30 ? 8.737 3.134 -3.746 1.00 62.51 30 THR A N 13
ATOM 6544 C CA . THR A 1 30 ? 9.268 3.189 -5.119 1.00 2.21 30 THR A CA 13
ATOM 6545 C C . THR A 1 30 ? 8.154 2.872 -6.141 1.00 52.34 30 THR A C 13
ATOM 6546 O O . THR A 1 30 ? 7.963 3.602 -7.122 1.00 62.33 30 THR A O 13
ATOM 6557 N N . SER A 1 31 ? 7.395 1.805 -5.857 1.00 63.54 31 SER A N 13
ATOM 6558 C CA . SER A 1 31 ? 6.321 1.294 -6.731 1.00 23.23 31 SER A CA 13
ATOM 6559 C C . SER A 1 31 ? 4.928 1.836 -6.315 1.00 11.05 31 SER A C 13
ATOM 6560 O O . SER A 1 31 ? 3.937 1.614 -7.022 1.00 0.40 31 SER A O 13
ATOM 6568 N N . SER A 1 32 ? 4.881 2.517 -5.139 1.00 3.50 32 SER A N 13
ATOM 6569 C CA . SER A 1 32 ? 3.655 3.088 -4.510 1.00 33.34 32 SER A CA 13
ATOM 6570 C C . SER A 1 32 ? 2.529 2.035 -4.307 1.00 3.14 32 SER A C 13
ATOM 6571 O O . SER A 1 32 ? 1.336 2.379 -4.237 1.00 43.43 32 SER A O 13
ATOM 6579 N N . ARG A 1 33 ? 2.927 0.757 -4.142 1.00 63.13 33 ARG A N 13
ATOM 6580 C CA . ARG A 1 33 ? 1.986 -0.372 -4.029 1.00 53.30 33 ARG A CA 13
ATOM 6581 C C . ARG A 1 33 ? 2.445 -1.350 -2.943 1.00 42.33 33 ARG A C 13
ATOM 6582 O O . ARG A 1 33 ? 3.643 -1.459 -2.646 1.00 22.35 33 ARG A O 13
ATOM 6603 N N . CYS A 1 34 ? 1.468 -2.039 -2.351 1.00 64.23 34 CYS A N 13
ATOM 6604 C CA . CYS A 1 34 ? 1.704 -3.041 -1.311 1.00 11.54 34 CYS A CA 13
ATOM 6605 C C . CYS A 1 34 ? 2.198 -4.346 -1.949 1.00 54.53 34 CYS A C 13
ATOM 6606 O O . CYS A 1 34 ? 1.570 -4.851 -2.871 1.00 52.05 34 CYS A O 13
ATOM 6613 N N . GLU A 1 35 ? 3.348 -4.852 -1.487 1.00 45.54 35 GLU A N 13
ATOM 6614 C CA . GLU A 1 35 ? 3.960 -6.109 -1.973 1.00 71.44 35 GLU A CA 13
ATOM 6615 C C . GLU A 1 35 ? 4.556 -6.889 -0.792 1.00 24.31 35 GLU A C 13
ATOM 6616 O O . GLU A 1 35 ? 4.536 -6.411 0.349 1.00 61.01 35 GLU A O 13
ATOM 6628 N N . ASN A 1 36 ? 5.077 -8.095 -1.075 1.00 53.33 36 ASN A N 13
ATOM 6629 C CA . ASN A 1 36 ? 5.769 -8.924 -0.064 1.00 2.43 36 ASN A CA 13
ATOM 6630 C C . ASN A 1 36 ? 7.127 -8.280 0.310 1.00 2.12 36 ASN A C 13
ATOM 6631 O O . ASN A 1 36 ? 7.772 -7.679 -0.563 1.00 22.44 36 ASN A O 13
ATOM 6642 N N . PRO A 1 37 ? 7.556 -8.348 1.611 1.00 22.33 37 PRO A N 13
ATOM 6643 C CA . PRO A 1 37 ? 8.906 -7.887 2.039 1.00 44.25 37 PRO A CA 13
ATOM 6644 C C . PRO A 1 37 ? 10.049 -8.657 1.301 1.00 15.13 37 PRO A C 13
ATOM 6645 O O . PRO A 1 37 ? 10.752 -8.047 0.469 1.00 13.21 37 PRO A O 13
ATOM 6657 N N . ASP A 1 1 ? -6.952 -3.015 -9.398 1.00 33.01 1 ASP A N 14
ATOM 6658 C CA . ASP A 1 1 ? -7.579 -1.664 -9.417 1.00 5.43 1 ASP A CA 14
ATOM 6659 C C . ASP A 1 1 ? -8.956 -1.710 -8.737 1.00 30.42 1 ASP A C 14
ATOM 6660 O O . ASP A 1 1 ? -9.525 -2.793 -8.532 1.00 55.44 1 ASP A O 14
ATOM 6671 N N . GLY A 1 2 ? -9.477 -0.526 -8.357 1.00 24.30 2 GLY A N 14
ATOM 6672 C CA . GLY A 1 2 ? -10.758 -0.408 -7.636 1.00 15.00 2 GLY A CA 14
ATOM 6673 C C . GLY A 1 2 ? -10.587 -0.514 -6.117 1.00 23.05 2 GLY A C 14
ATOM 6674 O O . GLY A 1 2 ? -11.328 0.107 -5.350 1.00 64.23 2 GLY A O 14
ATOM 6678 N N . GLU A 1 3 ? -9.579 -1.293 -5.697 1.00 42.20 3 GLU A N 14
ATOM 6679 C CA . GLU A 1 3 ? -9.196 -1.501 -4.291 1.00 1.34 3 GLU A CA 14
ATOM 6680 C C . GLU A 1 3 ? -7.797 -0.898 -4.054 1.00 64.20 3 GLU A C 14
ATOM 6681 O O . GLU A 1 3 ? -7.172 -0.399 -4.996 1.00 31.24 3 GLU A O 14
ATOM 6693 N N . CYS A 1 4 ? -7.302 -0.934 -2.809 1.00 52.24 4 CYS A N 14
ATOM 6694 C CA . CYS A 1 4 ? -5.954 -0.424 -2.488 1.00 34.42 4 CYS A CA 14
ATOM 6695 C C . CYS A 1 4 ? -5.358 -1.185 -1.300 1.00 74.23 4 CYS A C 14
ATOM 6696 O O . CYS A 1 4 ? -6.081 -1.585 -0.374 1.00 25.33 4 CYS A O 14
ATOM 6703 N N . GLY A 1 5 ? -4.031 -1.392 -1.348 1.00 32.33 5 GLY A N 14
ATOM 6704 C CA . GLY A 1 5 ? -3.273 -1.875 -0.196 1.00 72.44 5 GLY A CA 14
ATOM 6705 C C . GLY A 1 5 ? -3.063 -3.382 -0.141 1.00 65.32 5 GLY A C 14
ATOM 6706 O O . GLY A 1 5 ? -2.745 -3.920 0.927 1.00 2.52 5 GLY A O 14
ATOM 6710 N N . ASP A 1 6 ? -3.198 -4.066 -1.281 1.00 70.45 6 ASP A N 14
ATOM 6711 C CA . ASP A 1 6 ? -3.034 -5.538 -1.375 1.00 62.22 6 ASP A CA 14
ATOM 6712 C C . ASP A 1 6 ? -1.765 -5.889 -2.160 1.00 13.03 6 ASP A C 14
ATOM 6713 O O . ASP A 1 6 ? -1.037 -4.999 -2.615 1.00 75.34 6 ASP A O 14
ATOM 6722 N N . LYS A 1 7 ? -1.517 -7.197 -2.309 1.00 22.13 7 LYS A N 14
ATOM 6723 C CA . LYS A 1 7 ? -0.382 -7.732 -3.081 1.00 2.23 7 LYS A CA 14
ATOM 6724 C C . LYS A 1 7 ? -0.474 -7.300 -4.571 1.00 52.14 7 LYS A C 14
ATOM 6725 O O . LYS A 1 7 ? -1.475 -7.570 -5.236 1.00 22.21 7 LYS A O 14
ATOM 6744 N N . ASP A 1 8 ? 0.597 -6.609 -5.048 1.00 34.44 8 ASP A N 14
ATOM 6745 C CA . ASP A 1 8 ? 0.700 -6.032 -6.414 1.00 22.12 8 ASP A CA 14
ATOM 6746 C C . ASP A 1 8 ? -0.419 -4.996 -6.668 1.00 15.41 8 ASP A C 14
ATOM 6747 O O . ASP A 1 8 ? -0.801 -4.748 -7.815 1.00 61.01 8 ASP A O 14
ATOM 6756 N N . GLU A 1 9 ? -0.906 -4.367 -5.594 1.00 73.54 9 GLU A N 14
ATOM 6757 C CA . GLU A 1 9 ? -2.022 -3.403 -5.654 1.00 3.42 9 GLU A CA 14
ATOM 6758 C C . GLU A 1 9 ? -1.568 -2.065 -5.038 1.00 12.32 9 GLU A C 14
ATOM 6759 O O . GLU A 1 9 ? -1.074 -2.069 -3.898 1.00 2.30 9 GLU A O 14
ATOM 6771 N N . PRO A 1 10 ? -1.698 -0.910 -5.792 1.00 45.23 10 PRO A N 14
ATOM 6772 C CA . PRO A 1 10 ? -1.333 0.452 -5.312 1.00 13.33 10 PRO A CA 14
ATOM 6773 C C . PRO A 1 10 ? -1.887 0.760 -3.910 1.00 35.32 10 PRO A C 14
ATOM 6774 O O . PRO A 1 10 ? -3.095 0.625 -3.670 1.00 44.24 10 PRO A O 14
ATOM 6785 N N . CYS A 1 11 ? -0.989 1.148 -2.994 1.00 24.45 11 CYS A N 14
ATOM 6786 C CA . CYS A 1 11 ? -1.357 1.497 -1.622 1.00 1.34 11 CYS A CA 14
ATOM 6787 C C . CYS A 1 11 ? -1.963 2.909 -1.612 1.00 44.33 11 CYS A C 14
ATOM 6788 O O . CYS A 1 11 ? -1.415 3.826 -2.241 1.00 44.53 11 CYS A O 14
ATOM 6795 N N . CYS A 1 12 ? -3.111 3.062 -0.941 1.00 24.30 12 CYS A N 14
ATOM 6796 C CA . CYS A 1 12 ? -3.784 4.364 -0.747 1.00 72.34 12 CYS A CA 14
ATOM 6797 C C . CYS A 1 12 ? -3.114 5.109 0.430 1.00 40.44 12 CYS A C 14
ATOM 6798 O O . CYS A 1 12 ? -2.482 4.482 1.266 1.00 52.02 12 CYS A O 14
ATOM 6805 N N . GLY A 1 13 ? -3.163 6.449 0.436 1.00 75.22 13 GLY A N 14
ATOM 6806 C CA . GLY A 1 13 ? -2.486 7.252 1.468 1.00 52.12 13 GLY A CA 14
ATOM 6807 C C . GLY A 1 13 ? -3.450 7.790 2.530 1.00 43.33 13 GLY A C 14
ATOM 6808 O O . GLY A 1 13 ? -4.495 8.354 2.192 1.00 70.43 13 GLY A O 14
ATOM 6812 N N . ARG A 1 14 ? -3.084 7.610 3.816 1.00 23.22 14 ARG A N 14
ATOM 6813 C CA . ARG A 1 14 ? -3.826 8.129 4.992 1.00 65.55 14 ARG A CA 14
ATOM 6814 C C . ARG A 1 14 ? -3.784 9.679 5.036 1.00 70.43 14 ARG A C 14
ATOM 6815 O O . ARG A 1 14 ? -2.883 10.287 4.447 1.00 61.10 14 ARG A O 14
ATOM 6836 N N . PRO A 1 15 ? -4.769 10.339 5.744 1.00 52.00 15 PRO A N 14
ATOM 6837 C CA . PRO A 1 15 ? -4.740 11.810 5.980 1.00 22.01 15 PRO A CA 14
ATOM 6838 C C . PRO A 1 15 ? -3.457 12.272 6.711 1.00 64.41 15 PRO A C 14
ATOM 6839 O O . PRO A 1 15 ? -2.935 13.357 6.451 1.00 63.22 15 PRO A O 14
ATOM 6850 N N . ASP A 1 16 ? -2.977 11.416 7.628 1.00 51.22 16 ASP A N 14
ATOM 6851 C CA . ASP A 1 16 ? -1.737 11.643 8.402 1.00 14.24 16 ASP A CA 14
ATOM 6852 C C . ASP A 1 16 ? -0.484 11.370 7.538 1.00 60.23 16 ASP A C 14
ATOM 6853 O O . ASP A 1 16 ? 0.563 11.980 7.755 1.00 43.12 16 ASP A O 14
ATOM 6862 N N . GLY A 1 17 ? -0.600 10.444 6.563 1.00 15.43 17 GLY A N 14
ATOM 6863 C CA . GLY A 1 17 ? 0.472 10.191 5.586 1.00 21.12 17 GLY A CA 14
ATOM 6864 C C . GLY A 1 17 ? 1.025 8.771 5.581 1.00 61.34 17 GLY A C 14
ATOM 6865 O O . GLY A 1 17 ? 1.954 8.481 4.816 1.00 11.13 17 GLY A O 14
ATOM 6869 N N . ALA A 1 18 ? 0.480 7.876 6.427 1.00 4.12 18 ALA A N 14
ATOM 6870 C CA . ALA A 1 18 ? 0.886 6.449 6.434 1.00 13.35 18 ALA A CA 14
ATOM 6871 C C . ALA A 1 18 ? 0.345 5.730 5.180 1.00 71.35 18 ALA A C 14
ATOM 6872 O O . ALA A 1 18 ? -0.716 6.077 4.671 1.00 71.02 18 ALA A O 14
ATOM 6879 N N . LYS A 1 19 ? 1.097 4.750 4.666 1.00 45.42 19 LYS A N 14
ATOM 6880 C CA . LYS A 1 19 ? 0.698 3.981 3.465 1.00 5.01 19 LYS A CA 14
ATOM 6881 C C . LYS A 1 19 ? -0.192 2.804 3.882 1.00 32.33 19 LYS A C 14
ATOM 6882 O O . LYS A 1 19 ? 0.211 1.987 4.711 1.00 51.45 19 LYS A O 14
ATOM 6901 N N . VAL A 1 20 ? -1.403 2.758 3.319 1.00 1.40 20 VAL A N 14
ATOM 6902 C CA . VAL A 1 20 ? -2.414 1.744 3.649 1.00 52.42 20 VAL A CA 14
ATOM 6903 C C . VAL A 1 20 ? -2.094 0.435 2.921 1.00 63.14 20 VAL A C 14
ATOM 6904 O O . VAL A 1 20 ? -2.184 0.369 1.692 1.00 30.31 20 VAL A O 14
ATOM 6917 N N . CYS A 1 21 ? -1.671 -0.564 3.690 1.00 34.20 21 CYS A N 14
ATOM 6918 C CA . CYS A 1 21 ? -1.537 -1.943 3.227 1.00 23.00 21 CYS A CA 14
ATOM 6919 C C . CYS A 1 21 ? -2.082 -2.859 4.322 1.00 53.44 21 CYS A C 14
ATOM 6920 O O . CYS A 1 21 ? -1.838 -2.603 5.508 1.00 62.02 21 CYS A O 14
ATOM 6927 N N . ASN A 1 22 ? -2.808 -3.920 3.940 1.00 12.34 22 ASN A N 14
ATOM 6928 C CA . ASN A 1 22 ? -3.314 -4.905 4.904 1.00 44.42 22 ASN A CA 14
ATOM 6929 C C . ASN A 1 22 ? -2.156 -5.834 5.291 1.00 64.11 22 ASN A C 14
ATOM 6930 O O . ASN A 1 22 ? -1.257 -6.078 4.476 1.00 74.42 22 ASN A O 14
ATOM 6941 N N . ASP A 1 23 ? -2.159 -6.304 6.548 1.00 43.35 23 ASP A N 14
ATOM 6942 C CA . ASP A 1 23 ? -1.043 -7.076 7.119 1.00 12.15 23 ASP A CA 14
ATOM 6943 C C . ASP A 1 23 ? -0.889 -8.440 6.391 1.00 1.12 23 ASP A C 14
ATOM 6944 O O . ASP A 1 23 ? -1.893 -9.059 6.026 1.00 11.21 23 ASP A O 14
ATOM 6953 N N . PRO A 1 24 ? 0.368 -8.929 6.142 1.00 42.04 24 PRO A N 14
ATOM 6954 C CA . PRO A 1 24 ? 1.634 -8.246 6.488 1.00 30.40 24 PRO A CA 14
ATOM 6955 C C . PRO A 1 24 ? 2.282 -7.484 5.304 1.00 24.22 24 PRO A C 14
ATOM 6956 O O . PRO A 1 24 ? 3.467 -7.150 5.370 1.00 21.55 24 PRO A O 14
ATOM 6967 N N . TRP A 1 25 ? 1.499 -7.199 4.244 1.00 41.03 25 TRP A N 14
ATOM 6968 C CA . TRP A 1 25 ? 2.009 -6.543 3.015 1.00 5.23 25 TRP A CA 14
ATOM 6969 C C . TRP A 1 25 ? 2.481 -5.102 3.339 1.00 42.24 25 TRP A C 14
ATOM 6970 O O . TRP A 1 25 ? 1.865 -4.428 4.169 1.00 23.15 25 TRP A O 14
ATOM 6991 N N . VAL A 1 26 ? 3.592 -4.659 2.716 1.00 54.03 26 VAL A N 14
ATOM 6992 C CA . VAL A 1 26 ? 4.177 -3.311 2.908 1.00 64.32 26 VAL A CA 14
ATOM 6993 C C . VAL A 1 26 ? 4.295 -2.582 1.556 1.00 73.42 26 VAL A C 14
ATOM 6994 O O . VAL A 1 26 ? 4.701 -3.183 0.561 1.00 61.41 26 VAL A O 14
ATOM 7007 N N . CYS A 1 27 ? 3.923 -1.286 1.531 1.00 54.20 27 CYS A N 14
ATOM 7008 C CA . CYS A 1 27 ? 3.964 -0.465 0.312 1.00 5.20 27 CYS A CA 14
ATOM 7009 C C . CYS A 1 27 ? 5.380 0.046 0.054 1.00 5.23 27 CYS A C 14
ATOM 7010 O O . CYS A 1 27 ? 5.923 0.834 0.847 1.00 15.21 27 CYS A O 14
ATOM 7017 N N . ILE A 1 28 ? 5.979 -0.436 -1.043 1.00 31.31 28 ILE A N 14
ATOM 7018 C CA . ILE A 1 28 ? 7.249 0.088 -1.564 1.00 50.14 28 ILE A CA 14
ATOM 7019 C C . ILE A 1 28 ? 6.915 1.383 -2.316 1.00 42.31 28 ILE A C 14
ATOM 7020 O O . ILE A 1 28 ? 6.150 1.342 -3.272 1.00 24.10 28 ILE A O 14
ATOM 7036 N N . LEU A 1 29 ? 7.480 2.515 -1.856 1.00 74.44 29 LEU A N 14
ATOM 7037 C CA . LEU A 1 29 ? 7.133 3.875 -2.340 1.00 15.12 29 LEU A CA 14
ATOM 7038 C C . LEU A 1 29 ? 7.479 4.051 -3.836 1.00 3.11 29 LEU A C 14
ATOM 7039 O O . LEU A 1 29 ? 6.738 4.705 -4.571 1.00 72.41 29 LEU A O 14
ATOM 7055 N N . THR A 1 30 ? 8.594 3.433 -4.264 1.00 54.43 30 THR A N 14
ATOM 7056 C CA . THR A 1 30 ? 9.095 3.513 -5.649 1.00 64.13 30 THR A CA 14
ATOM 7057 C C . THR A 1 30 ? 8.068 2.928 -6.644 1.00 72.34 30 THR A C 14
ATOM 7058 O O . THR A 1 30 ? 7.791 3.525 -7.687 1.00 61.14 30 THR A O 14
ATOM 7069 N N . SER A 1 31 ? 7.483 1.780 -6.277 1.00 11.01 31 SER A N 14
ATOM 7070 C CA . SER A 1 31 ? 6.453 1.104 -7.090 1.00 24.41 31 SER A CA 14
ATOM 7071 C C . SER A 1 31 ? 5.029 1.545 -6.670 1.00 44.31 31 SER A C 14
ATOM 7072 O O . SER A 1 31 ? 4.052 1.212 -7.346 1.00 71.24 31 SER A O 14
ATOM 7080 N N . SER A 1 32 ? 4.945 2.258 -5.523 1.00 0.33 32 SER A N 14
ATOM 7081 C CA . SER A 1 32 ? 3.697 2.799 -4.919 1.00 43.43 32 SER A CA 14
ATOM 7082 C C . SER A 1 32 ? 2.607 1.711 -4.689 1.00 41.44 32 SER A C 14
ATOM 7083 O O . SER A 1 32 ? 1.413 2.017 -4.661 1.00 52.21 32 SER A O 14
ATOM 7091 N N . ARG A 1 33 ? 3.046 0.450 -4.467 1.00 21.45 33 ARG A N 14
ATOM 7092 C CA . ARG A 1 33 ? 2.139 -0.714 -4.316 1.00 71.03 33 ARG A CA 14
ATOM 7093 C C . ARG A 1 33 ? 2.655 -1.651 -3.214 1.00 50.25 33 ARG A C 14
ATOM 7094 O O . ARG A 1 33 ? 3.870 -1.703 -2.946 1.00 73.20 33 ARG A O 14
ATOM 7115 N N . CYS A 1 34 ? 1.724 -2.365 -2.558 1.00 31.43 34 CYS A N 14
ATOM 7116 C CA . CYS A 1 34 ? 2.044 -3.236 -1.422 1.00 72.11 34 CYS A CA 14
ATOM 7117 C C . CYS A 1 34 ? 2.546 -4.610 -1.910 1.00 4.22 34 CYS A C 14
ATOM 7118 O O . CYS A 1 34 ? 1.825 -5.338 -2.602 1.00 74.33 34 CYS A O 14
ATOM 7125 N N . GLU A 1 35 ? 3.807 -4.914 -1.585 1.00 11.31 35 GLU A N 14
ATOM 7126 C CA . GLU A 1 35 ? 4.438 -6.222 -1.828 1.00 30.15 35 GLU A CA 14
ATOM 7127 C C . GLU A 1 35 ? 4.529 -6.989 -0.500 1.00 5.13 35 GLU A C 14
ATOM 7128 O O . GLU A 1 35 ? 3.946 -6.555 0.496 1.00 30.40 35 GLU A O 14
ATOM 7140 N N . ASN A 1 36 ? 5.251 -8.121 -0.474 1.00 3.00 36 ASN A N 14
ATOM 7141 C CA . ASN A 1 36 ? 5.396 -8.950 0.749 1.00 61.42 36 ASN A CA 14
ATOM 7142 C C . ASN A 1 36 ? 6.287 -8.228 1.795 1.00 53.40 36 ASN A C 14
ATOM 7143 O O . ASN A 1 36 ? 7.068 -7.351 1.414 1.00 51.22 36 ASN A O 14
ATOM 7154 N N . PRO A 1 37 ? 6.163 -8.563 3.124 1.00 53.53 37 PRO A N 14
ATOM 7155 C CA . PRO A 1 37 ? 7.040 -7.989 4.181 1.00 4.11 37 PRO A CA 14
ATOM 7156 C C . PRO A 1 37 ? 8.543 -8.331 3.936 1.00 12.42 37 PRO A C 14
ATOM 7157 O O . PRO A 1 37 ? 8.923 -9.525 4.013 1.00 75.12 37 PRO A O 14
ATOM 7169 N N . ASP A 1 1 ? -6.127 -4.364 -9.958 1.00 75.25 1 ASP A N 15
ATOM 7170 C CA . ASP A 1 1 ? -7.576 -4.682 -9.956 1.00 31.23 1 ASP A CA 15
ATOM 7171 C C . ASP A 1 1 ? -8.409 -3.438 -9.588 1.00 34.12 1 ASP A C 15
ATOM 7172 O O . ASP A 1 1 ? -9.489 -3.218 -10.149 1.00 55.44 1 ASP A O 15
ATOM 7183 N N . GLY A 1 2 ? -7.884 -2.613 -8.661 1.00 25.42 2 GLY A N 15
ATOM 7184 C CA . GLY A 1 2 ? -8.581 -1.408 -8.186 1.00 10.14 2 GLY A CA 15
ATOM 7185 C C . GLY A 1 2 ? -8.800 -1.385 -6.677 1.00 10.40 2 GLY A C 15
ATOM 7186 O O . GLY A 1 2 ? -9.303 -0.389 -6.146 1.00 33.43 2 GLY A O 15
ATOM 7190 N N . GLU A 1 3 ? -8.421 -2.476 -5.987 1.00 42.51 3 GLU A N 15
ATOM 7191 C CA . GLU A 1 3 ? -8.481 -2.548 -4.511 1.00 61.24 3 GLU A CA 15
ATOM 7192 C C . GLU A 1 3 ? -7.169 -1.993 -3.921 1.00 24.23 3 GLU A C 15
ATOM 7193 O O . GLU A 1 3 ? -6.100 -2.213 -4.489 1.00 21.33 3 GLU A O 15
ATOM 7205 N N . CYS A 1 4 ? -7.250 -1.219 -2.825 1.00 75.32 4 CYS A N 15
ATOM 7206 C CA . CYS A 1 4 ? -6.071 -0.548 -2.259 1.00 22.51 4 CYS A CA 15
ATOM 7207 C C . CYS A 1 4 ? -5.489 -1.364 -1.102 1.00 21.43 4 CYS A C 15
ATOM 7208 O O . CYS A 1 4 ? -6.236 -1.894 -0.275 1.00 32.23 4 CYS A O 15
ATOM 7215 N N . GLY A 1 5 ? -4.152 -1.479 -1.070 1.00 0.31 5 GLY A N 15
ATOM 7216 C CA . GLY A 1 5 ? -3.447 -2.057 0.078 1.00 42.13 5 GLY A CA 15
ATOM 7217 C C . GLY A 1 5 ? -3.131 -3.546 -0.035 1.00 34.41 5 GLY A C 15
ATOM 7218 O O . GLY A 1 5 ? -2.565 -4.128 0.894 1.00 12.43 5 GLY A O 15
ATOM 7222 N N . ASP A 1 6 ? -3.497 -4.170 -1.161 1.00 63.55 6 ASP A N 15
ATOM 7223 C CA . ASP A 1 6 ? -3.240 -5.610 -1.415 1.00 41.31 6 ASP A CA 15
ATOM 7224 C C . ASP A 1 6 ? -1.954 -5.804 -2.235 1.00 64.32 6 ASP A C 15
ATOM 7225 O O . ASP A 1 6 ? -1.280 -4.822 -2.575 1.00 44.41 6 ASP A O 15
ATOM 7234 N N . LYS A 1 7 ? -1.622 -7.080 -2.536 1.00 2.51 7 LYS A N 15
ATOM 7235 C CA . LYS A 1 7 ? -0.360 -7.473 -3.192 1.00 24.12 7 LYS A CA 15
ATOM 7236 C C . LYS A 1 7 ? -0.297 -6.900 -4.629 1.00 1.34 7 LYS A C 15
ATOM 7237 O O . LYS A 1 7 ? -1.179 -7.166 -5.446 1.00 54.10 7 LYS A O 15
ATOM 7256 N N . ASP A 1 8 ? 0.755 -6.091 -4.898 1.00 24.44 8 ASP A N 15
ATOM 7257 C CA . ASP A 1 8 ? 0.964 -5.344 -6.163 1.00 43.42 8 ASP A CA 15
ATOM 7258 C C . ASP A 1 8 ? -0.183 -4.347 -6.465 1.00 11.34 8 ASP A C 15
ATOM 7259 O O . ASP A 1 8 ? -0.291 -3.854 -7.591 1.00 31.33 8 ASP A O 15
ATOM 7268 N N . GLU A 1 9 ? -0.973 -4.011 -5.435 1.00 5.42 9 GLU A N 15
ATOM 7269 C CA . GLU A 1 9 ? -2.128 -3.099 -5.547 1.00 22.23 9 GLU A CA 15
ATOM 7270 C C . GLU A 1 9 ? -1.795 -1.757 -4.877 1.00 51.35 9 GLU A C 15
ATOM 7271 O O . GLU A 1 9 ? -1.189 -1.761 -3.793 1.00 22.22 9 GLU A O 15
ATOM 7283 N N . PRO A 1 10 ? -2.201 -0.598 -5.501 1.00 33.23 10 PRO A N 15
ATOM 7284 C CA . PRO A 1 10 ? -1.847 0.757 -5.007 1.00 51.24 10 PRO A CA 15
ATOM 7285 C C . PRO A 1 10 ? -2.292 0.982 -3.546 1.00 70.33 10 PRO A C 15
ATOM 7286 O O . PRO A 1 10 ? -3.470 0.842 -3.227 1.00 51.22 10 PRO A O 15
ATOM 7297 N N . CYS A 1 11 ? -1.333 1.317 -2.672 1.00 1.34 11 CYS A N 15
ATOM 7298 C CA . CYS A 1 11 ? -1.601 1.510 -1.238 1.00 32.22 11 CYS A CA 15
ATOM 7299 C C . CYS A 1 11 ? -2.332 2.848 -1.020 1.00 61.24 11 CYS A C 15
ATOM 7300 O O . CYS A 1 11 ? -1.884 3.887 -1.514 1.00 11.40 11 CYS A O 15
ATOM 7307 N N . CYS A 1 12 ? -3.466 2.810 -0.288 1.00 0.41 12 CYS A N 15
ATOM 7308 C CA . CYS A 1 12 ? -4.289 4.004 -0.034 1.00 34.44 12 CYS A CA 15
ATOM 7309 C C . CYS A 1 12 ? -3.643 4.837 1.088 1.00 70.40 12 CYS A C 15
ATOM 7310 O O . CYS A 1 12 ? -3.424 4.345 2.196 1.00 2.15 12 CYS A O 15
ATOM 7317 N N . GLY A 1 13 ? -3.293 6.089 0.759 1.00 41.04 13 GLY A N 15
ATOM 7318 C CA . GLY A 1 13 ? -2.502 6.940 1.635 1.00 73.14 13 GLY A CA 15
ATOM 7319 C C . GLY A 1 13 ? -3.340 7.818 2.546 1.00 75.15 13 GLY A C 15
ATOM 7320 O O . GLY A 1 13 ? -4.224 8.539 2.076 1.00 71.31 13 GLY A O 15
ATOM 7324 N N . ARG A 1 14 ? -3.067 7.727 3.854 1.00 32.42 14 ARG A N 15
ATOM 7325 C CA . ARG A 1 14 ? -3.553 8.672 4.864 1.00 22.02 14 ARG A CA 15
ATOM 7326 C C . ARG A 1 14 ? -3.043 10.104 4.568 1.00 14.14 14 ARG A C 15
ATOM 7327 O O . ARG A 1 14 ? -1.915 10.255 4.101 1.00 3.11 14 ARG A O 15
ATOM 7348 N N . PRO A 1 15 ? -3.856 11.175 4.840 1.00 4.10 15 PRO A N 15
ATOM 7349 C CA . PRO A 1 15 ? -3.397 12.587 4.695 1.00 14.02 15 PRO A CA 15
ATOM 7350 C C . PRO A 1 15 ? -2.232 12.947 5.655 1.00 10.02 15 PRO A C 15
ATOM 7351 O O . PRO A 1 15 ? -1.536 13.944 5.444 1.00 22.11 15 PRO A O 15
ATOM 7362 N N . ASP A 1 16 ? -2.038 12.118 6.708 1.00 21.21 16 ASP A N 15
ATOM 7363 C CA . ASP A 1 16 ? -0.905 12.243 7.662 1.00 53.14 16 ASP A CA 15
ATOM 7364 C C . ASP A 1 16 ? 0.372 11.534 7.143 1.00 33.11 16 ASP A C 15
ATOM 7365 O O . ASP A 1 16 ? 1.444 11.659 7.748 1.00 62.32 16 ASP A O 15
ATOM 7374 N N . GLY A 1 17 ? 0.240 10.785 6.030 1.00 23.22 17 GLY A N 15
ATOM 7375 C CA . GLY A 1 17 ? 1.385 10.180 5.335 1.00 41.42 17 GLY A CA 15
ATOM 7376 C C . GLY A 1 17 ? 1.494 8.667 5.491 1.00 74.23 17 GLY A C 15
ATOM 7377 O O . GLY A 1 17 ? 2.332 8.041 4.823 1.00 0.31 17 GLY A O 15
ATOM 7381 N N . ALA A 1 18 ? 0.647 8.067 6.348 1.00 51.13 18 ALA A N 15
ATOM 7382 C CA . ALA A 1 18 ? 0.701 6.617 6.625 1.00 40.11 18 ALA A CA 15
ATOM 7383 C C . ALA A 1 18 ? 0.172 5.822 5.416 1.00 44.13 18 ALA A C 15
ATOM 7384 O O . ALA A 1 18 ? -0.791 6.236 4.769 1.00 70.02 18 ALA A O 15
ATOM 7391 N N . LYS A 1 19 ? 0.834 4.704 5.097 1.00 1.10 19 LYS A N 15
ATOM 7392 C CA . LYS A 1 19 ? 0.450 3.827 3.978 1.00 34.53 19 LYS A CA 15
ATOM 7393 C C . LYS A 1 19 ? -0.416 2.669 4.484 1.00 50.33 19 LYS A C 15
ATOM 7394 O O . LYS A 1 19 ? 0.048 1.848 5.286 1.00 21.12 19 LYS A O 15
ATOM 7413 N N . VAL A 1 20 ? -1.679 2.628 4.021 1.00 42.21 20 VAL A N 15
ATOM 7414 C CA . VAL A 1 20 ? -2.648 1.607 4.423 1.00 71.33 20 VAL A CA 15
ATOM 7415 C C . VAL A 1 20 ? -2.498 0.380 3.507 1.00 42.14 20 VAL A C 15
ATOM 7416 O O . VAL A 1 20 ? -2.805 0.437 2.308 1.00 4.43 20 VAL A O 15
ATOM 7429 N N . CYS A 1 21 ? -1.955 -0.688 4.089 1.00 42.44 21 CYS A N 15
ATOM 7430 C CA . CYS A 1 21 ? -1.846 -2.008 3.469 1.00 23.53 21 CYS A CA 15
ATOM 7431 C C . CYS A 1 21 ? -2.417 -3.045 4.441 1.00 73.41 21 CYS A C 15
ATOM 7432 O O . CYS A 1 21 ? -2.350 -2.847 5.668 1.00 21.14 21 CYS A O 15
ATOM 7439 N N . ASN A 1 22 ? -2.997 -4.128 3.906 1.00 71.41 22 ASN A N 15
ATOM 7440 C CA . ASN A 1 22 ? -3.427 -5.266 4.737 1.00 43.22 22 ASN A CA 15
ATOM 7441 C C . ASN A 1 22 ? -2.216 -6.186 4.977 1.00 24.22 22 ASN A C 15
ATOM 7442 O O . ASN A 1 22 ? -1.298 -6.240 4.145 1.00 61.34 22 ASN A O 15
ATOM 7453 N N . ASP A 1 23 ? -2.207 -6.882 6.118 1.00 61.33 23 ASP A N 15
ATOM 7454 C CA . ASP A 1 23 ? -1.099 -7.774 6.504 1.00 42.11 23 ASP A CA 15
ATOM 7455 C C . ASP A 1 23 ? -1.038 -9.018 5.572 1.00 14.14 23 ASP A C 15
ATOM 7456 O O . ASP A 1 23 ? -2.087 -9.514 5.146 1.00 73.33 23 ASP A O 15
ATOM 7465 N N . PRO A 1 24 ? 0.188 -9.536 5.206 1.00 61.34 24 PRO A N 15
ATOM 7466 C CA . PRO A 1 24 ? 1.503 -8.998 5.642 1.00 1.23 24 PRO A CA 15
ATOM 7467 C C . PRO A 1 24 ? 2.127 -7.980 4.653 1.00 32.25 24 PRO A C 15
ATOM 7468 O O . PRO A 1 24 ? 3.307 -7.647 4.783 1.00 31.31 24 PRO A O 15
ATOM 7479 N N . TRP A 1 25 ? 1.325 -7.469 3.698 1.00 64.44 25 TRP A N 15
ATOM 7480 C CA . TRP A 1 25 ? 1.817 -6.609 2.598 1.00 44.24 25 TRP A CA 15
ATOM 7481 C C . TRP A 1 25 ? 2.209 -5.215 3.131 1.00 54.03 25 TRP A C 15
ATOM 7482 O O . TRP A 1 25 ? 1.482 -4.635 3.928 1.00 51.11 25 TRP A O 15
ATOM 7503 N N . VAL A 1 26 ? 3.382 -4.721 2.706 1.00 62.11 26 VAL A N 15
ATOM 7504 C CA . VAL A 1 26 ? 3.899 -3.376 3.042 1.00 53.42 26 VAL A CA 15
ATOM 7505 C C . VAL A 1 26 ? 4.058 -2.557 1.742 1.00 22.12 26 VAL A C 15
ATOM 7506 O O . VAL A 1 26 ? 4.476 -3.107 0.720 1.00 31.55 26 VAL A O 15
ATOM 7519 N N . CYS A 1 27 ? 3.706 -1.254 1.764 1.00 53.34 27 CYS A N 15
ATOM 7520 C CA . CYS A 1 27 ? 3.757 -0.410 0.553 1.00 61.51 27 CYS A CA 15
ATOM 7521 C C . CYS A 1 27 ? 5.186 0.062 0.265 1.00 23.25 27 CYS A C 15
ATOM 7522 O O . CYS A 1 27 ? 5.823 0.707 1.107 1.00 63.01 27 CYS A O 15
ATOM 7529 N N . ILE A 1 28 ? 5.693 -0.310 -0.915 1.00 51.13 28 ILE A N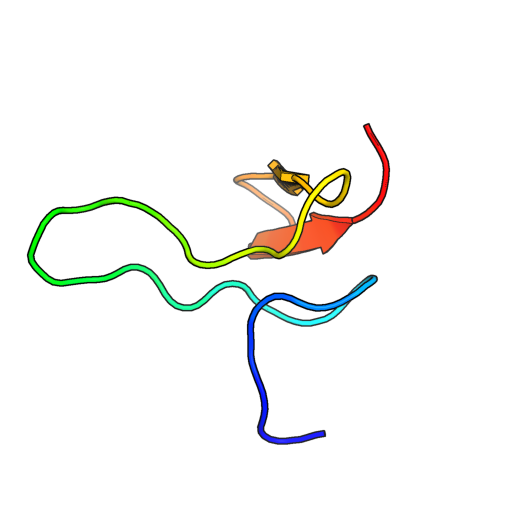 15
ATOM 7530 C CA . ILE A 1 28 ? 6.929 0.243 -1.471 1.00 35.21 28 ILE A CA 15
ATOM 7531 C C . ILE A 1 28 ? 6.550 1.566 -2.158 1.00 11.51 28 ILE A C 15
ATOM 7532 O O . ILE A 1 28 ? 5.697 1.572 -3.052 1.00 21.34 28 ILE A O 15
ATOM 7548 N N . LEU A 1 29 ? 7.147 2.686 -1.707 1.00 54.15 29 LEU A N 15
ATOM 7549 C CA . LEU A 1 29 ? 6.790 4.043 -2.182 1.00 11.15 29 LEU A CA 15
ATOM 7550 C C . LEU A 1 29 ? 7.135 4.231 -3.672 1.00 54.15 29 LEU A C 15
ATOM 7551 O O . LEU A 1 29 ? 6.361 4.840 -4.423 1.00 13.21 29 LEU A O 15
ATOM 7567 N N . THR A 1 30 ? 8.287 3.678 -4.084 1.00 60.11 30 THR A N 15
ATOM 7568 C CA . THR A 1 30 ? 8.783 3.752 -5.473 1.00 4.14 30 THR A CA 15
ATOM 7569 C C . THR A 1 30 ? 7.800 3.069 -6.465 1.00 42.34 30 THR A C 15
ATOM 7570 O O . THR A 1 30 ? 7.664 3.499 -7.615 1.00 21.35 30 THR A O 15
ATOM 7581 N N . SER A 1 31 ? 7.114 2.018 -5.997 1.00 13.33 31 SER A N 15
ATOM 7582 C CA . SER A 1 31 ? 6.101 1.293 -6.797 1.00 24.22 31 SER A CA 15
ATOM 7583 C C . SER A 1 31 ? 4.675 1.810 -6.498 1.00 64.04 31 SER A C 15
ATOM 7584 O O . SER A 1 31 ? 3.736 1.533 -7.263 1.00 4.21 31 SER A O 15
ATOM 7592 N N . SER A 1 32 ? 4.545 2.540 -5.362 1.00 65.44 32 SER A N 15
ATOM 7593 C CA . SER A 1 32 ? 3.283 3.066 -4.801 1.00 14.03 32 SER A CA 15
ATOM 7594 C C . SER A 1 32 ? 2.228 1.950 -4.596 1.00 31.11 32 SER A C 15
ATOM 7595 O O . SER A 1 32 ? 1.025 2.189 -4.732 1.00 52.13 32 SER A O 15
ATOM 7603 N N . ARG A 1 33 ? 2.700 0.739 -4.219 1.00 1.24 33 ARG A N 15
ATOM 7604 C CA . ARG A 1 33 ? 1.834 -0.452 -4.055 1.00 0.20 33 ARG A CA 15
ATOM 7605 C C . ARG A 1 33 ? 2.352 -1.362 -2.929 1.00 53.43 33 ARG A C 15
ATOM 7606 O O . ARG A 1 33 ? 3.558 -1.402 -2.652 1.00 54.14 33 ARG A O 15
ATOM 7627 N N . CYS A 1 34 ? 1.422 -2.083 -2.276 1.00 23.41 34 CYS A N 15
ATOM 7628 C CA . CYS A 1 34 ? 1.747 -2.997 -1.175 1.00 50.03 34 CYS A CA 15
ATOM 7629 C C . CYS A 1 34 ? 2.211 -4.352 -1.720 1.00 54.51 34 CYS A C 15
ATOM 7630 O O . CYS A 1 34 ? 1.452 -5.045 -2.382 1.00 11.25 34 CYS A O 15
ATOM 7637 N N . GLU A 1 35 ? 3.475 -4.700 -1.467 1.00 14.33 35 GLU A N 15
ATOM 7638 C CA . GLU A 1 35 ? 4.066 -5.993 -1.864 1.00 2.14 35 GLU A CA 15
ATOM 7639 C C . GLU A 1 35 ? 4.595 -6.714 -0.616 1.00 11.44 35 GLU A C 15
ATOM 7640 O O . GLU A 1 35 ? 4.500 -6.182 0.493 1.00 61.10 35 GLU A O 15
ATOM 7652 N N . ASN A 1 36 ? 5.142 -7.920 -0.806 1.00 3.13 36 ASN A N 15
ATOM 7653 C CA . ASN A 1 36 ? 5.732 -8.720 0.286 1.00 34.12 36 ASN A CA 15
ATOM 7654 C C . ASN A 1 36 ? 6.977 -8.018 0.900 1.00 62.22 36 ASN A C 15
ATOM 7655 O O . ASN A 1 36 ? 7.776 -7.425 0.160 1.00 61.30 36 ASN A O 15
ATOM 7666 N N . PRO A 1 37 ? 7.136 -8.043 2.267 1.00 31.14 37 PRO A N 15
ATOM 7667 C CA . PRO A 1 37 ? 8.320 -7.472 2.960 1.00 32.53 37 PRO A CA 15
ATOM 7668 C C . PRO A 1 37 ? 9.643 -8.129 2.487 1.00 24.42 37 PRO A C 15
ATOM 7669 O O . PRO A 1 37 ? 9.829 -9.340 2.728 1.00 63.40 37 PRO A O 15
ATOM 7681 N N . ASP A 1 1 ? -10.921 -5.649 -7.980 1.00 51.03 1 ASP A N 16
ATOM 7682 C CA . ASP A 1 1 ? -10.435 -4.398 -8.615 1.00 44.03 1 ASP A CA 16
ATOM 7683 C C . ASP A 1 1 ? -11.054 -3.171 -7.944 1.00 11.24 1 ASP A C 16
ATOM 7684 O O . ASP A 1 1 ? -12.006 -3.296 -7.162 1.00 24.23 1 ASP A O 16
ATOM 7695 N N . GLY A 1 2 ? -10.495 -1.980 -8.256 1.00 22.32 2 GLY A N 16
ATOM 7696 C CA . GLY A 1 2 ? -10.900 -0.722 -7.617 1.00 32.44 2 GLY A CA 16
ATOM 7697 C C . GLY A 1 2 ? -10.569 -0.717 -6.129 1.00 74.14 2 GLY A C 16
ATOM 7698 O O . GLY A 1 2 ? -11.267 -0.094 -5.325 1.00 75.21 2 GLY A O 16
ATOM 7702 N N . GLU A 1 3 ? -9.493 -1.427 -5.773 1.00 44.11 3 GLU A N 16
ATOM 7703 C CA . GLU A 1 3 ? -9.087 -1.672 -4.377 1.00 1.51 3 GLU A CA 16
ATOM 7704 C C . GLU A 1 3 ? -7.691 -1.089 -4.122 1.00 43.35 3 GLU A C 16
ATOM 7705 O O . GLU A 1 3 ? -7.038 -0.586 -5.049 1.00 25.43 3 GLU A O 16
ATOM 7717 N N . CYS A 1 4 ? -7.230 -1.160 -2.865 1.00 62.44 4 CYS A N 16
ATOM 7718 C CA . CYS A 1 4 ? -5.923 -0.611 -2.467 1.00 3.51 4 CYS A CA 16
ATOM 7719 C C . CYS A 1 4 ? -5.378 -1.335 -1.238 1.00 21.52 4 CYS A C 16
ATOM 7720 O O . CYS A 1 4 ? -6.150 -1.814 -0.391 1.00 3.52 4 CYS A O 16
ATOM 7727 N N . GLY A 1 5 ? -4.040 -1.402 -1.140 1.00 21.42 5 GLY A N 16
ATOM 7728 C CA . GLY A 1 5 ? -3.375 -1.933 0.049 1.00 71.02 5 GLY A CA 16
ATOM 7729 C C . GLY A 1 5 ? -3.122 -3.435 0.014 1.00 34.53 5 GLY A C 16
ATOM 7730 O O . GLY A 1 5 ? -2.626 -4.009 0.991 1.00 31.24 5 GLY A O 16
ATOM 7734 N N . ASP A 1 6 ? -3.463 -4.072 -1.109 1.00 1.42 6 ASP A N 16
ATOM 7735 C CA . ASP A 1 6 ? -3.299 -5.525 -1.297 1.00 3.43 6 ASP A CA 16
ATOM 7736 C C . ASP A 1 6 ? -1.978 -5.824 -2.024 1.00 11.24 6 ASP A C 16
ATOM 7737 O O . ASP A 1 6 ? -1.240 -4.902 -2.388 1.00 71.32 6 ASP A O 16
ATOM 7746 N N . LYS A 1 7 ? -1.699 -7.117 -2.234 1.00 50.24 7 LYS A N 16
ATOM 7747 C CA . LYS A 1 7 ? -0.462 -7.588 -2.887 1.00 40.41 7 LYS A CA 16
ATOM 7748 C C . LYS A 1 7 ? -0.465 -7.163 -4.382 1.00 60.55 7 LYS A C 16
ATOM 7749 O O . LYS A 1 7 ? -1.407 -7.490 -5.122 1.00 63.34 7 LYS A O 16
ATOM 7768 N N . ASP A 1 8 ? 0.600 -6.427 -4.784 1.00 44.24 8 ASP A N 16
ATOM 7769 C CA . ASP A 1 8 ? 0.742 -5.766 -6.108 1.00 24.34 8 ASP A CA 16
ATOM 7770 C C . ASP A 1 8 ? -0.398 -4.759 -6.367 1.00 3.02 8 ASP A C 16
ATOM 7771 O O . ASP A 1 8 ? -0.848 -4.588 -7.506 1.00 64.21 8 ASP A O 16
ATOM 7780 N N . GLU A 1 9 ? -0.847 -4.076 -5.304 1.00 33.24 9 GLU A N 16
ATOM 7781 C CA . GLU A 1 9 ? -1.959 -3.111 -5.393 1.00 42.42 9 GLU A CA 16
ATOM 7782 C C . GLU A 1 9 ? -1.548 -1.787 -4.724 1.00 4.12 9 GLU A C 16
ATOM 7783 O O . GLU A 1 9 ? -1.104 -1.831 -3.568 1.00 71.20 9 GLU A O 16
ATOM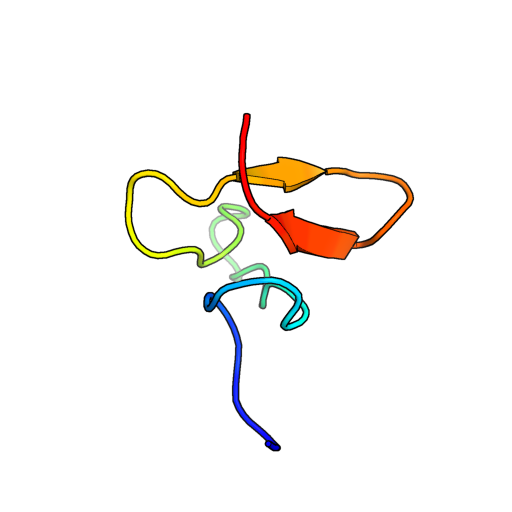 7795 N N . PRO A 1 10 ? -1.653 -0.607 -5.456 1.00 54.43 10 PRO A N 16
ATOM 7796 C CA . PRO A 1 10 ? -1.332 0.753 -4.934 1.00 61.42 10 PRO A CA 16
ATOM 7797 C C . PRO A 1 10 ? -1.747 0.974 -3.463 1.00 41.04 10 PRO A C 16
ATOM 7798 O O . PRO A 1 10 ? -2.927 0.811 -3.118 1.00 64.25 10 PRO A O 16
ATOM 7809 N N . CYS A 1 11 ? -0.766 1.314 -2.604 1.00 44.20 11 CYS A N 16
ATOM 7810 C CA . CYS A 1 11 ? -1.022 1.558 -1.181 1.00 64.24 11 CYS A CA 16
ATOM 7811 C C . CYS A 1 11 ? -1.676 2.942 -1.032 1.00 44.44 11 CYS A C 16
ATOM 7812 O O . CYS A 1 11 ? -1.047 3.970 -1.324 1.00 12.10 11 CYS A O 16
ATOM 7819 N N . CYS A 1 12 ? -2.934 2.958 -0.568 1.00 64.12 12 CYS A N 16
ATOM 7820 C CA . CYS A 1 12 ? -3.753 4.178 -0.504 1.00 73.15 12 CYS A CA 16
ATOM 7821 C C . CYS A 1 12 ? -3.385 5.005 0.736 1.00 22.35 12 CYS A C 16
ATOM 7822 O O . CYS A 1 12 ? -3.672 4.616 1.862 1.00 32.30 12 CYS A O 16
ATOM 7829 N N . GLY A 1 13 ? -2.723 6.144 0.506 1.00 32.35 13 GLY A N 16
ATOM 7830 C CA . GLY A 1 13 ? -2.201 6.972 1.572 1.00 33.20 13 GLY A CA 16
ATOM 7831 C C . GLY A 1 13 ? -3.265 7.849 2.219 1.00 54.23 13 GLY A C 16
ATOM 7832 O O . GLY A 1 13 ? -3.913 8.644 1.530 1.00 13.32 13 GLY A O 16
ATOM 7836 N N . ARG A 1 14 ? -3.443 7.681 3.543 1.00 34.31 14 ARG A N 16
ATOM 7837 C CA . ARG A 1 14 ? -4.300 8.544 4.382 1.00 11.13 14 ARG A CA 16
ATOM 7838 C C . ARG A 1 14 ? -3.786 10.012 4.373 1.00 11.04 14 ARG A C 16
ATOM 7839 O O . ARG A 1 14 ? -2.590 10.232 4.141 1.00 72.55 14 ARG A O 16
ATOM 7860 N N . PRO A 1 15 ? -4.681 11.026 4.636 1.00 23.31 15 PRO A N 16
ATOM 7861 C CA . PRO A 1 15 ? -4.308 12.474 4.662 1.00 3.31 15 PRO A CA 16
ATOM 7862 C C . PRO A 1 15 ? -3.110 12.846 5.582 1.00 5.41 15 PRO A C 16
ATOM 7863 O O . PRO A 1 15 ? -2.460 13.871 5.363 1.00 35.13 15 PRO A O 16
ATOM 7874 N N . ASP A 1 16 ? -2.827 12.011 6.603 1.00 71.33 16 ASP A N 16
ATOM 7875 C CA . ASP A 1 16 ? -1.716 12.260 7.563 1.00 11.21 16 ASP A CA 16
ATOM 7876 C C . ASP A 1 16 ? -0.363 11.780 6.996 1.00 71.34 16 ASP A C 16
ATOM 7877 O O . ASP A 1 16 ? 0.697 12.275 7.395 1.00 43.04 16 ASP A O 16
ATOM 7886 N N . GLY A 1 17 ? -0.414 10.810 6.070 1.00 52.15 17 GLY A N 16
ATOM 7887 C CA . GLY A 1 17 ? 0.791 10.243 5.444 1.00 71.02 17 GLY A CA 16
ATOM 7888 C C . GLY A 1 17 ? 0.940 8.742 5.647 1.00 13.34 17 GLY A C 16
ATOM 7889 O O . GLY A 1 17 ? 1.947 8.160 5.222 1.00 63.24 17 GLY A O 16
ATOM 7893 N N . ALA A 1 18 ? -0.060 8.110 6.287 1.00 72.14 18 ALA A N 16
ATOM 7894 C CA . ALA A 1 18 ? -0.035 6.666 6.587 1.00 63.41 18 ALA A CA 16
ATOM 7895 C C . ALA A 1 18 ? -0.315 5.820 5.322 1.00 42.55 18 ALA A C 16
ATOM 7896 O O . ALA A 1 18 ? -1.350 5.998 4.674 1.00 74.54 18 ALA A O 16
ATOM 7903 N N . LYS A 1 19 ? 0.614 4.914 4.984 1.00 2.11 19 LYS A N 16
ATOM 7904 C CA . LYS A 1 19 ? 0.465 3.972 3.862 1.00 11.23 19 LYS A CA 16
ATOM 7905 C C . LYS A 1 19 ? -0.410 2.786 4.294 1.00 63.33 19 LYS A C 16
ATOM 7906 O O . LYS A 1 19 ? 0.001 1.971 5.136 1.00 52.12 19 LYS A O 16
ATOM 7925 N N . VAL A 1 20 ? -1.625 2.719 3.739 1.00 1.23 20 VAL A N 16
ATOM 7926 C CA . VAL A 1 20 ? -2.572 1.640 4.018 1.00 11.11 20 VAL A CA 16
ATOM 7927 C C . VAL A 1 20 ? -2.204 0.386 3.201 1.00 23.23 20 VAL A C 16
ATOM 7928 O O . VAL A 1 20 ? -2.272 0.388 1.965 1.00 41.41 20 VAL A O 16
ATOM 7941 N N . CYS A 1 21 ? -1.753 -0.640 3.930 1.00 30.14 21 CYS A N 16
ATOM 7942 C CA . CYS A 1 21 ? -1.507 -1.987 3.408 1.00 43.13 21 CYS A CA 16
ATOM 7943 C C . CYS A 1 21 ? -1.967 -3.000 4.462 1.00 54.32 21 CYS A C 16
ATOM 7944 O O . CYS A 1 21 ? -1.695 -2.809 5.659 1.00 24.10 21 CYS A O 16
ATOM 7951 N N . ASN A 1 22 ? -2.681 -4.048 4.033 1.00 32.43 22 ASN A N 16
ATOM 7952 C CA . ASN A 1 22 ? -3.057 -5.146 4.928 1.00 41.04 22 ASN A CA 16
ATOM 7953 C C . ASN A 1 22 ? -1.841 -6.079 5.087 1.00 24.21 22 ASN A C 16
ATOM 7954 O O . ASN A 1 22 ? -1.238 -6.497 4.087 1.00 52.03 22 ASN A O 16
ATOM 7965 N N . ASP A 1 23 ? -1.459 -6.356 6.347 1.00 1.32 23 ASP A N 16
ATOM 7966 C CA . ASP A 1 23 ? -0.284 -7.190 6.672 1.00 41.14 23 ASP A CA 16
ATOM 7967 C C . ASP A 1 23 ? -0.483 -8.639 6.151 1.00 51.42 23 ASP A C 16
ATOM 7968 O O . ASP A 1 23 ? -1.608 -9.144 6.184 1.00 14.44 23 ASP A O 16
ATOM 7977 N N . PRO A 1 24 ? 0.601 -9.344 5.671 1.00 50.34 24 PRO A N 16
ATOM 7978 C CA . PRO A 1 24 ? 2.017 -8.900 5.778 1.00 20.23 24 PRO A CA 16
ATOM 7979 C C . PRO A 1 24 ? 2.513 -8.023 4.597 1.00 60.30 24 PRO A C 16
ATOM 7980 O O . PRO A 1 24 ? 3.710 -7.726 4.531 1.00 42.13 24 PRO A O 16
ATOM 7991 N N . TRP A 1 25 ? 1.609 -7.604 3.688 1.00 24.11 25 TRP A N 16
ATOM 7992 C CA . TRP A 1 25 ? 1.993 -6.823 2.486 1.00 2.25 25 TRP A CA 16
ATOM 7993 C C . TRP A 1 25 ? 2.474 -5.424 2.914 1.00 74.32 25 TRP A C 16
ATOM 7994 O O . TRP A 1 25 ? 1.783 -4.748 3.683 1.00 13.21 25 TRP A O 16
ATOM 8015 N N . VAL A 1 26 ? 3.669 -5.030 2.457 1.00 13.55 26 VAL A N 16
ATOM 8016 C CA . VAL A 1 26 ? 4.297 -3.737 2.806 1.00 4.13 26 VAL A CA 16
ATOM 8017 C C . VAL A 1 26 ? 4.350 -2.835 1.568 1.00 15.52 26 VAL A C 16
ATOM 8018 O O . VAL A 1 26 ? 4.612 -3.334 0.470 1.00 74.45 26 VAL A O 16
ATOM 8031 N N . CYS A 1 27 ? 4.058 -1.525 1.719 1.00 4.33 27 CYS A N 16
ATOM 8032 C CA . CYS A 1 27 ? 4.134 -0.583 0.590 1.00 62.45 27 CYS A CA 16
ATOM 8033 C C . CYS A 1 27 ? 5.590 -0.210 0.310 1.00 20.02 27 CYS A C 16
ATOM 8034 O O . CYS A 1 27 ? 6.255 0.410 1.150 1.00 43.30 27 CYS A O 16
ATOM 8041 N N . ILE A 1 28 ? 6.079 -0.636 -0.859 1.00 10.02 28 ILE A N 16
ATOM 8042 C CA . ILE A 1 28 ? 7.349 -0.173 -1.411 1.00 53.45 28 ILE A CA 16
ATOM 8043 C C . ILE A 1 28 ? 7.076 1.210 -2.027 1.00 44.31 28 ILE A C 16
ATOM 8044 O O . ILE A 1 28 ? 6.339 1.305 -3.011 1.00 30.40 28 ILE A O 16
ATOM 8060 N N . LEU A 1 29 ? 7.645 2.259 -1.415 1.00 64.14 29 LEU A N 16
ATOM 8061 C CA . LEU A 1 29 ? 7.331 3.676 -1.731 1.00 40.22 29 LEU A CA 16
ATOM 8062 C C . LEU A 1 29 ? 7.719 4.048 -3.174 1.00 51.14 29 LEU A C 16
ATOM 8063 O O . LEU A 1 29 ? 7.107 4.947 -3.768 1.00 65.35 29 LEU A O 16
ATOM 8079 N N . THR A 1 30 ? 8.744 3.354 -3.716 1.00 42.32 30 THR A N 16
ATOM 8080 C CA . THR A 1 30 ? 9.198 3.521 -5.106 1.00 62.41 30 THR A CA 16
ATOM 8081 C C . THR A 1 30 ? 8.052 3.190 -6.089 1.00 12.45 30 THR A C 16
ATOM 8082 O O . THR A 1 30 ? 7.680 4.011 -6.929 1.00 11.33 30 THR A O 16
ATOM 8093 N N . SER A 1 31 ? 7.480 1.993 -5.932 1.00 43.25 31 SER A N 16
ATOM 8094 C CA . SER A 1 31 ? 6.369 1.498 -6.768 1.00 22.03 31 SER A CA 16
ATOM 8095 C C . SER A 1 31 ? 5.002 2.013 -6.255 1.00 63.42 31 SER A C 16
ATOM 8096 O O . SER A 1 31 ? 3.987 1.899 -6.957 1.00 15.43 31 SER A O 16
ATOM 8104 N N . SER A 1 32 ? 5.005 2.579 -5.018 1.00 21.23 32 SER A N 16
ATOM 8105 C CA . SER A 1 32 ? 3.818 3.109 -4.308 1.00 54.20 32 SER A CA 16
ATOM 8106 C C . SER A 1 32 ? 2.678 2.066 -4.209 1.00 33.42 32 SER A C 16
ATOM 8107 O O . SER A 1 32 ? 1.491 2.418 -4.213 1.00 12.20 32 SER A O 16
ATOM 8115 N N . ARG A 1 33 ? 3.062 0.782 -4.078 1.00 1.33 33 ARG A N 16
ATOM 8116 C CA . ARG A 1 33 ? 2.121 -0.347 -3.988 1.00 45.43 33 ARG A CA 16
ATOM 8117 C C . ARG A 1 33 ? 2.574 -1.327 -2.897 1.00 34.42 33 ARG A C 16
ATOM 8118 O O . ARG A 1 33 ? 3.778 -1.445 -2.608 1.00 40.24 33 ARG A O 16
ATOM 8139 N N . CYS A 1 34 ? 1.606 -2.014 -2.280 1.00 11.25 34 CYS A N 16
ATOM 8140 C CA . CYS A 1 34 ? 1.881 -3.026 -1.263 1.00 33.33 34 CYS A CA 16
ATOM 8141 C C . CYS A 1 34 ? 2.248 -4.344 -1.960 1.00 33.51 34 CYS A C 16
ATOM 8142 O O . CYS A 1 34 ? 1.459 -4.860 -2.738 1.00 14.30 34 CYS A O 16
ATOM 8149 N N . GLU A 1 35 ? 3.459 -4.854 -1.724 1.00 50.23 35 GLU A N 16
ATOM 8150 C CA . GLU A 1 35 ? 3.925 -6.138 -2.284 1.00 12.21 35 GLU A CA 16
ATOM 8151 C C . GLU A 1 35 ? 4.299 -7.095 -1.153 1.00 0.45 35 GLU A C 16
ATOM 8152 O O . GLU A 1 35 ? 4.373 -6.693 0.017 1.00 62.35 35 GLU A O 16
ATOM 8164 N N . ASN A 1 36 ? 4.549 -8.365 -1.517 1.00 65.24 36 ASN A N 16
ATOM 8165 C CA . ASN A 1 36 ? 4.913 -9.418 -0.555 1.00 51.21 36 ASN A CA 16
ATOM 8166 C C . ASN A 1 36 ? 6.358 -9.213 -0.029 1.00 42.54 36 ASN A C 16
ATOM 8167 O O . ASN A 1 36 ? 7.255 -8.904 -0.824 1.00 45.02 36 ASN A O 16
ATOM 8178 N N . PRO A 1 37 ? 6.594 -9.324 1.315 1.00 12.04 37 PRO A N 16
ATOM 8179 C CA . PRO A 1 37 ? 7.957 -9.316 1.887 1.00 55.22 37 PRO A CA 16
ATOM 8180 C C . PRO A 1 37 ? 8.691 -10.682 1.650 1.00 62.51 37 PRO A C 16
ATOM 8181 O O . PRO A 1 37 ? 9.535 -10.760 0.732 1.00 5.11 37 PRO A O 16
ATOM 8193 N N . ASP A 1 1 ? -6.284 -2.816 -9.446 1.00 73.53 1 ASP A N 17
ATOM 8194 C CA . ASP A 1 1 ? -6.732 -1.412 -9.521 1.00 14.15 1 ASP A CA 17
ATOM 8195 C C . ASP A 1 1 ? -8.249 -1.374 -9.311 1.00 63.22 1 ASP A C 17
ATOM 8196 O O . ASP A 1 1 ? -8.965 -2.215 -9.851 1.00 4.21 1 ASP A O 17
ATOM 8207 N N . GLY A 1 2 ? -8.726 -0.394 -8.529 1.00 30.45 2 GLY A N 17
ATOM 8208 C CA . GLY A 1 2 ? -10.128 -0.328 -8.082 1.00 13.30 2 GLY A CA 17
ATOM 8209 C C . GLY A 1 2 ? -10.247 -0.550 -6.578 1.00 61.32 2 GLY A C 17
ATOM 8210 O O . GLY A 1 2 ? -11.163 -0.035 -5.933 1.00 4.22 2 GLY A O 17
ATOM 8214 N N . GLU A 1 3 ? -9.315 -1.345 -6.034 1.00 1.33 3 GLU A N 17
ATOM 8215 C CA . GLU A 1 3 ? -9.130 -1.546 -4.579 1.00 43.30 3 GLU A CA 17
ATOM 8216 C C . GLU A 1 3 ? -7.723 -1.057 -4.200 1.00 74.43 3 GLU A C 17
ATOM 8217 O O . GLU A 1 3 ? -6.882 -0.842 -5.082 1.00 52.42 3 GLU A O 17
ATOM 8229 N N . CYS A 1 4 ? -7.451 -0.904 -2.901 1.00 11.43 4 CYS A N 17
ATOM 8230 C CA . CYS A 1 4 ? -6.152 -0.386 -2.433 1.00 1.32 4 CYS A CA 17
ATOM 8231 C C . CYS A 1 4 ? -5.681 -1.128 -1.171 1.00 4.34 4 CYS A C 17
ATOM 8232 O O . CYS A 1 4 ? -6.481 -1.406 -0.273 1.00 5.24 4 CYS A O 17
ATOM 8239 N N . GLY A 1 5 ? -4.375 -1.448 -1.124 1.00 3.25 5 GLY A N 17
ATOM 8240 C CA . GLY A 1 5 ? -3.745 -2.046 0.060 1.00 25.12 5 GLY A CA 17
ATOM 8241 C C . GLY A 1 5 ? -3.421 -3.527 -0.080 1.00 3.55 5 GLY A C 17
ATOM 8242 O O . GLY A 1 5 ? -2.945 -4.151 0.873 1.00 34.22 5 GLY A O 17
ATOM 8246 N N . ASP A 1 6 ? -3.641 -4.078 -1.275 1.00 33.41 6 ASP A N 17
ATOM 8247 C CA . ASP A 1 6 ? -3.494 -5.526 -1.549 1.00 51.12 6 ASP A CA 17
ATOM 8248 C C . ASP A 1 6 ? -2.087 -5.852 -2.088 1.00 10.11 6 ASP A C 17
ATOM 8249 O O . ASP A 1 6 ? -1.298 -4.950 -2.388 1.00 22.21 6 ASP A O 17
ATOM 8258 N N . LYS A 1 7 ? -1.808 -7.161 -2.214 1.00 61.22 7 LYS A N 17
ATOM 8259 C CA . LYS A 1 7 ? -0.508 -7.698 -2.660 1.00 64.43 7 LYS A CA 17
ATOM 8260 C C . LYS A 1 7 ? -0.289 -7.334 -4.147 1.00 65.13 7 LYS A C 17
ATOM 8261 O O . LYS A 1 7 ? -1.129 -7.656 -4.990 1.00 2.34 7 LYS A O 17
ATOM 8280 N N . ASP A 1 8 ? 0.831 -6.618 -4.421 1.00 33.21 8 ASP A N 17
ATOM 8281 C CA . ASP A 1 8 ? 1.197 -6.075 -5.761 1.00 62.33 8 ASP A CA 17
ATOM 8282 C C . ASP A 1 8 ? 0.191 -5.009 -6.258 1.00 60.24 8 ASP A C 17
ATOM 8283 O O . ASP A 1 8 ? 0.136 -4.707 -7.459 1.00 41.25 8 ASP A O 17
ATOM 8292 N N . GLU A 1 9 ? -0.565 -4.409 -5.322 1.00 70.22 9 GLU A N 17
ATOM 8293 C CA . GLU A 1 9 ? -1.696 -3.514 -5.651 1.00 33.33 9 GLU A CA 17
ATOM 8294 C C . GLU A 1 9 ? -1.526 -2.155 -4.932 1.00 13.32 9 GLU A C 17
ATOM 8295 O O . GLU A 1 9 ? -1.166 -2.161 -3.746 1.00 64.22 9 GLU A O 17
ATOM 8307 N N . PRO A 1 10 ? -1.768 -0.982 -5.643 1.00 31.31 10 PRO A N 17
ATOM 8308 C CA . PRO A 1 10 ? -1.606 0.398 -5.094 1.00 35.34 10 PRO A CA 17
ATOM 8309 C C . PRO A 1 10 ? -2.121 0.581 -3.650 1.00 21.32 10 PRO A C 17
ATOM 8310 O O . PRO A 1 10 ? -3.219 0.142 -3.328 1.00 63.14 10 PRO A O 17
ATOM 8321 N N . CYS A 1 11 ? -1.312 1.226 -2.793 1.00 60.44 11 CYS A N 17
ATOM 8322 C CA . CYS A 1 11 ? -1.678 1.523 -1.396 1.00 21.40 11 CYS A CA 17
ATOM 8323 C C . CYS A 1 11 ? -2.297 2.924 -1.321 1.00 33.55 11 CYS A C 17
ATOM 8324 O O . CYS A 1 11 ? -1.710 3.894 -1.823 1.00 34.41 11 CYS A O 17
ATOM 8331 N N . CYS A 1 12 ? -3.485 3.024 -0.701 1.00 41.21 12 CYS A N 17
ATOM 8332 C CA . CYS A 1 12 ? -4.164 4.306 -0.469 1.00 50.15 12 CYS A CA 17
ATOM 8333 C C . CYS A 1 12 ? -3.598 4.938 0.818 1.00 70.41 12 CYS A C 17
ATOM 8334 O O . CYS A 1 12 ? -3.928 4.523 1.929 1.00 22.11 12 CYS A O 17
ATOM 8341 N N . GLY A 1 13 ? -2.696 5.913 0.638 1.00 74.02 13 GLY A N 17
ATOM 8342 C CA . GLY A 1 13 ? -2.004 6.561 1.741 1.00 3.33 13 GLY A CA 17
ATOM 8343 C C . GLY A 1 13 ? -2.781 7.745 2.303 1.00 63.12 13 GLY A C 17
ATOM 8344 O O . GLY A 1 13 ? -3.049 8.706 1.577 1.00 12.24 13 GLY A O 17
ATOM 8348 N N . ARG A 1 14 ? -3.146 7.650 3.595 1.00 13.11 14 ARG A N 17
ATOM 8349 C CA . ARG A 1 14 ? -3.827 8.718 4.360 1.00 51.12 14 ARG A CA 17
ATOM 8350 C C . ARG A 1 14 ? -3.001 10.042 4.348 1.00 73.02 14 ARG A C 17
ATOM 8351 O O . ARG A 1 14 ? -1.773 9.978 4.229 1.00 3.25 14 ARG A O 17
ATOM 8372 N N . PRO A 1 15 ? -3.658 11.255 4.485 1.00 72.44 15 PRO A N 17
ATOM 8373 C CA . PRO A 1 15 ? -2.958 12.582 4.442 1.00 32.44 15 PRO A CA 17
ATOM 8374 C C . PRO A 1 15 ? -1.834 12.749 5.507 1.00 13.23 15 PRO A C 17
ATOM 8375 O O . PRO A 1 15 ? -0.917 13.552 5.319 1.00 53.31 15 PRO A O 17
ATOM 8386 N N . ASP A 1 16 ? -1.918 11.980 6.610 1.00 11.31 16 ASP A N 17
ATOM 8387 C CA . ASP A 1 16 ? -0.902 11.981 7.704 1.00 54.52 16 ASP A CA 17
ATOM 8388 C C . ASP A 1 16 ? 0.281 11.025 7.404 1.00 23.32 16 ASP A C 17
ATOM 8389 O O . ASP A 1 16 ? 1.150 10.827 8.261 1.00 72.24 16 ASP A O 17
ATOM 8398 N N . GLY A 1 17 ? 0.304 10.431 6.199 1.00 40.32 17 GLY A N 17
ATOM 8399 C CA . GLY A 1 17 ? 1.387 9.541 5.783 1.00 63.34 17 GLY A CA 17
ATOM 8400 C C . GLY A 1 17 ? 1.237 8.128 6.328 1.00 3.52 17 GLY A C 17
ATOM 8401 O O . GLY A 1 17 ? 2.209 7.538 6.807 1.00 50.02 17 GLY A O 17
ATOM 8405 N N . ALA A 1 18 ? 0.005 7.593 6.306 1.00 44.44 18 ALA A N 17
ATOM 8406 C CA . ALA A 1 18 ? -0.263 6.199 6.706 1.00 0.35 18 ALA A CA 17
ATOM 8407 C C . ALA A 1 18 ? -0.754 5.400 5.483 1.00 14.21 18 ALA A C 17
ATOM 8408 O O . ALA A 1 18 ? -1.936 5.461 5.125 1.00 2.22 18 ALA A O 17
ATOM 8415 N N . LYS A 1 19 ? 0.174 4.662 4.843 1.00 45.33 19 LYS A N 17
ATOM 8416 C CA . LYS A 1 19 ? -0.130 3.825 3.670 1.00 13.34 19 LYS A CA 17
ATOM 8417 C C . LYS A 1 19 ? -0.951 2.604 4.111 1.00 11.00 19 LYS A C 17
ATOM 8418 O O . LYS A 1 19 ? -0.429 1.720 4.817 1.00 32.11 19 LYS A O 17
ATOM 8437 N N . VAL A 1 20 ? -2.233 2.572 3.701 1.00 53.03 20 VAL A N 17
ATOM 8438 C CA . VAL A 1 20 ? -3.155 1.496 4.071 1.00 73.33 20 VAL A CA 17
ATOM 8439 C C . VAL A 1 20 ? -2.833 0.247 3.232 1.00 63.02 20 VAL A C 17
ATOM 8440 O O . VAL A 1 20 ? -2.949 0.263 2.003 1.00 22.31 20 VAL A O 17
ATOM 8453 N N . CYS A 1 21 ? -2.367 -0.795 3.936 1.00 23.33 21 CYS A N 17
ATOM 8454 C CA . CYS A 1 21 ? -2.040 -2.113 3.373 1.00 50.31 21 CYS A CA 17
ATOM 8455 C C . CYS A 1 21 ? -2.473 -3.199 4.369 1.00 23.35 21 CYS A C 17
ATOM 8456 O O . CYS A 1 21 ? -2.354 -3.004 5.582 1.00 63.42 21 CYS A O 17
ATOM 8463 N N . ASN A 1 22 ? -2.969 -4.335 3.851 1.00 32.11 22 ASN A N 17
ATOM 8464 C CA . ASN A 1 22 ? -3.280 -5.510 4.687 1.00 24.13 22 ASN A CA 17
ATOM 8465 C C . ASN A 1 22 ? -1.963 -6.275 4.952 1.00 72.44 22 ASN A C 17
ATOM 8466 O O . ASN A 1 22 ? -1.084 -6.325 4.079 1.00 34.43 22 ASN A O 17
ATOM 8477 N N . ASP A 1 23 ? -1.826 -6.837 6.161 1.00 50.35 23 ASP A N 17
ATOM 8478 C CA . ASP A 1 23 ? -0.585 -7.509 6.594 1.00 11.50 23 ASP A CA 17
ATOM 8479 C C . ASP A 1 23 ? -0.414 -8.866 5.856 1.00 12.42 23 ASP A C 17
ATOM 8480 O O . ASP A 1 23 ? -1.418 -9.518 5.538 1.00 62.41 23 ASP A O 17
ATOM 8489 N N . PRO A 1 24 ? 0.850 -9.330 5.562 1.00 0.31 24 PRO A N 17
ATOM 8490 C CA . PRO A 1 24 ? 2.123 -8.654 5.920 1.00 71.05 24 PRO A CA 17
ATOM 8491 C C . PRO A 1 24 ? 2.708 -7.790 4.771 1.00 22.11 24 PRO A C 17
ATOM 8492 O O . PRO A 1 24 ? 3.931 -7.587 4.700 1.00 44.03 24 PRO A O 17
ATOM 8503 N N . TRP A 1 25 ? 1.831 -7.273 3.892 1.00 23.21 25 TRP A N 17
ATOM 8504 C CA . TRP A 1 25 ? 2.250 -6.545 2.679 1.00 31.02 25 TRP A CA 17
ATOM 8505 C C . TRP A 1 25 ? 2.577 -5.086 3.023 1.00 35.52 25 TRP A C 17
ATOM 8506 O O . TRP A 1 25 ? 1.716 -4.361 3.517 1.00 1.25 25 TRP A O 17
ATOM 8527 N N . VAL A 1 26 ? 3.842 -4.694 2.801 1.00 73.43 26 VAL A N 17
ATOM 8528 C CA . VAL A 1 26 ? 4.342 -3.326 3.034 1.00 72.20 26 VAL A CA 17
ATOM 8529 C C . VAL A 1 26 ? 4.343 -2.535 1.705 1.00 71.44 26 VAL A C 17
ATOM 8530 O O . VAL A 1 26 ? 4.805 -3.044 0.672 1.00 30.10 26 VAL A O 17
ATOM 8543 N N . CYS A 1 27 ? 3.787 -1.304 1.717 1.00 12.44 27 CYS A N 17
ATOM 8544 C CA . CYS A 1 27 ? 3.754 -0.449 0.517 1.00 60.42 27 CYS A CA 17
ATOM 8545 C C . CYS A 1 27 ? 5.105 0.245 0.307 1.00 63.54 27 CYS A C 17
ATOM 8546 O O . CYS A 1 27 ? 5.526 1.070 1.130 1.00 43.30 27 CYS A O 17
ATOM 8553 N N . ILE A 1 28 ? 5.780 -0.134 -0.785 1.00 43.34 28 ILE A N 17
ATOM 8554 C CA . ILE A 1 28 ? 7.011 0.519 -1.254 1.00 34.42 28 ILE A CA 17
ATOM 8555 C C . ILE A 1 28 ? 6.611 1.798 -2.007 1.00 21.44 28 ILE A C 17
ATOM 8556 O O . ILE A 1 28 ? 5.738 1.745 -2.866 1.00 34.42 28 ILE A O 17
ATOM 8572 N N . LEU A 1 29 ? 7.226 2.940 -1.646 1.00 61.51 29 LEU A N 17
ATOM 8573 C CA . LEU A 1 29 ? 6.904 4.270 -2.223 1.00 13.05 29 LEU A CA 17
ATOM 8574 C C . LEU A 1 29 ? 7.190 4.307 -3.735 1.00 53.55 29 LEU A C 17
ATOM 8575 O O . LEU A 1 29 ? 6.389 4.831 -4.521 1.00 72.41 29 LEU A O 17
ATOM 8591 N N . THR A 1 30 ? 8.331 3.713 -4.119 1.00 21.13 30 THR A N 17
ATOM 8592 C CA . THR A 1 30 ? 8.825 3.686 -5.510 1.00 21.14 30 THR A CA 17
ATOM 8593 C C . THR A 1 30 ? 7.820 3.000 -6.464 1.00 53.22 30 THR A C 17
ATOM 8594 O O . THR A 1 30 ? 7.646 3.415 -7.616 1.00 32.25 30 THR A O 17
ATOM 8605 N N . SER A 1 31 ? 7.164 1.962 -5.957 1.00 44.24 31 SER A N 17
ATOM 8606 C CA . SER A 1 31 ? 6.167 1.175 -6.702 1.00 35.54 31 SER A CA 17
ATOM 8607 C C . SER A 1 31 ? 4.730 1.670 -6.420 1.00 42.41 31 SER A C 17
ATOM 8608 O O . SER A 1 31 ? 3.794 1.338 -7.163 1.00 50.24 31 SER A O 17
ATOM 8616 N N . SER A 1 32 ? 4.586 2.409 -5.289 1.00 50.43 32 SER A N 17
ATOM 8617 C CA . SER A 1 32 ? 3.305 2.898 -4.719 1.00 25.30 32 SER A CA 17
ATOM 8618 C C . SER A 1 32 ? 2.276 1.755 -4.482 1.00 24.33 32 SER A C 17
ATOM 8619 O O . SER A 1 32 ? 1.068 1.995 -4.514 1.00 25.10 32 SER A O 17
ATOM 8627 N N . ARG A 1 33 ? 2.769 0.530 -4.179 1.00 65.01 33 ARG A N 17
ATOM 8628 C CA . ARG A 1 33 ? 1.917 -0.679 -4.025 1.00 13.32 33 ARG A CA 17
ATOM 8629 C C . ARG A 1 33 ? 2.407 -1.556 -2.850 1.00 74.13 33 ARG A C 17
ATOM 8630 O O . ARG A 1 33 ? 3.609 -1.574 -2.534 1.00 63.55 33 ARG A O 17
ATOM 8651 N N . CYS A 1 34 ? 1.459 -2.263 -2.200 1.00 42.43 34 CYS A N 17
ATOM 8652 C CA . CYS A 1 34 ? 1.746 -3.123 -1.038 1.00 44.15 34 CYS A CA 17
ATOM 8653 C C . CYS A 1 34 ? 2.280 -4.495 -1.496 1.00 74.05 34 CYS A C 17
ATOM 8654 O O . CYS A 1 34 ? 1.517 -5.359 -1.918 1.00 42.55 34 CYS A O 17
ATOM 8661 N N . GLU A 1 35 ? 3.604 -4.669 -1.444 1.00 2.14 35 GLU A N 17
ATOM 8662 C CA . GLU A 1 35 ? 4.288 -5.926 -1.819 1.00 72.21 35 GLU A CA 17
ATOM 8663 C C . GLU A 1 35 ? 4.818 -6.654 -0.579 1.00 1.25 35 GLU A C 17
ATOM 8664 O O . GLU A 1 35 ? 4.551 -6.253 0.549 1.00 41.05 35 GLU A O 17
ATOM 8676 N N . ASN A 1 36 ? 5.585 -7.735 -0.816 1.00 64.33 36 ASN A N 17
ATOM 8677 C CA . ASN A 1 36 ? 6.261 -8.506 0.241 1.00 1.45 36 ASN A CA 17
ATOM 8678 C C . ASN A 1 36 ? 7.362 -7.654 0.936 1.00 51.12 36 ASN A C 17
ATOM 8679 O O . ASN A 1 36 ? 7.825 -6.658 0.358 1.00 31.24 36 ASN A O 17
ATOM 8690 N N . PRO A 1 37 ? 7.784 -8.019 2.190 1.00 44.51 37 PRO A N 17
ATOM 8691 C CA . PRO A 1 37 ? 9.011 -7.460 2.819 1.00 63.10 37 PRO A CA 17
ATOM 8692 C C . PRO A 1 37 ? 10.284 -7.814 1.987 1.00 71.40 37 PRO A C 17
ATOM 8693 O O . PRO A 1 37 ? 10.831 -6.927 1.299 1.00 24.40 37 PRO A O 17
ATOM 8705 N N . ASP A 1 1 ? -5.666 -3.373 -10.174 1.00 15.14 1 ASP A N 18
ATOM 8706 C CA . ASP A 1 1 ? -5.659 -1.894 -10.042 1.00 72.15 1 ASP A CA 18
ATOM 8707 C C . ASP A 1 1 ? -7.103 -1.395 -9.813 1.00 23.34 1 ASP A C 18
ATOM 8708 O O . ASP A 1 1 ? -8.063 -2.084 -10.175 1.00 34.41 1 ASP A O 18
ATOM 8719 N N . GLY A 1 2 ? -7.237 -0.206 -9.201 1.00 13.33 2 GLY A N 18
ATOM 8720 C CA . GLY A 1 2 ? -8.540 0.447 -8.964 1.00 31.43 2 GLY A CA 18
ATOM 8721 C C . GLY A 1 2 ? -8.981 0.353 -7.509 1.00 12.34 2 GLY A C 18
ATOM 8722 O O . GLY A 1 2 ? -9.671 1.244 -6.990 1.00 43.34 2 GLY A O 18
ATOM 8726 N N . GLU A 1 3 ? -8.570 -0.737 -6.851 1.00 61.31 3 GLU A N 18
ATOM 8727 C CA . GLU A 1 3 ? -8.799 -0.984 -5.411 1.00 12.25 3 GLU A CA 18
ATOM 8728 C C . GLU A 1 3 ? -7.446 -0.937 -4.671 1.00 34.51 3 GLU A C 18
ATOM 8729 O O . GLU A 1 3 ? -6.389 -0.895 -5.319 1.00 63.40 3 GLU A O 18
ATOM 8741 N N . CYS A 1 4 ? -7.461 -0.925 -3.326 1.00 33.23 4 CYS A N 18
ATOM 8742 C CA . CYS A 1 4 ? -6.230 -0.748 -2.526 1.00 24.21 4 CYS A CA 18
ATOM 8743 C C . CYS A 1 4 ? -6.254 -1.595 -1.246 1.00 12.03 4 CYS A C 18
ATOM 8744 O O . CYS A 1 4 ? -7.309 -1.762 -0.623 1.00 21.54 4 CYS A O 18
ATOM 8751 N N . GLY A 1 5 ? -5.075 -2.132 -0.867 1.00 63.42 5 GLY A N 18
ATOM 8752 C CA . GLY A 1 5 ? -4.900 -2.852 0.407 1.00 24.14 5 GLY A CA 18
ATOM 8753 C C . GLY A 1 5 ? -4.808 -4.371 0.273 1.00 11.00 5 GLY A C 18
ATOM 8754 O O . GLY A 1 5 ? -5.221 -5.097 1.179 1.00 1.32 5 GLY A O 18
ATOM 8758 N N . ASP A 1 6 ? -4.272 -4.843 -0.868 1.00 34.03 6 ASP A N 18
ATOM 8759 C CA . ASP A 1 6 ? -3.968 -6.283 -1.115 1.00 54.13 6 ASP A CA 18
ATOM 8760 C C . ASP A 1 6 ? -2.501 -6.456 -1.552 1.00 30.01 6 ASP A C 18
ATOM 8761 O O . ASP A 1 6 ? -1.777 -5.475 -1.768 1.00 11.45 6 ASP A O 18
ATOM 8770 N N . LYS A 1 7 ? -2.092 -7.729 -1.683 1.00 71.00 7 LYS A N 18
ATOM 8771 C CA . LYS A 1 7 ? -0.750 -8.124 -2.130 1.00 53.04 7 LYS A CA 18
ATOM 8772 C C . LYS A 1 7 ? -0.586 -7.758 -3.623 1.00 24.14 7 LYS A C 18
ATOM 8773 O O . LYS A 1 7 ? -1.401 -8.181 -4.449 1.00 41.21 7 LYS A O 18
ATOM 8792 N N . ASP A 1 8 ? 0.456 -6.957 -3.938 1.00 72.45 8 ASP A N 18
ATOM 8793 C CA . ASP A 1 8 ? 0.748 -6.439 -5.306 1.00 21.05 8 ASP A CA 18
ATOM 8794 C C . ASP A 1 8 ? -0.404 -5.570 -5.864 1.00 24.23 8 ASP A C 18
ATOM 8795 O O . ASP A 1 8 ? -0.607 -5.484 -7.082 1.00 30.35 8 ASP A O 18
ATOM 8804 N N . GLU A 1 9 ? -1.124 -4.906 -4.952 1.00 64.43 9 GLU A N 18
ATOM 8805 C CA . GLU A 1 9 ? -2.241 -3.989 -5.271 1.00 2.15 9 GLU A CA 18
ATOM 8806 C C . GLU A 1 9 ? -1.813 -2.563 -4.858 1.00 45.12 9 GLU A C 18
ATOM 8807 O O . GLU A 1 9 ? -1.147 -2.441 -3.823 1.00 25.20 9 GLU A O 18
ATOM 8819 N N . PRO A 1 10 ? -2.150 -1.465 -5.647 1.00 61.50 10 PRO A N 18
ATOM 8820 C CA . PRO A 1 10 ? -1.866 -0.049 -5.253 1.00 13.42 10 PRO A CA 18
ATOM 8821 C C . PRO A 1 10 ? -2.305 0.248 -3.802 1.00 35.12 10 PRO A C 18
ATOM 8822 O O . PRO A 1 10 ? -3.279 -0.332 -3.325 1.00 71.11 10 PRO A O 18
ATOM 8833 N N . CYS A 1 11 ? -1.561 1.106 -3.093 1.00 50.22 11 CYS A N 18
ATOM 8834 C CA . CYS A 1 11 ? -1.886 1.479 -1.706 1.00 53.44 11 CYS A CA 18
ATOM 8835 C C . CYS A 1 11 ? -2.574 2.848 -1.692 1.00 12.10 11 CYS A C 18
ATOM 8836 O O . CYS A 1 11 ? -2.114 3.787 -2.357 1.00 70.41 11 CYS A O 18
ATOM 8843 N N . CYS A 1 12 ? -3.692 2.956 -0.954 1.00 23.32 12 CYS A N 18
ATOM 8844 C CA . CYS A 1 12 ? -4.346 4.240 -0.678 1.00 21.43 12 CYS A CA 18
ATOM 8845 C C . CYS A 1 12 ? -3.631 4.902 0.530 1.00 62.03 12 CYS A C 18
ATOM 8846 O O . CYS A 1 12 ? -3.985 4.678 1.694 1.00 60.30 12 CYS A O 18
ATOM 8853 N N . GLY A 1 13 ? -2.566 5.677 0.216 1.00 53.21 13 GLY A N 18
ATOM 8854 C CA . GLY A 1 13 ? -1.699 6.288 1.222 1.00 32.40 13 GLY A CA 18
ATOM 8855 C C . GLY A 1 13 ? -2.282 7.565 1.807 1.00 1.31 13 GLY A C 18
ATOM 8856 O O . GLY A 1 13 ? -2.560 8.513 1.067 1.00 45.31 13 GLY A O 18
ATOM 8860 N N . ARG A 1 14 ? -2.477 7.593 3.143 1.00 53.24 14 ARG A N 18
ATOM 8861 C CA . ARG A 1 14 ? -3.021 8.765 3.850 1.00 32.10 14 ARG A CA 18
ATOM 8862 C C . ARG A 1 14 ? -1.882 9.786 4.114 1.00 22.24 14 ARG A C 18
ATOM 8863 O O . ARG A 1 14 ? -0.745 9.371 4.349 1.00 14.15 14 ARG A O 18
ATOM 8884 N N . PRO A 1 15 ? -2.158 11.139 4.059 1.00 41.44 15 PRO A N 18
ATOM 8885 C CA . PRO A 1 15 ? -1.098 12.198 4.142 1.00 74.12 15 PRO A CA 18
ATOM 8886 C C . PRO A 1 15 ? -0.406 12.303 5.524 1.00 14.10 15 PRO A C 18
ATOM 8887 O O . PRO A 1 15 ? 0.626 12.967 5.659 1.00 54.13 15 PRO A O 18
ATOM 8898 N N . ASP A 1 16 ? -0.989 11.638 6.532 1.00 71.31 16 ASP A N 18
ATOM 8899 C CA . ASP A 1 16 ? -0.392 11.489 7.878 1.00 42.12 16 ASP A CA 18
ATOM 8900 C C . ASP A 1 16 ? 0.714 10.407 7.888 1.00 41.33 16 ASP A C 18
ATOM 8901 O O . ASP A 1 16 ? 1.534 10.357 8.810 1.00 70.33 16 ASP A O 18
ATOM 8910 N N . GLY A 1 17 ? 0.711 9.549 6.856 1.00 3.11 17 GLY A N 18
ATOM 8911 C CA . GLY A 1 17 ? 1.740 8.519 6.661 1.00 30.22 17 GLY A CA 18
ATOM 8912 C C . GLY A 1 17 ? 1.183 7.105 6.608 1.00 75.23 17 GLY A C 18
ATOM 8913 O O . GLY A 1 17 ? 1.891 6.171 6.194 1.00 22.20 17 GLY A O 18
ATOM 8917 N N . ALA A 1 18 ? -0.093 6.934 7.017 1.00 43.02 18 ALA A N 18
ATOM 8918 C CA . ALA A 1 18 ? -0.710 5.602 7.129 1.00 22.24 18 ALA A CA 18
ATOM 8919 C C . ALA A 1 18 ? -1.171 5.100 5.750 1.00 14.10 18 ALA A C 18
ATOM 8920 O O . ALA A 1 18 ? -2.243 5.469 5.264 1.00 43.43 18 ALA A O 18
ATOM 8927 N N . LYS A 1 19 ? -0.333 4.271 5.130 1.00 64.33 19 LYS A N 18
ATOM 8928 C CA . LYS A 1 19 ? -0.617 3.638 3.839 1.00 30.21 19 LYS A CA 18
ATOM 8929 C C . LYS A 1 19 ? -1.481 2.400 4.080 1.00 63.12 19 LYS A C 18
ATOM 8930 O O . LYS A 1 19 ? -1.054 1.473 4.788 1.00 33.13 19 LYS A O 18
ATOM 8949 N N . VAL A 1 20 ? -2.693 2.406 3.509 1.00 33.32 20 VAL A N 18
ATOM 8950 C CA . VAL A 1 20 ? -3.677 1.342 3.725 1.00 72.53 20 VAL A CA 18
ATOM 8951 C C . VAL A 1 20 ? -3.302 0.109 2.881 1.00 1.34 20 VAL A C 18
ATOM 8952 O O . VAL A 1 20 ? -3.561 0.036 1.670 1.00 22.03 20 VAL A O 18
ATOM 8965 N N . CYS A 1 21 ? -2.598 -0.799 3.567 1.00 74.50 21 CYS A N 18
ATOM 8966 C CA . CYS A 1 21 ? -2.175 -2.107 3.065 1.00 34.02 21 CYS A CA 18
ATOM 8967 C C . CYS A 1 21 ? -2.559 -3.181 4.087 1.00 32.15 21 CYS A C 18
ATOM 8968 O O . CYS A 1 21 ? -2.645 -2.902 5.291 1.00 34.33 21 CYS A O 18
ATOM 8975 N N . ASN A 1 22 ? -2.790 -4.402 3.601 1.00 64.51 22 ASN A N 18
ATOM 8976 C CA . ASN A 1 22 ? -2.982 -5.580 4.464 1.00 24.11 22 ASN A CA 18
ATOM 8977 C C . ASN A 1 22 ? -1.602 -6.084 4.939 1.00 72.45 22 ASN A C 18
ATOM 8978 O O . ASN A 1 22 ? -0.631 -6.053 4.179 1.00 63.32 22 ASN A O 18
ATOM 8989 N N . ASP A 1 23 ? -1.515 -6.509 6.205 1.00 60.42 23 ASP A N 18
ATOM 8990 C CA . ASP A 1 23 ? -0.257 -6.996 6.807 1.00 1.14 23 ASP A CA 18
ATOM 8991 C C . ASP A 1 23 ? 0.066 -8.423 6.282 1.00 11.45 23 ASP A C 18
ATOM 8992 O O . ASP A 1 23 ? -0.858 -9.195 6.005 1.00 2.12 23 ASP A O 18
ATOM 9001 N N . PRO A 1 24 ? 1.379 -8.804 6.126 1.00 33.42 24 PRO A N 18
ATOM 9002 C CA . PRO A 1 24 ? 2.555 -7.960 6.450 1.00 3.01 24 PRO A CA 18
ATOM 9003 C C . PRO A 1 24 ? 3.098 -7.172 5.231 1.00 24.11 24 PRO A C 18
ATOM 9004 O O . PRO A 1 24 ? 4.249 -6.735 5.237 1.00 22.20 24 PRO A O 18
ATOM 9015 N N . TRP A 1 25 ? 2.240 -6.952 4.222 1.00 34.41 25 TRP A N 18
ATOM 9016 C CA . TRP A 1 25 ? 2.629 -6.321 2.950 1.00 63.44 25 TRP A CA 18
ATOM 9017 C C . TRP A 1 25 ? 2.695 -4.801 3.140 1.00 72.23 25 TRP A C 18
ATOM 9018 O O . TRP A 1 25 ? 1.722 -4.195 3.603 1.00 75.11 25 TRP A O 18
ATOM 9039 N N . VAL A 1 26 ? 3.846 -4.198 2.812 1.00 33.03 26 VAL A N 18
ATOM 9040 C CA . VAL A 1 26 ? 4.087 -2.750 2.972 1.00 32.42 26 VAL A CA 18
ATOM 9041 C C . VAL A 1 26 ? 4.068 -2.062 1.593 1.00 10.20 26 VAL A C 18
ATOM 9042 O O . VAL A 1 26 ? 4.481 -2.659 0.582 1.00 5.14 26 VAL A O 18
ATOM 9055 N N . CYS A 1 27 ? 3.558 -0.822 1.549 1.00 23.32 27 CYS A N 18
ATOM 9056 C CA . CYS A 1 27 ? 3.563 -0.000 0.337 1.00 42.43 27 CYS A CA 18
ATOM 9057 C C . CYS A 1 27 ? 4.907 0.728 0.201 1.00 53.41 27 CYS A C 18
ATOM 9058 O O . CYS A 1 27 ? 5.242 1.587 1.031 1.00 61.35 27 CYS A O 18
ATOM 9065 N N . ILE A 1 28 ? 5.676 0.355 -0.835 1.00 75.41 28 ILE A N 18
ATOM 9066 C CA . ILE A 1 28 ? 6.908 1.060 -1.215 1.00 5.12 28 ILE A CA 18
ATOM 9067 C C . ILE A 1 28 ? 6.483 2.297 -2.010 1.00 3.11 28 ILE A C 18
ATOM 9068 O O . ILE A 1 28 ? 5.847 2.140 -3.038 1.00 34.24 28 ILE A O 18
ATOM 9084 N N . LEU A 1 29 ? 6.824 3.506 -1.526 1.00 70.22 29 LEU A N 18
ATOM 9085 C CA . LEU A 1 29 ? 6.352 4.787 -2.113 1.00 63.42 29 LEU A CA 18
ATOM 9086 C C . LEU A 1 29 ? 6.773 4.955 -3.602 1.00 54.52 29 LEU A C 18
ATOM 9087 O O . LEU A 1 29 ? 6.092 5.659 -4.359 1.00 63.44 29 LEU A O 18
ATOM 9103 N N . THR A 1 30 ? 7.899 4.304 -3.993 1.00 72.24 30 THR A N 18
ATOM 9104 C CA . THR A 1 30 ? 8.399 4.288 -5.387 1.00 71.01 30 THR A CA 18
ATOM 9105 C C . THR A 1 30 ? 7.356 3.675 -6.347 1.00 43.45 30 THR A C 18
ATOM 9106 O O . THR A 1 30 ? 6.946 4.302 -7.326 1.00 64.21 30 THR A O 18
ATOM 9117 N N . SER A 1 31 ? 6.921 2.458 -6.024 1.00 74.10 31 SER A N 18
ATOM 9118 C CA . SER A 1 31 ? 5.962 1.688 -6.839 1.00 60.31 31 SER A CA 18
ATOM 9119 C C . SER A 1 31 ? 4.501 2.028 -6.443 1.00 25.34 31 SER A C 18
ATOM 9120 O O . SER A 1 31 ? 3.561 1.766 -7.207 1.00 63.22 31 SER A O 18
ATOM 9128 N N . SER A 1 32 ? 4.355 2.609 -5.230 1.00 21.14 32 SER A N 18
ATOM 9129 C CA . SER A 1 32 ? 3.072 2.962 -4.578 1.00 30.24 32 SER A CA 18
ATOM 9130 C C . SER A 1 32 ? 2.080 1.771 -4.519 1.00 4.23 32 SER A C 18
ATOM 9131 O O . SER A 1 32 ? 0.887 1.928 -4.772 1.00 11.05 32 SER A O 18
ATOM 9139 N N . ARG A 1 33 ? 2.588 0.582 -4.147 1.00 23.33 33 ARG A N 18
ATOM 9140 C CA . ARG A 1 33 ? 1.773 -0.653 -4.070 1.00 12.30 33 ARG A CA 18
ATOM 9141 C C . ARG A 1 33 ? 2.272 -1.555 -2.925 1.00 34.35 33 ARG A C 18
ATOM 9142 O O . ARG A 1 33 ? 3.477 -1.601 -2.617 1.00 12.52 33 ARG A O 18
ATOM 9163 N N . CYS A 1 34 ? 1.312 -2.240 -2.279 1.00 21.43 34 CYS A N 18
ATOM 9164 C CA . CYS A 1 34 ? 1.548 -3.078 -1.098 1.00 33.45 34 CYS A CA 18
ATOM 9165 C C . CYS A 1 34 ? 2.194 -4.416 -1.510 1.00 20.14 34 CYS A C 18
ATOM 9166 O O . CYS A 1 34 ? 1.500 -5.391 -1.810 1.00 64.20 34 CYS A O 18
ATOM 9173 N N . GLU A 1 35 ? 3.534 -4.421 -1.572 1.00 43.40 35 GLU A N 18
ATOM 9174 C CA . GLU A 1 35 ? 4.340 -5.611 -1.912 1.00 2.54 35 GLU A CA 18
ATOM 9175 C C . GLU A 1 35 ? 4.970 -6.203 -0.633 1.00 30.34 35 GLU A C 18
ATOM 9176 O O . GLU A 1 35 ? 4.647 -5.776 0.479 1.00 4.11 35 GLU A O 18
ATOM 9188 N N . ASN A 1 36 ? 5.875 -7.192 -0.814 1.00 14.31 36 ASN A N 18
ATOM 9189 C CA . ASN A 1 36 ? 6.600 -7.854 0.287 1.00 61.03 36 ASN A CA 18
ATOM 9190 C C . ASN A 1 36 ? 7.492 -6.834 1.062 1.00 33.00 36 ASN A C 18
ATOM 9191 O O . ASN A 1 36 ? 8.077 -5.941 0.438 1.00 15.23 36 ASN A O 18
ATOM 9202 N N . PRO A 1 37 ? 7.559 -6.913 2.433 1.00 54.05 37 PRO A N 18
ATOM 9203 C CA . PRO A 1 37 ? 8.490 -6.086 3.245 1.00 63.21 37 PRO A CA 18
ATOM 9204 C C . PRO A 1 37 ? 9.986 -6.438 2.971 1.00 64.42 37 PRO A C 18
ATOM 9205 O O . PRO A 1 37 ? 10.445 -7.526 3.380 1.00 64.33 37 PRO A O 18
ATOM 9217 N N . ASP A 1 1 ? -10.519 -4.663 -8.778 1.00 30.11 1 ASP A N 19
ATOM 9218 C CA . ASP A 1 1 ? -10.733 -3.312 -9.389 1.00 33.23 1 ASP A CA 19
ATOM 9219 C C . ASP A 1 1 ? -11.204 -2.304 -8.327 1.00 65.40 1 ASP A C 19
ATOM 9220 O O . ASP A 1 1 ? -12.055 -2.645 -7.499 1.00 33.04 1 ASP A O 19
ATOM 9231 N N . GLY A 1 2 ? -10.646 -1.067 -8.364 1.00 33.13 2 GLY A N 19
ATOM 9232 C CA . GLY A 1 2 ? -10.986 -0.003 -7.406 1.00 42.44 2 GLY A CA 19
ATOM 9233 C C . GLY A 1 2 ? -10.573 -0.314 -5.969 1.00 4.31 2 GLY A C 19
ATOM 9234 O O . GLY A 1 2 ? -11.135 0.247 -5.022 1.00 1.12 2 GLY A O 19
ATOM 9238 N N . GLU A 1 3 ? -9.607 -1.228 -5.814 1.00 40.02 3 GLU A N 19
ATOM 9239 C CA . GLU A 1 3 ? -9.089 -1.670 -4.500 1.00 20.43 3 GLU A CA 19
ATOM 9240 C C . GLU A 1 3 ? -7.697 -1.071 -4.236 1.00 21.11 3 GLU A C 19
ATOM 9241 O O . GLU A 1 3 ? -7.016 -0.628 -5.173 1.00 64.23 3 GLU A O 19
ATOM 9253 N N . CYS A 1 4 ? -7.275 -1.073 -2.962 1.00 42.42 4 CYS A N 19
ATOM 9254 C CA . CYS A 1 4 ? -6.007 -0.477 -2.546 1.00 33.24 4 CYS A CA 19
ATOM 9255 C C . CYS A 1 4 ? -5.555 -1.091 -1.218 1.00 43.24 4 CYS A C 19
ATOM 9256 O O . CYS A 1 4 ? -6.215 -0.897 -0.192 1.00 53.24 4 CYS A O 19
ATOM 9263 N N . GLY A 1 5 ? -4.442 -1.846 -1.237 1.00 61.43 5 GLY A N 19
ATOM 9264 C CA . GLY A 1 5 ? -3.897 -2.418 -0.000 1.00 21.32 5 GLY A CA 19
ATOM 9265 C C . GLY A 1 5 ? -3.365 -3.832 -0.113 1.00 20.11 5 GLY A C 19
ATOM 9266 O O . GLY A 1 5 ? -2.736 -4.337 0.827 1.00 43.31 5 GLY A O 19
ATOM 9270 N N . ASP A 1 6 ? -3.610 -4.480 -1.254 1.00 35.25 6 ASP A N 19
ATOM 9271 C CA . ASP A 1 6 ? -3.232 -5.895 -1.477 1.00 13.21 6 ASP A CA 19
ATOM 9272 C C . ASP A 1 6 ? -1.876 -6.002 -2.175 1.00 21.32 6 ASP A C 19
ATOM 9273 O O . ASP A 1 6 ? -1.285 -4.983 -2.555 1.00 34.33 6 ASP A O 19
ATOM 9282 N N . LYS A 1 7 ? -1.386 -7.245 -2.299 1.00 55.14 7 LYS A N 19
ATOM 9283 C CA . LYS A 1 7 ? -0.064 -7.558 -2.864 1.00 61.14 7 LYS A CA 19
ATOM 9284 C C . LYS A 1 7 ? -0.062 -7.257 -4.393 1.00 54.03 7 LYS A C 19
ATOM 9285 O O . LYS A 1 7 ? -0.785 -7.908 -5.156 1.00 54.11 7 LYS A O 19
ATOM 9304 N N . ASP A 1 8 ? 0.786 -6.273 -4.784 1.00 72.01 8 ASP A N 19
ATOM 9305 C CA . ASP A 1 8 ? 0.906 -5.678 -6.145 1.00 63.13 8 ASP A CA 19
ATOM 9306 C C . ASP A 1 8 ? -0.276 -4.742 -6.491 1.00 34.44 8 ASP A C 19
ATOM 9307 O O . ASP A 1 8 ? -0.448 -4.375 -7.664 1.00 52.12 8 ASP A O 19
ATOM 9316 N N . GLU A 1 9 ? -1.041 -4.319 -5.462 1.00 74.12 9 GLU A N 19
ATOM 9317 C CA . GLU A 1 9 ? -2.113 -3.294 -5.591 1.00 20.04 9 GLU A CA 19
ATOM 9318 C C . GLU A 1 9 ? -1.642 -1.974 -4.945 1.00 22.45 9 GLU A C 19
ATOM 9319 O O . GLU A 1 9 ? -1.065 -2.014 -3.846 1.00 22.04 9 GLU A O 19
ATOM 9331 N N . PRO A 1 10 ? -1.869 -0.783 -5.618 1.00 31.45 10 PRO A N 19
ATOM 9332 C CA . PRO A 1 10 ? -1.441 0.545 -5.100 1.00 52.43 10 PRO A CA 19
ATOM 9333 C C . PRO A 1 10 ? -1.999 0.817 -3.690 1.00 42.40 10 PRO A C 19
ATOM 9334 O O . PRO A 1 10 ? -3.170 0.551 -3.421 1.00 14.14 10 PRO A O 19
ATOM 9345 N N . CYS A 1 11 ? -1.129 1.290 -2.781 1.00 71.10 11 CYS A N 19
ATOM 9346 C CA . CYS A 1 11 ? -1.519 1.615 -1.406 1.00 33.11 11 CYS A CA 19
ATOM 9347 C C . CYS A 1 11 ? -2.178 2.996 -1.373 1.00 71.55 11 CYS A C 19
ATOM 9348 O O . CYS A 1 11 ? -1.562 3.984 -1.791 1.00 51.00 11 CYS A O 19
ATOM 9355 N N . CYS A 1 12 ? -3.431 3.058 -0.895 1.00 1.44 12 CYS A N 19
ATOM 9356 C CA . CYS A 1 12 ? -4.148 4.326 -0.733 1.00 11.41 12 CYS A CA 19
ATOM 9357 C C . CYS A 1 12 ? -3.654 5.017 0.552 1.00 64.14 12 CYS A C 19
ATOM 9358 O O . CYS A 1 12 ? -4.180 4.798 1.648 1.00 53.25 12 CYS A O 19
ATOM 9365 N N . GLY A 1 13 ? -2.587 5.821 0.387 1.00 51.40 13 GLY A N 19
ATOM 9366 C CA . GLY A 1 13 ? -1.928 6.499 1.492 1.00 5.41 13 GLY A CA 19
ATOM 9367 C C . GLY A 1 13 ? -2.672 7.755 1.930 1.00 74.12 13 GLY A C 19
ATOM 9368 O O . GLY A 1 13 ? -2.838 8.694 1.138 1.00 64.41 13 GLY A O 19
ATOM 9372 N N . ARG A 1 14 ? -3.132 7.754 3.189 1.00 61.30 14 ARG A N 19
ATOM 9373 C CA . ARG A 1 14 ? -3.817 8.895 3.829 1.00 22.23 14 ARG A CA 19
ATOM 9374 C C . ARG A 1 14 ? -2.815 10.064 4.070 1.00 40.31 14 ARG A C 19
ATOM 9375 O O . ARG A 1 14 ? -1.621 9.801 4.226 1.00 3.43 14 ARG A O 19
ATOM 9396 N N . PRO A 1 15 ? -3.278 11.367 4.117 1.00 1.44 15 PRO A N 19
ATOM 9397 C CA . PRO A 1 15 ? -2.371 12.559 4.160 1.00 54.04 15 PRO A CA 19
ATOM 9398 C C . PRO A 1 15 ? -1.413 12.600 5.377 1.00 62.51 15 PRO A C 19
ATOM 9399 O O . PRO A 1 15 ? -0.381 13.281 5.327 1.00 32.22 15 PRO A O 19
ATOM 9410 N N . ASP A 1 16 ? -1.761 11.876 6.455 1.00 20.55 16 ASP A N 19
ATOM 9411 C CA . ASP A 1 16 ? -0.923 11.769 7.675 1.00 20.20 16 ASP A CA 19
ATOM 9412 C C . ASP A 1 16 ? 0.291 10.846 7.449 1.00 73.54 16 ASP A C 19
ATOM 9413 O O . ASP A 1 16 ? 1.297 10.936 8.172 1.00 12.21 16 ASP A O 19
ATOM 9422 N N . GLY A 1 17 ? 0.180 9.964 6.447 1.00 31.34 17 GLY A N 19
ATOM 9423 C CA . GLY A 1 17 ? 1.278 9.079 6.055 1.00 55.21 17 GLY A CA 19
ATOM 9424 C C . GLY A 1 17 ? 0.938 7.606 6.177 1.00 41.45 17 GLY A C 19
ATOM 9425 O O . GLY A 1 17 ? 1.781 6.747 5.867 1.00 22.45 17 GLY A O 19
ATOM 9429 N N . ALA A 1 18 ? -0.295 7.300 6.638 1.00 72.21 18 ALA A N 19
ATOM 9430 C CA . ALA A 1 18 ? -0.746 5.918 6.813 1.00 51.23 18 ALA A CA 19
ATOM 9431 C C . ALA A 1 18 ? -1.091 5.271 5.458 1.00 44.43 18 ALA A C 19
ATOM 9432 O O . ALA A 1 18 ? -2.177 5.496 4.911 1.00 63.24 18 ALA A O 19
ATOM 9439 N N . LYS A 1 19 ? -0.144 4.478 4.929 1.00 24.54 19 LYS A N 19
ATOM 9440 C CA . LYS A 1 19 ? -0.338 3.696 3.701 1.00 11.24 19 LYS A CA 19
ATOM 9441 C C . LYS A 1 19 ? -1.267 2.521 4.023 1.00 65.43 19 LYS A C 19
ATOM 9442 O O . LYS A 1 19 ? -0.892 1.643 4.815 1.00 73.13 19 LYS A O 19
ATOM 9461 N N . VAL A 1 20 ? -2.475 2.507 3.428 1.00 54.44 20 VAL A N 19
ATOM 9462 C CA . VAL A 1 20 ? -3.451 1.442 3.694 1.00 33.33 20 VAL A CA 19
ATOM 9463 C C . VAL A 1 20 ? -3.033 0.178 2.931 1.00 41.51 20 VAL A C 19
ATOM 9464 O O . VAL A 1 20 ? -3.098 0.129 1.697 1.00 20.22 20 VAL A O 19
ATOM 9477 N N . CYS A 1 21 ? -2.529 -0.798 3.705 1.00 11.43 21 CYS A N 19
ATOM 9478 C CA . CYS A 1 21 ? -2.068 -2.106 3.227 1.00 42.40 21 CYS A CA 19
ATOM 9479 C C . CYS A 1 21 ? -2.426 -3.180 4.267 1.00 2.12 21 CYS A C 19
ATOM 9480 O O . CYS A 1 21 ? -2.235 -2.957 5.476 1.00 13.04 21 CYS A O 19
ATOM 9487 N N . ASN A 1 22 ? -2.950 -4.339 3.817 1.00 15.44 22 ASN A N 19
ATOM 9488 C CA . ASN A 1 22 ? -3.176 -5.483 4.713 1.00 62.12 22 ASN A CA 19
ATOM 9489 C C . ASN A 1 22 ? -1.828 -6.206 4.921 1.00 71.31 22 ASN A C 19
ATOM 9490 O O . ASN A 1 22 ? -1.173 -6.605 3.954 1.00 24.44 22 ASN A O 19
ATOM 9501 N N . ASP A 1 23 ? -1.384 -6.290 6.186 1.00 24.33 23 ASP A N 19
ATOM 9502 C CA . ASP A 1 23 ? -0.091 -6.908 6.554 1.00 43.21 23 ASP A CA 19
ATOM 9503 C C . ASP A 1 23 ? -0.093 -8.423 6.207 1.00 45.43 23 ASP A C 19
ATOM 9504 O O . ASP A 1 23 ? -1.158 -9.055 6.257 1.00 33.23 23 ASP A O 19
ATOM 9513 N N . PRO A 1 24 ? 1.082 -9.053 5.855 1.00 73.31 24 PRO A N 19
ATOM 9514 C CA . PRO A 1 24 ? 2.439 -8.451 5.961 1.00 44.31 24 PRO A CA 19
ATOM 9515 C C . PRO A 1 24 ? 2.895 -7.654 4.709 1.00 55.34 24 PRO A C 19
ATOM 9516 O O . PRO A 1 24 ? 4.087 -7.357 4.571 1.00 62.11 24 PRO A O 19
ATOM 9527 N N . TRP A 1 25 ? 1.952 -7.314 3.812 1.00 65.54 25 TRP A N 19
ATOM 9528 C CA . TRP A 1 25 ? 2.268 -6.568 2.580 1.00 63.15 25 TRP A CA 19
ATOM 9529 C C . TRP A 1 25 ? 2.509 -5.081 2.919 1.00 34.45 25 TRP A C 19
ATOM 9530 O O . TRP A 1 25 ? 1.581 -4.369 3.306 1.00 44.15 25 TRP A O 19
ATOM 9551 N N . VAL A 1 26 ? 3.782 -4.651 2.814 1.00 32.14 26 VAL A N 19
ATOM 9552 C CA . VAL A 1 26 ? 4.208 -3.263 3.063 1.00 30.32 26 VAL A CA 19
ATOM 9553 C C . VAL A 1 26 ? 4.280 -2.486 1.739 1.00 60.33 26 VAL A C 19
ATOM 9554 O O . VAL A 1 26 ? 4.872 -2.973 0.772 1.00 75.31 26 VAL A O 19
ATOM 9567 N N . CYS A 1 27 ? 3.669 -1.284 1.701 1.00 61.33 27 CYS A N 19
ATOM 9568 C CA . CYS A 1 27 ? 3.733 -0.410 0.521 1.00 10.11 27 CYS A CA 19
ATOM 9569 C C . CYS A 1 27 ? 5.133 0.183 0.361 1.00 23.13 27 CYS A C 19
ATOM 9570 O O . CYS A 1 27 ? 5.572 0.994 1.182 1.00 72.43 27 CYS A O 19
ATOM 9577 N N . ILE A 1 28 ? 5.833 -0.262 -0.683 1.00 71.43 28 ILE A N 19
ATOM 9578 C CA . ILE A 1 28 ? 7.114 0.315 -1.089 1.00 51.03 28 ILE A CA 19
ATOM 9579 C C . ILE A 1 28 ? 6.825 1.608 -1.874 1.00 24.33 28 ILE A C 19
ATOM 9580 O O . ILE A 1 28 ? 6.031 1.585 -2.817 1.00 41.10 28 ILE A O 19
ATOM 9596 N N . LEU A 1 29 ? 7.455 2.726 -1.463 1.00 4.30 29 LEU A N 19
ATOM 9597 C CA . LEU A 1 29 ? 7.125 4.075 -1.969 1.00 21.14 29 LEU A CA 19
ATOM 9598 C C . LEU A 1 29 ? 7.500 4.223 -3.461 1.00 62.50 29 LEU A C 19
ATOM 9599 O O . LEU A 1 29 ? 6.797 4.912 -4.217 1.00 14.33 29 LEU A O 19
ATOM 9615 N N . THR A 1 30 ? 8.603 3.555 -3.865 1.00 42.34 30 THR A N 19
ATOM 9616 C CA . THR A 1 30 ? 9.081 3.528 -5.264 1.00 43.43 30 THR A CA 19
ATOM 9617 C C . THR A 1 30 ? 7.992 2.979 -6.216 1.00 31.12 30 THR A C 19
ATOM 9618 O O . THR A 1 30 ? 7.749 3.531 -7.292 1.00 1.13 30 THR A O 19
ATOM 9629 N N . SER A 1 31 ? 7.336 1.892 -5.774 1.00 61.00 31 SER A N 19
ATOM 9630 C CA . SER A 1 31 ? 6.276 1.203 -6.535 1.00 54.34 31 SER A CA 19
ATOM 9631 C C . SER A 1 31 ? 4.874 1.763 -6.201 1.00 22.10 31 SER A C 19
ATOM 9632 O O . SER A 1 31 ? 3.906 1.493 -6.932 1.00 50.21 31 SER A O 19
ATOM 9640 N N . SER A 1 32 ? 4.804 2.505 -5.072 1.00 63.04 32 SER A N 19
ATOM 9641 C CA . SER A 1 32 ? 3.570 3.072 -4.491 1.00 4.44 32 SER A CA 19
ATOM 9642 C C . SER A 1 32 ? 2.472 1.998 -4.288 1.00 21.00 32 SER A C 19
ATOM 9643 O O . SER A 1 32 ? 1.279 2.311 -4.320 1.00 34.42 32 SER A O 19
ATOM 9651 N N . ARG A 1 33 ? 2.892 0.735 -4.032 1.00 10.23 33 ARG A N 19
ATOM 9652 C CA . ARG A 1 33 ? 1.957 -0.411 -3.914 1.00 12.14 33 ARG A CA 19
ATOM 9653 C C . ARG A 1 33 ? 2.385 -1.359 -2.792 1.00 74.21 33 ARG A C 19
ATOM 9654 O O . ARG A 1 33 ? 3.582 -1.497 -2.503 1.00 2.34 33 ARG A O 19
ATOM 9675 N N . CYS A 1 34 ? 1.390 -1.991 -2.143 1.00 12.33 34 CYS A N 19
ATOM 9676 C CA . CYS A 1 34 ? 1.617 -2.940 -1.044 1.00 31.02 34 CYS A CA 19
ATOM 9677 C C . CYS A 1 34 ? 2.155 -4.275 -1.591 1.00 54.44 34 CYS A C 19
ATOM 9678 O O . CYS A 1 34 ? 1.604 -4.798 -2.544 1.00 1.50 34 CYS A O 19
ATOM 9685 N N . GLU A 1 35 ? 3.245 -4.798 -1.004 1.00 74.30 35 GLU A N 19
ATOM 9686 C CA . GLU A 1 35 ? 3.920 -6.025 -1.479 1.00 52.15 35 GLU A CA 19
ATOM 9687 C C . GLU A 1 35 ? 4.808 -6.599 -0.365 1.00 33.54 35 GLU A C 19
ATOM 9688 O O . GLU A 1 35 ? 4.928 -5.997 0.702 1.00 74.34 35 GLU A O 19
ATOM 9700 N N . ASN A 1 36 ? 5.440 -7.756 -0.618 1.00 55.21 36 ASN A N 19
ATOM 9701 C CA . ASN A 1 36 ? 6.369 -8.375 0.344 1.00 70.42 36 ASN A CA 19
ATOM 9702 C C . ASN A 1 36 ? 7.612 -7.464 0.558 1.00 45.41 36 ASN A C 19
ATOM 9703 O O . ASN A 1 36 ? 8.277 -7.099 -0.424 1.00 43.52 36 ASN A O 19
ATOM 9714 N N . PRO A 1 37 ? 7.916 -7.041 1.842 1.00 74.13 37 PRO A N 19
ATOM 9715 C CA . PRO A 1 37 ? 9.092 -6.185 2.154 1.00 53.34 37 PRO A CA 19
ATOM 9716 C C . PRO A 1 37 ? 10.429 -6.990 2.113 1.00 41.42 37 PRO A C 19
ATOM 9717 O O . PRO A 1 37 ? 11.030 -7.272 3.167 1.00 62.44 37 PRO A O 19
ATOM 9729 N N . ASP A 1 1 ? -7.395 -0.061 -9.631 1.00 64.53 1 ASP A N 20
ATOM 9730 C CA . ASP A 1 1 ? -7.847 0.969 -8.652 1.00 43.55 1 ASP A CA 20
ATOM 9731 C C . ASP A 1 1 ? -9.216 0.589 -8.072 1.00 24.20 1 ASP A C 20
ATOM 9732 O O . ASP A 1 1 ? -9.783 -0.448 -8.429 1.00 1.13 1 ASP A O 20
ATOM 9743 N N . GLY A 1 2 ? -9.738 1.440 -7.168 1.00 73.40 2 GLY A N 20
ATOM 9744 C CA . GLY A 1 2 ? -11.047 1.236 -6.527 1.00 45.31 2 GLY A CA 20
ATOM 9745 C C . GLY A 1 2 ? -10.914 0.544 -5.181 1.00 42.13 2 GLY A C 20
ATOM 9746 O O . GLY A 1 2 ? -11.693 0.798 -4.258 1.00 5.54 2 GLY A O 20
ATOM 9750 N N . GLU A 1 3 ? -9.915 -0.340 -5.078 1.00 23.52 3 GLU A N 20
ATOM 9751 C CA . GLU A 1 3 ? -9.506 -0.970 -3.815 1.00 12.30 3 GLU A CA 20
ATOM 9752 C C . GLU A 1 3 ? -8.018 -0.658 -3.551 1.00 40.41 3 GLU A C 20
ATOM 9753 O O . GLU A 1 3 ? -7.379 0.038 -4.362 1.00 13.14 3 GLU A O 20
ATOM 9765 N N . CYS A 1 4 ? -7.459 -1.189 -2.448 1.00 52.33 4 CYS A N 20
ATOM 9766 C CA . CYS A 1 4 ? -6.075 -0.884 -2.040 1.00 62.23 4 CYS A CA 20
ATOM 9767 C C . CYS A 1 4 ? -5.582 -1.852 -0.961 1.00 20.30 4 CYS A C 20
ATOM 9768 O O . CYS A 1 4 ? -6.378 -2.368 -0.167 1.00 22.44 4 CYS A O 20
ATOM 9775 N N . GLY A 1 5 ? -4.256 -2.096 -0.926 1.00 3.23 5 GLY A N 20
ATOM 9776 C CA . GLY A 1 5 ? -3.624 -2.753 0.223 1.00 13.33 5 GLY A CA 20
ATOM 9777 C C . GLY A 1 5 ? -3.106 -4.160 -0.029 1.00 3.51 5 GLY A C 20
ATOM 9778 O O . GLY A 1 5 ? -2.427 -4.723 0.838 1.00 23.23 5 GLY A O 20
ATOM 9782 N N . ASP A 1 6 ? -3.413 -4.727 -1.195 1.00 63.53 6 ASP A N 20
ATOM 9783 C CA . ASP A 1 6 ? -3.060 -6.123 -1.535 1.00 22.14 6 ASP A CA 20
ATOM 9784 C C . ASP A 1 6 ? -1.737 -6.200 -2.313 1.00 22.14 6 ASP A C 20
ATOM 9785 O O . ASP A 1 6 ? -1.190 -5.162 -2.710 1.00 1.35 6 ASP A O 20
ATOM 9794 N N . LYS A 1 7 ? -1.247 -7.446 -2.536 1.00 63.15 7 LYS A N 20
ATOM 9795 C CA . LYS A 1 7 ? 0.083 -7.703 -3.127 1.00 75.44 7 LYS A CA 20
ATOM 9796 C C . LYS A 1 7 ? 0.138 -7.148 -4.569 1.00 63.54 7 LYS A C 20
ATOM 9797 O O . LYS A 1 7 ? -0.714 -7.492 -5.398 1.00 3.05 7 LYS A O 20
ATOM 9816 N N . ASP A 1 8 ? 1.147 -6.284 -4.821 1.00 34.11 8 ASP A N 20
ATOM 9817 C CA . ASP A 1 8 ? 1.402 -5.625 -6.126 1.00 53.14 8 ASP A CA 20
ATOM 9818 C C . ASP A 1 8 ? 0.231 -4.728 -6.567 1.00 24.03 8 ASP A C 20
ATOM 9819 O O . ASP A 1 8 ? 0.069 -4.425 -7.757 1.00 35.12 8 ASP A O 20
ATOM 9828 N N . GLU A 1 9 ? -0.553 -4.266 -5.581 1.00 33.30 9 GLU A N 20
ATOM 9829 C CA . GLU A 1 9 ? -1.715 -3.393 -5.799 1.00 21.44 9 GLU A CA 20
ATOM 9830 C C . GLU A 1 9 ? -1.535 -2.100 -4.981 1.00 62.03 9 GLU A C 20
ATOM 9831 O O . GLU A 1 9 ? -1.019 -2.170 -3.859 1.00 12.52 9 GLU A O 20
ATOM 9843 N N . PRO A 1 10 ? -1.959 -0.911 -5.532 1.00 4.21 10 PRO A N 20
ATOM 9844 C CA . PRO A 1 10 ? -1.682 0.424 -4.931 1.00 12.32 10 PRO A CA 20
ATOM 9845 C C . PRO A 1 10 ? -2.156 0.534 -3.466 1.00 13.42 10 PRO A C 20
ATOM 9846 O O . PRO A 1 10 ? -3.213 0.013 -3.107 1.00 3.03 10 PRO A O 20
ATOM 9857 N N . CYS A 1 11 ? -1.340 1.189 -2.636 1.00 51.44 11 CYS A N 20
ATOM 9858 C CA . CYS A 1 11 ? -1.664 1.457 -1.230 1.00 63.04 11 CYS A CA 20
ATOM 9859 C C . CYS A 1 11 ? -2.382 2.805 -1.124 1.00 42.13 11 CYS A C 20
ATOM 9860 O O . CYS A 1 11 ? -1.881 3.817 -1.631 1.00 32.21 11 CYS A O 20
ATOM 9867 N N . CYS A 1 12 ? -3.546 2.822 -0.461 1.00 22.03 12 CYS A N 20
ATOM 9868 C CA . CYS A 1 12 ? -4.359 4.037 -0.329 1.00 12.35 12 CYS A CA 20
ATOM 9869 C C . CYS A 1 12 ? -3.774 4.951 0.759 1.00 35.43 12 CYS A C 20
ATOM 9870 O O . CYS A 1 12 ? -3.645 4.552 1.916 1.00 75.13 12 CYS A O 20
ATOM 9877 N N . GLY A 1 13 ? -3.389 6.170 0.359 1.00 64.43 13 GLY A N 20
ATOM 9878 C CA . GLY A 1 13 ? -2.704 7.100 1.242 1.00 53.23 13 GLY A CA 20
ATOM 9879 C C . GLY A 1 13 ? -3.653 7.944 2.077 1.00 45.43 13 GLY A C 20
ATOM 9880 O O . GLY A 1 13 ? -4.482 8.670 1.532 1.00 22.53 13 GLY A O 20
ATOM 9884 N N . ARG A 1 14 ? -3.523 7.832 3.405 1.00 34.35 14 ARG A N 20
ATOM 9885 C CA . ARG A 1 14 ? -4.215 8.690 4.380 1.00 61.23 14 ARG A CA 20
ATOM 9886 C C . ARG A 1 14 ? -3.629 10.126 4.365 1.00 64.40 14 ARG A C 20
ATOM 9887 O O . ARG A 1 14 ? -2.478 10.294 3.960 1.00 31.44 14 ARG A O 20
ATOM 9908 N N . PRO A 1 15 ? -4.412 11.178 4.807 1.00 74.25 15 PRO A N 20
ATOM 9909 C CA . PRO A 1 15 ? -3.950 12.601 4.802 1.00 53.32 15 PRO A CA 20
ATOM 9910 C C . PRO A 1 15 ? -2.591 12.802 5.505 1.00 62.42 15 PRO A C 20
ATOM 9911 O O . PRO A 1 15 ? -1.708 13.489 4.984 1.00 23.51 15 PRO A O 20
ATOM 9922 N N . ASP A 1 16 ? -2.441 12.154 6.668 1.00 15.34 16 ASP A N 20
ATOM 9923 C CA . ASP A 1 16 ? -1.210 12.191 7.490 1.00 32.50 16 ASP A CA 20
ATOM 9924 C C . ASP A 1 16 ? -0.003 11.546 6.771 1.00 74.42 16 ASP A C 20
ATOM 9925 O O . ASP A 1 16 ? 1.151 11.869 7.072 1.00 51.30 16 ASP A O 20
ATOM 9934 N N . GLY A 1 17 ? -0.283 10.627 5.834 1.00 13.22 17 GLY A N 20
ATOM 9935 C CA . GLY A 1 17 ? 0.755 10.012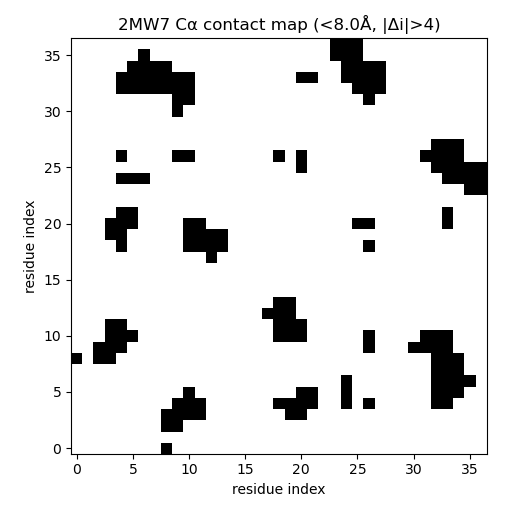 4.995 1.00 73.00 17 GLY A CA 20
ATOM 9936 C C . GLY A 1 17 ? 0.842 8.503 5.134 1.00 31.32 17 GLY A C 20
ATOM 9937 O O . GLY A 1 17 ? 1.712 7.878 4.507 1.00 22.25 17 GLY A O 20
ATOM 9941 N N . ALA A 1 18 ? -0.045 7.909 5.945 1.00 2.12 18 ALA A N 20
ATOM 9942 C CA . ALA A 1 18 ? -0.050 6.456 6.184 1.00 3.53 18 ALA A CA 20
ATOM 9943 C C . ALA A 1 18 ? -0.492 5.675 4.927 1.00 31.00 18 ALA A C 20
ATOM 9944 O O . ALA A 1 18 ? -1.628 5.815 4.464 1.00 72.41 18 ALA A O 20
ATOM 9951 N N . LYS A 1 19 ? 0.433 4.877 4.379 1.00 43.53 19 LYS A N 20
ATOM 9952 C CA . LYS A 1 19 ? 0.158 3.955 3.269 1.00 33.12 19 LYS A CA 20
ATOM 9953 C C . LYS A 1 19 ? -0.607 2.726 3.807 1.00 44.03 19 LYS A C 20
ATOM 9954 O O . LYS A 1 19 ? -0.026 1.877 4.503 1.00 55.24 19 LYS A O 20
ATOM 9973 N N . VAL A 1 20 ? -1.913 2.659 3.501 1.00 42.43 20 VAL A N 20
ATOM 9974 C CA . VAL A 1 20 ? -2.800 1.600 4.003 1.00 23.21 20 VAL A CA 20
ATOM 9975 C C . VAL A 1 20 ? -2.624 0.304 3.183 1.00 33.45 20 VAL A C 20
ATOM 9976 O O . VAL A 1 20 ? -2.845 0.288 1.962 1.00 63.52 20 VAL A O 20
ATOM 9989 N N . CYS A 1 21 ? -2.217 -0.761 3.885 1.00 45.53 21 CYS A N 20
ATOM 9990 C CA . CYS A 1 21 ? -2.018 -2.104 3.335 1.00 24.52 21 CYS A CA 20
ATOM 9991 C C . CYS A 1 21 ? -2.476 -3.142 4.370 1.00 65.24 21 CYS A C 20
ATOM 9992 O O . CYS A 1 21 ? -2.503 -2.851 5.572 1.00 45.14 21 CYS A O 20
ATOM 9999 N N . ASN A 1 22 ? -2.874 -4.336 3.909 1.00 63.54 22 ASN A N 20
ATOM 10000 C CA . ASN A 1 22 ? -3.128 -5.481 4.809 1.00 31.54 22 ASN A CA 20
ATOM 10001 C C . ASN A 1 22 ? -1.829 -6.293 4.974 1.00 24.01 22 ASN A C 20
ATOM 10002 O O . ASN A 1 22 ? -1.034 -6.389 4.033 1.00 71.21 22 ASN A O 20
ATOM 10013 N N . ASP A 1 23 ? -1.612 -6.856 6.173 1.00 0.15 23 ASP A N 20
ATOM 10014 C CA . ASP A 1 23 ? -0.405 -7.641 6.483 1.00 44.25 23 ASP A CA 20
ATOM 10015 C C . ASP A 1 23 ? -0.423 -8.998 5.720 1.00 15.52 23 ASP A C 20
ATOM 10016 O O . ASP A 1 23 ? -1.500 -9.563 5.504 1.00 0.12 23 ASP A O 20
ATOM 10025 N N . PRO A 1 24 ? 0.760 -9.546 5.281 1.00 23.34 24 PRO A N 20
ATOM 10026 C CA . PRO A 1 24 ? 2.113 -9.008 5.575 1.00 21.43 24 PRO A CA 20
ATOM 10027 C C . PRO A 1 24 ? 2.639 -7.999 4.522 1.00 15.14 24 PRO A C 20
ATOM 10028 O O . PRO A 1 24 ? 3.835 -7.685 4.513 1.00 3.33 24 PRO A O 20
ATOM 10039 N N . TRP A 1 25 ? 1.744 -7.487 3.657 1.00 14.01 25 TRP A N 20
ATOM 10040 C CA . TRP A 1 25 ? 2.132 -6.621 2.532 1.00 63.04 25 TRP A CA 20
ATOM 10041 C C . TRP A 1 25 ? 2.409 -5.190 3.028 1.00 44.54 25 TRP A C 20
ATOM 10042 O O . TRP A 1 25 ? 1.576 -4.580 3.699 1.00 31.42 25 TRP A O 20
ATOM 10063 N N . VAL A 1 26 ? 3.615 -4.695 2.725 1.00 65.43 26 VAL A N 20
ATOM 10064 C CA . VAL A 1 26 ? 4.057 -3.332 3.043 1.00 44.43 26 VAL A CA 20
ATOM 10065 C C . VAL A 1 26 ? 4.120 -2.524 1.745 1.00 34.00 26 VAL A C 20
ATOM 10066 O O . VAL A 1 26 ? 4.687 -3.009 0.754 1.00 55.23 26 VAL A O 20
ATOM 10079 N N . CYS A 1 27 ? 3.530 -1.309 1.731 1.00 0.43 27 CYS A N 20
ATOM 10080 C CA . CYS A 1 27 ? 3.608 -0.438 0.554 1.00 32.35 27 CYS A CA 20
ATOM 10081 C C . CYS A 1 27 ? 5.035 0.069 0.373 1.00 45.21 27 CYS A C 20
ATOM 10082 O O . CYS A 1 27 ? 5.530 0.884 1.168 1.00 31.51 27 CYS A O 20
ATOM 10089 N N . ILE A 1 28 ? 5.700 -0.467 -0.648 1.00 64.23 28 ILE A N 20
ATOM 10090 C CA . ILE A 1 28 ? 7.016 -0.021 -1.053 1.00 43.44 28 ILE A CA 20
ATOM 10091 C C . ILE A 1 28 ? 6.835 1.273 -1.851 1.00 1.53 28 ILE A C 20
ATOM 10092 O O . ILE A 1 28 ? 6.239 1.258 -2.930 1.00 2.13 28 ILE A O 20
ATOM 10108 N N . LEU A 1 29 ? 7.327 2.378 -1.277 1.00 51.42 29 LEU A N 20
ATOM 10109 C CA . LEU A 1 29 ? 7.190 3.740 -1.830 1.00 33.32 29 LEU A CA 20
ATOM 10110 C C . LEU A 1 29 ? 7.814 3.848 -3.242 1.00 11.20 29 LEU A C 20
ATOM 10111 O O . LEU A 1 29 ? 7.378 4.665 -4.059 1.00 35.05 29 LEU A O 20
ATOM 10127 N N . THR A 1 30 ? 8.834 3.008 -3.499 1.00 20.32 30 THR A N 20
ATOM 10128 C CA . THR A 1 30 ? 9.506 2.915 -4.799 1.00 34.01 30 THR A CA 20
ATOM 10129 C C . THR A 1 30 ? 8.536 2.404 -5.897 1.00 42.22 30 THR A C 20
ATOM 10130 O O . THR A 1 30 ? 8.376 3.039 -6.945 1.00 64.24 30 THR A O 20
ATOM 10141 N N . SER A 1 31 ? 7.875 1.265 -5.630 1.00 3.30 31 SER A N 20
ATOM 10142 C CA . SER A 1 31 ? 6.947 0.625 -6.588 1.00 73.34 31 SER A CA 20
ATOM 10143 C C . SER A 1 31 ? 5.492 1.124 -6.392 1.00 61.53 31 SER A C 20
ATOM 10144 O O . SER A 1 31 ? 4.601 0.755 -7.171 1.00 31.52 31 SER A O 20
ATOM 10152 N N . SER A 1 32 ? 5.287 1.974 -5.351 1.00 63.25 32 SER A N 20
ATOM 10153 C CA . SER A 1 32 ? 3.996 2.613 -4.988 1.00 52.11 32 SER A CA 20
ATOM 10154 C C . SER A 1 32 ? 2.842 1.592 -4.813 1.00 52.22 32 SER A C 20
ATOM 10155 O O . SER A 1 32 ? 1.663 1.923 -4.997 1.00 23.30 32 SER A O 20
ATOM 10163 N N . ARG A 1 33 ? 3.194 0.368 -4.399 1.00 11.02 33 ARG A N 20
ATOM 10164 C CA . ARG A 1 33 ? 2.246 -0.756 -4.269 1.00 64.20 33 ARG A CA 20
ATOM 10165 C C . ARG A 1 33 ? 2.541 -1.529 -2.974 1.00 75.33 33 ARG A C 20
ATOM 10166 O O . ARG A 1 33 ? 3.703 -1.572 -2.528 1.00 63.31 33 ARG A O 20
ATOM 10187 N N . CYS A 1 34 ? 1.496 -2.114 -2.358 1.00 63.44 34 CYS A N 20
ATOM 10188 C CA . CYS A 1 34 ? 1.659 -2.998 -1.199 1.00 35.33 34 CYS A CA 20
ATOM 10189 C C . CYS A 1 34 ? 2.290 -4.317 -1.663 1.00 65.10 34 CYS A C 20
ATOM 10190 O O . CYS A 1 34 ? 1.606 -5.225 -2.112 1.00 52.12 34 CYS A O 20
ATOM 10197 N N . GLU A 1 35 ? 3.618 -4.361 -1.617 1.00 24.43 35 GLU A N 20
ATOM 10198 C CA . GLU A 1 35 ? 4.426 -5.503 -2.067 1.00 24.30 35 GLU A CA 20
ATOM 10199 C C . GLU A 1 35 ? 4.870 -6.313 -0.827 1.00 63.32 35 GLU A C 20
ATOM 10200 O O . GLU A 1 35 ? 4.487 -5.979 0.303 1.00 63.12 35 GLU A O 20
ATOM 10212 N N . ASN A 1 36 ? 5.644 -7.390 -1.029 1.00 64.11 36 ASN A N 20
ATOM 10213 C CA . ASN A 1 36 ? 6.277 -8.118 0.076 1.00 60.55 36 ASN A CA 20
ATOM 10214 C C . ASN A 1 36 ? 7.443 -7.275 0.654 1.00 10.34 36 ASN A C 20
ATOM 10215 O O . ASN A 1 36 ? 8.086 -6.526 -0.094 1.00 22.11 36 ASN A O 20
ATOM 10226 N N . PRO A 1 37 ? 7.700 -7.341 1.993 1.00 21.21 37 PRO A N 20
ATOM 10227 C CA . PRO A 1 37 ? 8.880 -6.688 2.623 1.00 41.24 37 PRO A CA 20
ATOM 10228 C C . PRO A 1 37 ? 10.226 -7.167 2.019 1.00 43.43 37 PRO A C 20
ATOM 10229 O O . PRO A 1 37 ? 11.113 -6.335 1.763 1.00 53.13 37 PRO A O 20
#

Solvent-accessible surface area: 2744 Å² total; per-residue (Å²): 155,97,95,51,2,57,85,59,33,73,24,48,55,118,152,104,54,48,84,50,35,69,133,90,72,73,4,73,144,139,49,59,101,0,45,80,134

Foldseek 3Di:
DVDAADALGAFDADPVGDRHHDPPFDQDVVSNHRHHD